Protein AF-0000000074805814 (afdb_homodimer)

Sequence (446 aa):
MGEKREVAAAAEEQAAVATVAKPSCYSLVFKLPAGGGNHMASREDREPAEEELFVPPLNFAMVDCGLYRSGFPDTANFSFLKTLSLRSVLCLCPEPYPKANLEFLEENGIRLFQFGIDGRKEPFVNIPEDTITEALKVVLDVRNHPLLIHCKRGKHRTGCLVGCLRKLQHWCLTSIFDEYQRFAAAKTRVTDLRFIERFDTASLSYEFRAVKFARLKFTSPLIMGEKREVAAAAEEQAAVATVAKPSCYSLVFKLPAGGGNHMASREDREPAEEELFVPPLNFAMVDCGLYRSGFPDTANFSFLKTLSLRSVLCLCPEPYPKANLEFLEENGIRLFQFGIDGRKEPFVNIPEDTITEALKVVLDVRNHPLLIHCKRGKHRTGCLVGCLRKLQHWCLTSIFDEYQRFAAAKTRVTDLRFIERFDTASLSYEFRAVKFARLKFTSPLI

InterPro domains:
  IPR004861 Atypical dual-specificity phosphatase Siw14-like [PF03162] (55-204)
  IPR016130 Protein-tyrosine phosphatase, active site [PS00383] (149-159)
  IPR020422 Dual specificity protein phosphatase domain [PS50054] (59-212)
  IPR020428 Atypical dual-specificity phosphatase Siw14-like, plant and fungi [PR01911] (54-71)
  IPR020428 Atypical dual-specificity phosphatase Siw14-like, plant and fungi [PR01911] (91-104)
  IPR020428 Atypical dual-specificity phosphatase Siw14-like, plant and fungi [PR01911] (110-124)
  IPR020428 Atypical dual-specificity phosphatase Siw14-like, plant and fungi [PR01911] (127-141)
  IPR029021 Protein-tyrosine phosphatase-like [G3DSA:3.90.190.10] (53-203)
  IPR029021 Protein-tyrosine phosphatase-like [SSF52799] (54-199)

Radius of gyration: 25.82 Å; Cα contacts (8 Å, |Δi|>4): 599; chains: 2; bounding box: 82×109×87 Å

Solvent-accessible surface area (backbone atoms only — not comparable to full-atom values): 25956 Å² total; per-residue (Å²): 136,82,78,80,77,78,80,80,80,83,78,80,75,75,76,72,74,71,76,73,74,72,72,54,70,55,39,45,65,73,79,71,81,78,85,76,85,81,77,81,66,76,80,65,76,65,63,74,71,77,75,79,59,28,36,70,35,49,66,55,46,45,72,46,77,49,31,31,36,14,11,51,71,52,79,76,17,45,73,34,52,57,36,51,58,42,36,22,36,39,35,34,44,62,65,80,80,52,66,71,57,52,50,53,29,60,76,60,66,34,45,80,43,76,53,59,42,80,77,61,69,76,95,69,56,73,79,53,64,66,59,48,52,56,51,45,54,54,70,57,38,60,88,38,44,24,28,39,38,22,19,76,60,22,26,60,72,38,25,39,51,53,34,42,50,39,48,68,69,33,43,31,66,69,59,40,50,49,56,35,36,48,60,25,50,95,66,58,52,71,67,52,53,52,48,40,70,64,56,77,50,72,86,45,46,63,59,49,53,51,40,39,50,53,39,32,62,70,41,51,73,86,122,137,82,79,78,76,78,79,81,81,82,79,79,75,76,78,75,75,71,76,72,74,71,74,55,71,57,41,46,61,73,80,71,81,78,84,76,86,82,76,82,67,76,81,66,78,66,62,74,71,77,76,79,60,28,36,71,36,50,66,55,46,46,71,47,78,49,30,32,36,14,11,52,69,54,81,77,18,46,72,34,51,58,37,52,58,42,36,21,38,38,35,34,46,60,65,80,79,53,66,71,59,52,49,53,30,60,75,59,66,31,46,80,44,76,54,58,42,78,78,60,70,78,94,67,55,73,79,52,65,66,58,48,50,56,49,47,54,54,71,56,38,62,88,37,45,25,26,39,38,23,20,76,60,22,28,61,71,37,26,39,51,53,34,43,52,39,49,68,69,33,42,31,67,70,58,40,49,49,55,34,34,48,60,24,49,96,66,59,50,69,69,51,54,51,48,42,71,65,56,76,50,71,85,46,46,62,59,49,53,51,40,43,50,53,38,31,62,70,36,50,72,86,122

Foldseek 3Di:
DDPPPPDPDPPPPPPPPPPPPDLPLQAQPPPDPDDDDDDPPPPPPPVPPPPDDADAAALWDALDRQEIEWADDDPSHLVVVVSRLFQEEEEAAPDDDDPVVVVSCVVSNYYYHYQHQDPDDDDDRDPDLVSLVVVVLCVLPSSRGSYYYYYHGRQQNVLLSSLLVVVLVVDDLVVSVVVSCVRCPPNDDVVSSVSSVPRDCVVCNVSNVVSVVVVVVVPDPPD/DDPPPPPPDDPPPPPPPPPPPDLPLQAQPPPDPDDDDDDPPPPPPPVPPPPDDADAAALWDALDRQEIEWADDDPSHLVVVVSRLFQEEEEAAPDDDDPVVVVSCVVSNYYYHYQHQDPDDDDDRDPDLVSLVVVVLCVLPSSRGSYYYYYHGRQQNVLLSSLLVVVLVVDDLVVSVVVSCVRCPPNDDVVSSVSSVPRDCVVCNVSNVVSVVVVVVVPDPPD

Secondary structure (DSSP, 8-state):
---------------------------------------------------PPB-PPTT-EEEETTEEEES---GGGHHHHHHHT-SEEEE--SSPPPHHHHHHHHHTT-EEEE-------TT-----HHHHHHHHHHHH-GGG-SEEEE-SSSSSHHHHHHHHHHHHTTB-HHHHHHHHHHHHGGG--HHHHHHHHH---HHHHHHHHHHHHHHHHTTS---/---------------------------------------------------PPB-PPTT-EEEETTEEEES---GGGHHHHHHHT-SEEEE--SSPPPHHHHHHHHHTT-EEEE-------TT-----HHHHHHHHHHHH-GGG-SEEEE-SSSSSHHHHHHHHHHHHTTB-HHHHHHHHHHHHGGG--HHHHHHHHH---HHHHHHHHHHHHHHHHHHS---

Organism: Zingiber officinale (NCBI:txid94328)

Structure (mmCIF, N/CA/C/O backbone):
data_AF-0000000074805814-model_v1
#
loop_
_entity.id
_entity.type
_entity.pdbx_description
1 polymer 'diphosphoinositol-polyphosphate diphosphatase'
#
loop_
_atom_site.group_PDB
_atom_site.id
_atom_site.type_symbol
_atom_site.label_atom_id
_atom_site.label_alt_id
_atom_site.label_comp_id
_atom_site.label_asym_id
_atom_site.label_entity_id
_atom_site.label_seq_id
_atom_site.pdbx_PDB_ins_code
_atom_site.Cartn_x
_atom_site.Cartn_y
_atom_site.Cartn_z
_atom_site.occupancy
_atom_site.B_iso_or_equiv
_atom_site.auth_seq_id
_atom_site.auth_comp_id
_atom_site.auth_asym_id
_atom_site.auth_atom_id
_atom_site.pdbx_PDB_model_num
ATOM 1 N N . MET A 1 1 ? -7.477 -72.75 17.828 1 28.03 1 MET A N 1
ATOM 2 C CA . MET A 1 1 ? -6.594 -71.938 18.625 1 28.03 1 MET A CA 1
ATOM 3 C C . MET A 1 1 ? -6.527 -70.5 18.047 1 28.03 1 MET A C 1
ATOM 5 O O . MET A 1 1 ? -6.145 -70.312 16.891 1 28.03 1 MET A O 1
ATOM 9 N N . GLY A 1 2 ? -7.531 -69.625 18.406 1 26.75 2 GLY A N 1
ATOM 10 C CA . GLY A 1 2 ? -8.188 -68.438 18.031 1 26.75 2 GLY A CA 1
ATOM 11 C C . GLY A 1 2 ? -7.305 -67.188 18.188 1 26.75 2 GLY A C 1
ATOM 12 O O . GLY A 1 2 ? -6.887 -66.875 19.312 1 26.75 2 GLY A O 1
ATOM 13 N N . GLU A 1 3 ? -6.375 -66.938 17.266 1 22.27 3 GLU A N 1
ATOM 14 C CA . GLU A 1 3 ? -5.297 -65.938 17.266 1 22.27 3 GLU A CA 1
ATOM 15 C C . GLU A 1 3 ? -5.832 -64.562 17.516 1 22.27 3 GLU A C 1
ATOM 17 O O . GLU A 1 3 ? -6.715 -64.062 16.781 1 22.27 3 GLU A O 1
ATOM 22 N N . LYS A 1 4 ? -5.812 -64.125 18.844 1 29.12 4 LYS A N 1
ATOM 23 C CA . LYS A 1 4 ? -6.121 -62.812 19.422 1 29.12 4 LYS A CA 1
ATOM 24 C C . LYS A 1 4 ? -5.445 -61.688 18.641 1 29.12 4 LYS A C 1
ATOM 26 O O . LYS A 1 4 ? -4.215 -61.594 18.594 1 29.12 4 LYS A O 1
ATOM 31 N N . ARG A 1 5 ? -5.957 -61.25 17.422 1 24.88 5 ARG A N 1
ATOM 32 C CA . ARG A 1 5 ? -5.492 -60.125 16.625 1 24.88 5 ARG A CA 1
ATOM 33 C C . ARG A 1 5 ? -5.414 -58.875 17.484 1 24.88 5 ARG A C 1
ATOM 35 O O . ARG A 1 5 ? -6.426 -58.406 18.016 1 24.88 5 ARG A O 1
ATOM 42 N N . GLU A 1 6 ? -4.305 -58.719 18.328 1 24.56 6 GLU A N 1
ATOM 43 C CA . GLU A 1 6 ? -4.031 -57.562 19.188 1 24.56 6 GLU A CA 1
ATOM 44 C C . GLU A 1 6 ? -4.152 -56.281 18.406 1 24.56 6 GLU A C 1
ATOM 46 O O . GLU A 1 6 ? -3.545 -56.125 17.344 1 24.56 6 GLU A O 1
ATOM 51 N N . VAL A 1 7 ? -5.281 -55.531 18.562 1 27.17 7 VAL A N 1
ATOM 52 C CA . VAL A 1 7 ? -5.719 -54.188 18.109 1 27.17 7 VAL A CA 1
ATOM 53 C C . VAL A 1 7 ? -4.672 -53.156 18.484 1 27.17 7 VAL A C 1
ATOM 55 O O . VAL A 1 7 ? -4.27 -53.062 19.656 1 27.17 7 VAL A O 1
ATOM 58 N N . ALA A 1 8 ? -3.701 -52.844 17.516 1 26.11 8 ALA A N 1
ATOM 59 C CA . ALA A 1 8 ? -2.65 -51.812 17.531 1 26.11 8 ALA A CA 1
ATOM 60 C C . ALA A 1 8 ? -3.17 -50.5 18.078 1 26.11 8 ALA A C 1
ATOM 62 O O . ALA A 1 8 ? -4.262 -50.062 17.719 1 26.11 8 ALA A O 1
ATOM 63 N N . ALA A 1 9 ? -2.732 -50.031 19.266 1 24.91 9 ALA A N 1
ATOM 64 C CA . ALA A 1 9 ? -2.857 -48.812 20.078 1 24.91 9 ALA A CA 1
ATOM 65 C C . ALA A 1 9 ? -2.625 -47.562 19.25 1 24.91 9 ALA A C 1
ATOM 67 O O . ALA A 1 9 ? -1.643 -47.469 18.516 1 24.91 9 ALA A O 1
ATOM 68 N N . ALA A 1 10 ? -3.674 -46.688 18.953 1 24.3 10 ALA A N 1
ATOM 69 C CA . ALA A 1 10 ? -3.875 -45.375 18.344 1 24.3 10 ALA A CA 1
ATOM 70 C C . ALA A 1 10 ? -2.965 -44.344 18.984 1 24.3 10 ALA A C 1
ATOM 72 O O . ALA A 1 10 ? -3.059 -44.062 20.188 1 24.3 10 ALA A O 1
ATOM 73 N N . ALA A 1 11 ? -1.633 -44.25 18.656 1 22.91 11 ALA A N 1
ATOM 74 C CA . ALA A 1 11 ? -0.661 -43.25 19.109 1 22.91 11 ALA A CA 1
ATOM 75 C C . ALA A 1 11 ? -1.206 -41.844 18.969 1 22.91 11 ALA A C 1
ATOM 77 O O . ALA A 1 11 ? -1.657 -41.438 17.891 1 22.91 11 ALA A O 1
ATOM 78 N N . GLU A 1 12 ? -1.735 -41.188 20.031 1 23.2 12 GLU A N 1
ATOM 79 C CA . GLU A 1 12 ? -2.146 -39.812 20.281 1 23.2 12 GLU A CA 1
ATOM 80 C C . GLU A 1 12 ? -1.021 -38.812 19.953 1 23.2 12 GLU A C 1
ATOM 82 O O . GLU A 1 12 ? -0.069 -38.688 20.719 1 23.2 12 GLU A O 1
ATOM 87 N N . GLU A 1 13 ? -0.402 -38.906 18.734 1 21.39 13 GLU A N 1
ATOM 88 C CA . GLU A 1 13 ? 0.651 -37.906 18.484 1 21.39 13 GLU A CA 1
ATOM 89 C C . GLU A 1 13 ? 0.16 -36.5 18.766 1 21.39 13 GLU A C 1
ATOM 91 O O . GLU A 1 13 ? -0.861 -36.062 18.219 1 21.39 13 GLU A O 1
ATOM 96 N N . GLN A 1 14 ? 0.432 -35.938 19.938 1 20.55 14 GLN A N 1
ATOM 97 C CA . GLN A 1 14 ? 0.296 -34.562 20.359 1 20.55 14 GLN A CA 1
ATOM 98 C C . GLN A 1 14 ? 0.886 -33.625 19.328 1 20.55 14 GLN A C 1
ATOM 100 O O . GLN A 1 14 ? 2.076 -33.688 19.016 1 20.55 14 GLN A O 1
ATOM 105 N N . ALA A 1 15 ? 0.184 -33.156 18.312 1 21.11 15 ALA A N 1
ATOM 106 C CA . ALA A 1 15 ? 0.562 -32.062 17.422 1 21.11 15 ALA A CA 1
ATOM 107 C C . ALA A 1 15 ? 1.086 -30.859 18.203 1 21.11 15 ALA A C 1
ATOM 109 O O . ALA A 1 15 ? 0.353 -30.266 19 1 21.11 15 ALA A O 1
ATOM 110 N N . ALA A 1 16 ? 2.365 -30.844 18.688 1 24.52 16 ALA A N 1
ATOM 111 C CA . ALA A 1 16 ? 3.014 -29.656 19.219 1 24.52 16 ALA A CA 1
ATOM 112 C C . ALA A 1 16 ? 2.654 -28.422 18.391 1 24.52 16 ALA A C 1
ATOM 114 O O . ALA A 1 16 ? 2.801 -28.438 17.156 1 24.52 16 ALA A O 1
ATOM 115 N N . VAL A 1 17 ? 1.68 -27.766 18.828 1 23.59 17 VAL A N 1
ATOM 116 C CA . VAL A 1 17 ? 1.326 -26.438 18.312 1 23.59 17 VAL A CA 1
ATOM 117 C C . VAL A 1 17 ? 2.588 -25.594 18.141 1 23.59 17 VAL A C 1
ATOM 119 O O . VAL A 1 17 ? 3.312 -25.359 19.109 1 23.59 17 VAL A O 1
ATOM 122 N N . ALA A 1 18 ? 3.357 -25.812 17 1 26.09 18 ALA A N 1
ATOM 123 C CA . ALA A 1 18 ? 4.48 -24.922 16.688 1 26.09 18 ALA A CA 1
ATOM 124 C C . ALA A 1 18 ? 4.152 -23.484 17.047 1 26.09 18 ALA A C 1
ATOM 126 O O . ALA A 1 18 ? 3.062 -22.984 16.734 1 26.09 18 ALA A O 1
ATOM 127 N N . THR A 1 19 ? 4.605 -23.078 18.141 1 26.55 19 THR A N 1
ATOM 128 C CA . THR A 1 19 ? 4.582 -21.672 18.547 1 26.55 19 THR A CA 1
ATOM 129 C C . THR A 1 19 ? 4.871 -20.766 17.359 1 26.55 19 THR A C 1
ATOM 131 O O . THR A 1 19 ? 5.934 -20.859 16.734 1 26.55 19 THR A O 1
ATOM 134 N N . VAL A 1 20 ? 3.865 -20.578 16.594 1 28.11 20 VAL A N 1
ATOM 135 C CA . VAL A 1 20 ? 3.908 -19.672 15.453 1 28.11 20 VAL A CA 1
ATOM 136 C C . VAL A 1 20 ? 4.633 -18.391 15.852 1 28.11 20 VAL A C 1
ATOM 138 O O . VAL A 1 20 ? 4.238 -17.719 16.812 1 28.11 20 VAL A O 1
ATOM 141 N N . ALA A 1 21 ? 5.949 -18.422 15.555 1 27.81 21 ALA A N 1
ATOM 142 C CA . ALA A 1 21 ? 6.766 -17.219 15.742 1 27.81 21 ALA A CA 1
ATOM 143 C C . ALA A 1 21 ? 6.035 -15.977 15.25 1 27.81 21 ALA A C 1
ATOM 145 O O . ALA A 1 21 ? 5.289 -16.031 14.266 1 27.81 21 ALA A O 1
ATOM 146 N N . LYS A 1 22 ? 5.738 -15.086 16.062 1 28.09 22 LYS A N 1
ATOM 147 C CA . LYS A 1 22 ? 5.082 -13.797 15.945 1 28.09 22 LYS A CA 1
ATOM 148 C C . LYS A 1 22 ? 5.617 -13.016 14.742 1 28.09 22 LYS A C 1
ATOM 150 O O . LYS A 1 22 ? 6.832 -12.883 14.578 1 28.09 22 LYS A O 1
ATOM 155 N N . PRO A 1 23 ? 4.871 -13.016 13.688 1 31.45 23 PRO A N 1
ATOM 156 C CA . PRO A 1 23 ? 5.395 -12.273 12.531 1 31.45 23 PRO A CA 1
ATOM 157 C C . PRO A 1 23 ? 5.785 -10.836 12.883 1 31.45 23 PRO A C 1
ATOM 159 O O . PRO A 1 23 ? 4.953 -10.07 13.375 1 31.45 23 PRO A O 1
ATOM 162 N N . SER A 1 24 ? 6.906 -10.594 13.453 1 30.11 24 SER A N 1
ATOM 163 C CA . SER A 1 24 ? 7.449 -9.266 13.734 1 30.11 24 SER A CA 1
ATOM 164 C C . SER A 1 24 ? 7.508 -8.414 12.469 1 30.11 24 SER A C 1
ATOM 166 O O . SER A 1 24 ? 8.039 -8.852 11.445 1 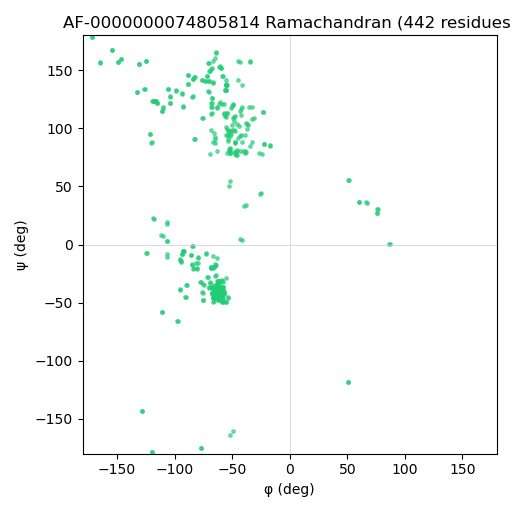30.11 24 SER A O 1
ATOM 168 N N . CYS A 1 25 ? 6.543 -7.566 12.32 1 34.28 25 CYS A N 1
ATOM 169 C CA . CYS A 1 25 ? 6.699 -6.547 11.289 1 34.28 25 CYS A CA 1
ATOM 170 C C . CYS A 1 25 ? 8.086 -5.922 11.352 1 34.28 25 CYS A C 1
ATOM 172 O O . CYS A 1 25 ? 8.477 -5.352 12.367 1 34.28 25 CYS A O 1
ATOM 174 N N . TYR A 1 26 ? 9.094 -6.594 10.766 1 32.16 26 TYR A N 1
ATOM 175 C CA . TYR A 1 26 ? 10.484 -6.168 10.742 1 32.16 26 TYR A CA 1
ATOM 176 C C . TYR A 1 26 ? 10.609 -4.75 10.195 1 32.16 26 TYR A C 1
ATOM 178 O O . TYR A 1 26 ? 10.125 -4.453 9.102 1 32.16 26 TYR A O 1
ATOM 186 N N . SER A 1 27 ? 10.625 -3.895 11.016 1 33.41 27 SER A N 1
ATOM 187 C CA . SER A 1 27 ? 11.023 -2.543 10.641 1 33.41 27 SER A CA 1
ATOM 188 C C . SER A 1 27 ? 12.406 -2.535 9.992 1 33.41 27 SER A C 1
ATOM 190 O O . SER A 1 27 ? 13.234 -3.408 10.273 1 33.41 27 SER A O 1
ATOM 192 N N . LEU A 1 28 ? 12.617 -1.842 8.977 1 33.44 28 LEU A N 1
ATOM 193 C CA . LEU A 1 28 ? 13.859 -1.585 8.258 1 33.44 28 LEU A CA 1
ATOM 194 C C . LEU A 1 28 ? 14.977 -1.198 9.219 1 33.44 28 LEU A C 1
ATOM 196 O O . LEU A 1 28 ? 14.922 -0.14 9.852 1 33.44 28 LEU A O 1
ATOM 200 N N . VAL A 1 29 ? 15.664 -2.217 9.711 1 33.22 29 VAL A N 1
ATOM 201 C CA . VAL A 1 29 ? 16.844 -1.996 10.547 1 33.22 29 VAL A CA 1
ATOM 202 C C . VAL A 1 29 ? 17.938 -1.321 9.719 1 33.22 29 VAL A C 1
ATOM 204 O O . VAL A 1 29 ? 18.453 -1.91 8.773 1 33.22 29 VAL A O 1
ATOM 207 N N . PHE A 1 30 ? 17.953 -0.074 9.648 1 29.64 30 PHE A N 1
ATOM 208 C CA . PHE A 1 30 ? 19.219 0.51 9.211 1 29.64 30 PHE A CA 1
ATOM 209 C C . PHE A 1 30 ? 20.297 0.307 10.273 1 29.64 30 PHE A C 1
ATOM 211 O O . PHE A 1 30 ? 20.141 0.728 11.414 1 29.64 30 PHE A O 1
ATOM 218 N N . LYS A 1 31 ? 21.141 -0.674 10.141 1 31.53 31 LYS A N 1
ATOM 219 C CA . LYS A 1 31 ? 22.344 -0.802 10.961 1 31.53 31 LYS A CA 1
ATOM 220 C C . LYS A 1 31 ? 23.188 0.469 10.898 1 31.53 31 LYS A C 1
ATOM 222 O O . LYS A 1 31 ? 23.688 0.839 9.836 1 31.53 31 LYS A O 1
ATOM 227 N N . LEU A 1 32 ? 23.078 1.311 11.82 1 32.56 32 LEU A N 1
ATOM 228 C CA . LEU A 1 32 ? 24.125 2.322 11.945 1 32.56 32 LEU A CA 1
ATOM 229 C C . LEU A 1 32 ? 25.484 1.675 12.195 1 32.56 32 LEU A C 1
ATOM 231 O O . LEU A 1 32 ? 25.594 0.712 12.961 1 32.56 32 LEU A O 1
ATOM 235 N N . PRO A 1 33 ? 26.531 1.893 11.367 1 31.23 33 PRO A N 1
ATOM 236 C CA . PRO A 1 33 ? 27.875 1.362 11.617 1 31.23 33 PRO A CA 1
ATOM 237 C C . PRO A 1 33 ? 28.359 1.651 13.039 1 31.23 33 PRO A C 1
ATOM 239 O O . PRO A 1 33 ? 28.078 2.717 13.586 1 31.23 33 PRO A O 1
ATOM 242 N N . ALA A 1 34 ? 28.656 0.729 13.781 1 30.02 34 ALA A N 1
ATOM 243 C CA . ALA A 1 34 ? 29.297 0.805 15.094 1 30.02 34 ALA A CA 1
ATOM 244 C C . ALA A 1 34 ? 30.609 1.57 15.016 1 30.02 34 ALA A C 1
ATOM 246 O O . ALA A 1 34 ? 31.422 1.329 14.125 1 30.02 34 ALA A O 1
ATOM 247 N N . GLY A 1 35 ? 30.781 2.824 15.562 1 30.7 35 GLY A N 1
ATOM 248 C CA . GLY A 1 35 ? 31.984 3.617 15.758 1 30.7 35 GLY A CA 1
ATOM 249 C C . GLY A 1 35 ? 33.094 2.865 16.484 1 30.7 35 GLY A C 1
ATOM 250 O O . GLY A 1 35 ? 32.969 2.574 17.672 1 30.7 35 GLY A O 1
ATOM 251 N N . GLY A 1 36 ? 33.875 1.968 15.836 1 27.75 36 GLY A N 1
ATOM 252 C CA . GLY A 1 36 ? 35.062 1.414 16.453 1 27.75 36 GLY A CA 1
ATOM 253 C C . GLY A 1 36 ? 36 2.475 17 1 27.75 36 GLY A C 1
ATOM 254 O O . GLY A 1 36 ? 35.781 3.67 16.797 1 27.75 36 GLY A O 1
ATOM 255 N N . GLY A 1 37 ? 37.406 2.129 17.328 1 29.42 37 GLY A N 1
ATOM 256 C CA . GLY A 1 37 ? 38.562 2.523 18.125 1 29.42 37 GLY A CA 1
ATOM 257 C C . GLY A 1 37 ? 39.125 3.869 17.719 1 29.42 37 GLY A C 1
ATOM 258 O O . GLY A 1 37 ? 38.844 4.371 16.625 1 29.42 37 GLY A O 1
ATOM 259 N N . ASN A 1 38 ? 40.031 4.613 18.734 1 29.75 38 ASN A N 1
ATOM 260 C CA . ASN A 1 38 ? 40.656 5.887 19.031 1 29.75 38 ASN A CA 1
ATOM 261 C C . ASN A 1 38 ? 41.719 6.242 18 1 29.75 38 ASN A C 1
ATOM 263 O O . ASN A 1 38 ? 42.688 6.969 18.297 1 29.75 38 ASN A O 1
ATOM 267 N N . HIS A 1 39 ? 42.219 5.473 17.047 1 31.64 39 HIS A N 1
ATOM 268 C CA . HIS A 1 39 ? 43.406 6.031 16.406 1 31.64 39 HIS A CA 1
ATOM 269 C C . HIS A 1 39 ? 43.094 7.395 15.789 1 31.64 39 HIS A C 1
ATOM 271 O O . HIS A 1 39 ? 42 7.613 15.266 1 31.64 39 HIS A O 1
ATOM 277 N N . MET A 1 40 ? 43.844 8.531 16.25 1 28.55 40 MET A N 1
ATOM 278 C CA . MET A 1 40 ? 43.938 9.922 15.828 1 28.55 40 MET A CA 1
ATOM 279 C C . MET A 1 40 ? 43.969 10.023 14.305 1 28.55 40 MET A C 1
ATOM 281 O O . MET A 1 40 ? 45 10.367 13.734 1 28.55 40 MET A O 1
ATOM 285 N N . ALA A 1 41 ? 43.844 9.031 13.508 1 30.44 41 ALA A N 1
ATOM 286 C CA . ALA A 1 41 ? 44.031 9.328 12.086 1 30.44 41 ALA A CA 1
ATOM 287 C C . ALA A 1 41 ? 43.281 10.602 11.703 1 30.44 41 ALA A C 1
ATOM 289 O O . ALA A 1 41 ? 42.312 10.984 12.367 1 30.44 41 ALA A O 1
ATOM 290 N N . SER A 1 42 ? 43.875 11.422 10.828 1 33.75 42 SER A N 1
ATOM 291 C CA . SER A 1 42 ? 43.5 12.672 10.164 1 33.75 42 SER A CA 1
ATOM 292 C C . SER A 1 42 ? 42.031 12.695 9.836 1 33.75 42 SER A C 1
ATOM 294 O O . SER A 1 42 ? 41.406 11.656 9.555 1 33.75 42 SER A O 1
ATOM 296 N N . ARG A 1 43 ? 41.312 13.633 10.398 1 32.78 43 ARG A N 1
ATOM 297 C CA . ARG A 1 43 ? 39.938 14.008 10.023 1 32.78 43 ARG A CA 1
ATOM 298 C C . ARG A 1 43 ? 39.781 13.992 8.508 1 32.78 43 ARG A C 1
ATOM 300 O O . ARG A 1 43 ? 40 14.992 7.84 1 32.78 43 ARG A O 1
ATOM 307 N N . GLU A 1 44 ? 40.469 13.109 7.75 1 34.06 44 GLU A N 1
ATOM 308 C CA . GLU A 1 44 ? 40.062 13.172 6.352 1 34.06 44 GLU A CA 1
ATOM 309 C C . GLU A 1 44 ? 38.594 13.555 6.215 1 34.06 44 GLU A C 1
ATOM 311 O O . GLU A 1 44 ? 37.75 13.109 7.004 1 34.06 44 GLU A O 1
ATOM 316 N N . ASP A 1 45 ? 38.344 14.797 5.73 1 35.16 45 ASP A N 1
ATOM 317 C CA . ASP A 1 45 ? 37.062 15.344 5.223 1 35.16 45 ASP A CA 1
ATOM 318 C C . ASP A 1 45 ? 36.156 14.234 4.691 1 35.16 45 ASP A C 1
ATOM 320 O O . ASP A 1 45 ? 36.344 13.781 3.559 1 35.16 45 ASP A O 1
ATOM 324 N N . ARG A 1 46 ? 36.062 13.18 5.375 1 34.53 46 ARG A N 1
ATOM 325 C CA . ARG A 1 46 ? 35.062 12.258 4.832 1 34.53 46 ARG A CA 1
ATOM 326 C C . ARG A 1 46 ? 33.844 13.023 4.316 1 34.53 46 ARG A C 1
ATOM 328 O O . ARG A 1 46 ? 33.188 13.734 5.074 1 34.53 46 ARG A O 1
ATOM 335 N N . GLU A 1 47 ? 34 13.625 3.064 1 38.91 47 GLU A N 1
ATOM 336 C CA . GLU A 1 47 ? 32.75 14.148 2.484 1 38.91 47 GLU A CA 1
ATOM 337 C C . GLU A 1 47 ? 31.531 13.453 3.07 1 38.91 47 GLU A C 1
ATOM 339 O O . GLU A 1 47 ? 31.562 12.258 3.352 1 38.91 47 GLU A O 1
ATOM 344 N N . PRO A 1 48 ? 30.688 14.023 3.781 1 44.19 48 PRO A N 1
ATOM 345 C CA . PRO A 1 48 ? 29.469 13.344 4.25 1 44.19 48 PRO A CA 1
ATOM 346 C C . PRO A 1 48 ? 29.094 12.148 3.379 1 44.19 48 PRO A C 1
ATOM 348 O O . PRO A 1 48 ? 29.062 12.266 2.15 1 44.19 48 PRO A O 1
ATOM 351 N N . ALA A 1 49 ? 29.531 11.016 3.533 1 41.97 49 ALA A N 1
ATOM 352 C CA . ALA A 1 49 ? 29.125 9.812 2.809 1 41.97 49 ALA A CA 1
ATOM 353 C C . ALA A 1 49 ? 27.781 10.023 2.117 1 41.97 49 ALA A C 1
ATOM 355 O O . ALA A 1 49 ? 26.812 10.453 2.748 1 41.97 49 ALA A O 1
ATOM 356 N N . GLU A 1 50 ? 27.719 10.57 0.957 1 52.31 50 GLU A N 1
ATOM 357 C CA . GLU A 1 50 ? 26.5 10.68 0.15 1 52.31 50 GLU A CA 1
ATOM 358 C C . GLU A 1 50 ? 25.516 9.57 0.495 1 52.31 50 GLU A C 1
ATOM 360 O O . GLU A 1 50 ? 25.844 8.383 0.395 1 52.31 50 GLU A O 1
ATOM 365 N N . GLU A 1 51 ? 24.797 9.648 1.545 1 66.5 51 GLU A N 1
ATOM 366 C CA . GLU A 1 51 ? 23.812 8.672 1.972 1 66.5 51 GLU A CA 1
ATOM 367 C C . GLU A 1 51 ? 23.062 8.078 0.776 1 66.5 51 GLU A C 1
ATOM 369 O O . GLU A 1 51 ? 22.547 8.812 -0.069 1 66.5 51 GLU A O 1
ATOM 374 N N . GLU A 1 52 ? 23.375 6.863 0.377 1 84.38 52 GLU A N 1
ATOM 375 C CA . GLU A 1 52 ? 22.797 6.109 -0.734 1 84.38 52 GLU A CA 1
ATOM 376 C C . GLU A 1 52 ? 21.281 6.113 -0.681 1 84.38 52 GLU A C 1
ATOM 378 O O . GLU A 1 52 ? 20.688 5.895 0.379 1 84.38 52 GLU A O 1
ATOM 383 N N . LEU A 1 53 ? 20.656 6.645 -1.722 1 93.88 53 LEU A N 1
ATOM 384 C CA . LEU A 1 53 ? 19.203 6.648 -1.864 1 93.88 53 LEU A CA 1
ATOM 385 C C . LEU A 1 53 ? 18.688 5.27 -2.27 1 93.88 53 LEU A C 1
ATOM 387 O O . LEU A 1 53 ? 19.359 4.551 -3.012 1 93.88 53 LEU A O 1
ATOM 391 N N . PHE A 1 54 ? 17.641 4.926 -1.751 1 96.25 54 PHE A N 1
ATOM 392 C CA . PHE A 1 54 ? 17 3.652 -2.066 1 96.25 54 PHE A CA 1
ATOM 393 C C . PHE A 1 54 ? 16.188 3.758 -3.348 1 96.25 54 PHE A C 1
ATOM 395 O O . PHE A 1 54 ? 15.523 4.77 -3.586 1 96.25 54 PHE A O 1
ATOM 402 N N . VAL A 1 55 ? 16.203 2.646 -4.121 1 97.94 55 VAL A N 1
ATOM 403 C CA . VAL A 1 55 ? 15.438 2.547 -5.359 1 97.94 55 VAL A CA 1
ATOM 404 C C . VAL A 1 55 ? 14.477 1.362 -5.273 1 97.94 55 VAL A C 1
ATOM 406 O O . VAL A 1 55 ? 14.844 0.231 -5.598 1 97.94 55 VAL A O 1
ATOM 409 N N . PRO A 1 56 ? 13.258 1.625 -4.879 1 98.38 56 PRO A N 1
ATOM 410 C CA . PRO A 1 56 ? 12.297 0.522 -4.938 1 98.38 56 PRO A CA 1
ATOM 411 C C . PRO A 1 56 ? 12.109 -0.027 -6.352 1 98.38 56 PRO A C 1
ATOM 413 O O . PRO A 1 56 ? 12.344 0.688 -7.328 1 98.38 56 PRO A O 1
ATOM 416 N N . PRO A 1 57 ? 11.758 -1.304 -6.426 1 98.69 57 PRO A N 1
ATOM 417 C CA . PRO A 1 57 ? 11.461 -1.823 -7.766 1 98.69 57 PRO A CA 1
ATOM 418 C C . PRO A 1 57 ? 10.25 -1.151 -8.406 1 98.69 57 PRO A C 1
ATOM 420 O O . PRO A 1 57 ? 9.453 -0.517 -7.707 1 98.69 57 PRO A O 1
ATOM 423 N N . LEU A 1 58 ? 10.117 -1.349 -9.672 1 97.88 58 LEU A N 1
ATOM 424 C CA . LEU A 1 58 ? 9.016 -0.777 -10.438 1 97.88 58 LEU A CA 1
ATOM 425 C C . LEU A 1 58 ? 7.668 -1.182 -9.844 1 97.88 58 LEU A C 1
ATOM 427 O O . LEU A 1 58 ? 7.465 -2.348 -9.5 1 97.88 58 LEU A O 1
ATOM 431 N N . ASN A 1 59 ? 6.742 -0.173 -9.672 1 98.12 59 ASN A N 1
ATOM 432 C CA . ASN A 1 59 ? 5.383 -0.425 -9.195 1 98.12 59 ASN A CA 1
ATOM 433 C C . ASN A 1 59 ? 5.383 -1.058 -7.809 1 98.12 59 ASN A C 1
ATOM 435 O O . ASN A 1 59 ? 4.562 -1.931 -7.52 1 98.12 59 ASN A O 1
ATOM 439 N N . PHE A 1 60 ? 6.328 -0.603 -7.043 1 98.75 60 PHE A N 1
ATOM 440 C CA . PHE A 1 60 ? 6.395 -1.08 -5.668 1 98.75 60 PHE A CA 1
ATOM 441 C C . PHE A 1 60 ? 5.273 -0.475 -4.832 1 98.75 60 PHE A C 1
ATOM 443 O O . PHE A 1 60 ? 4.969 0.712 -4.961 1 98.75 60 PHE A O 1
ATOM 450 N N . ALA A 1 61 ? 4.711 -1.303 -3.967 1 98.5 61 ALA A N 1
ATOM 451 C CA . ALA A 1 61 ? 3.732 -0.832 -2.99 1 98.5 61 ALA A CA 1
ATOM 452 C C . ALA A 1 61 ? 3.516 -1.865 -1.889 1 98.5 61 ALA A C 1
ATOM 454 O O . ALA A 1 61 ? 3.799 -3.051 -2.076 1 98.5 61 ALA A O 1
ATOM 455 N N . MET A 1 62 ? 3.08 -1.355 -0.829 1 97.5 62 MET A N 1
ATOM 456 C CA . MET A 1 62 ? 2.6 -2.248 0.223 1 97.5 62 MET A CA 1
ATOM 457 C C . MET A 1 62 ? 1.148 -2.648 -0.023 1 97.5 62 MET A C 1
ATOM 459 O O . MET A 1 62 ? 0.304 -1.795 -0.299 1 97.5 62 MET A O 1
ATOM 463 N N . VAL A 1 63 ? 0.947 -3.936 0.001 1 98.06 63 VAL A N 1
ATOM 464 C CA . VAL A 1 63 ? -0.395 -4.473 -0.208 1 98.06 63 VAL A CA 1
ATOM 465 C C . VAL A 1 63 ? -1.11 -4.613 1.134 1 98.06 63 VAL A C 1
ATOM 467 O O . VAL A 1 63 ? -2.293 -4.281 1.252 1 98.06 63 VAL A O 1
ATOM 470 N N . ASP A 1 64 ? -0.461 -5.109 2.037 1 94.94 64 ASP A N 1
ATOM 471 C CA . ASP A 1 64 ? -0.845 -5.324 3.428 1 94.94 64 ASP A CA 1
ATOM 472 C C . ASP A 1 64 ? 0.382 -5.359 4.336 1 94.94 64 ASP A C 1
ATOM 474 O O . ASP A 1 64 ? 1.517 -5.391 3.855 1 94.94 64 ASP A O 1
ATOM 478 N N . CYS A 1 65 ? 0.168 -5.285 5.633 1 90.94 65 CYS A N 1
ATOM 479 C CA . CYS A 1 65 ? 1.309 -5.316 6.539 1 90.94 65 CYS A CA 1
ATOM 480 C C . CYS A 1 65 ? 2.176 -6.543 6.281 1 90.94 65 CYS A C 1
ATOM 482 O O . CYS A 1 65 ? 1.714 -7.676 6.422 1 90.94 65 CYS A O 1
ATOM 484 N N . GLY A 1 66 ? 3.357 -6.301 5.809 1 91.94 66 GLY A N 1
ATOM 485 C CA . GLY A 1 66 ? 4.289 -7.387 5.551 1 91.94 66 GLY A CA 1
ATOM 486 C C . GLY A 1 66 ? 4.117 -8 4.176 1 91.94 66 GLY A C 1
ATOM 487 O O . GLY A 1 66 ? 4.777 -8.992 3.848 1 91.94 66 GLY A O 1
ATOM 488 N N . LEU A 1 67 ? 3.227 -7.512 3.455 1 97.25 67 LEU A N 1
ATOM 489 C CA . LEU A 1 67 ? 2.977 -7.98 2.096 1 97.25 67 LEU A CA 1
ATOM 490 C C . LEU A 1 67 ? 3.217 -6.867 1.083 1 97.25 67 LEU A C 1
ATOM 492 O O . LEU A 1 67 ? 2.604 -5.801 1.17 1 97.25 67 LEU A O 1
ATOM 496 N N . TYR A 1 68 ? 4.129 -7.172 0.126 1 98.62 68 TYR A N 1
ATOM 497 C CA . TYR A 1 68 ? 4.523 -6.156 -0.848 1 98.62 68 TYR A CA 1
ATOM 498 C C . TYR A 1 68 ? 4.305 -6.656 -2.271 1 98.62 68 TYR A C 1
ATOM 500 O O . TYR A 1 68 ? 4.254 -7.863 -2.512 1 98.62 68 TYR A O 1
ATOM 508 N N . ARG A 1 69 ? 4.195 -5.684 -3.172 1 98.88 69 ARG A N 1
ATOM 509 C CA . ARG A 1 69 ? 4.105 -5.992 -4.594 1 98.88 69 ARG A CA 1
ATOM 510 C C . ARG A 1 69 ? 5.086 -5.148 -5.402 1 98.88 69 ARG A C 1
ATOM 512 O O . ARG A 1 69 ? 5.449 -4.043 -4.984 1 98.88 69 ARG A O 1
ATOM 519 N N . SER A 1 70 ? 5.477 -5.656 -6.594 1 98.81 70 SER A N 1
ATOM 520 C CA . SER A 1 70 ? 6.312 -4.852 -7.48 1 98.81 70 SER A CA 1
ATOM 521 C C . SER A 1 70 ? 6.477 -5.52 -8.844 1 98.81 70 SER A C 1
ATOM 523 O O . SER A 1 70 ? 5.902 -6.582 -9.094 1 98.81 70 SER A O 1
ATOM 525 N N . GLY A 1 71 ? 7.215 -4.797 -9.711 1 98.56 71 GLY A N 1
ATOM 526 C CA . GLY A 1 71 ? 7.824 -5.438 -10.867 1 98.56 71 GLY A CA 1
ATOM 527 C C . GLY A 1 71 ? 9.07 -6.234 -10.523 1 98.56 71 GLY A C 1
ATOM 528 O O . GLY A 1 71 ? 9.414 -6.375 -9.344 1 98.56 71 GLY A O 1
ATOM 529 N N . PHE A 1 72 ? 9.68 -6.723 -11.5 1 98.69 72 PHE A N 1
ATOM 530 C CA . PHE A 1 72 ? 10.844 -7.586 -11.336 1 98.69 72 PHE A CA 1
ATOM 531 C C . PHE A 1 72 ? 12.023 -6.797 -10.781 1 98.69 72 PHE A C 1
ATOM 533 O O . PHE A 1 72 ? 12.492 -5.84 -11.406 1 98.69 72 PHE A O 1
ATOM 540 N N . PRO A 1 73 ? 12.531 -7.219 -9.648 1 98.56 73 PRO A N 1
ATOM 541 C CA . PRO A 1 73 ? 13.664 -6.473 -9.086 1 98.56 73 PRO A CA 1
ATOM 542 C C . PRO A 1 73 ? 14.953 -6.684 -9.875 1 98.56 73 PRO A C 1
ATOM 544 O O . PRO A 1 73 ? 15.203 -7.781 -10.383 1 98.56 73 PRO A O 1
ATOM 547 N N . ASP A 1 74 ? 15.711 -5.668 -9.938 1 97.25 74 ASP A N 1
ATOM 548 C CA . ASP A 1 74 ? 17.062 -5.773 -10.461 1 97.25 74 ASP A CA 1
ATOM 549 C C . ASP A 1 74 ? 18.094 -5.367 -9.414 1 97.25 74 ASP A C 1
ATOM 551 O O . ASP A 1 74 ? 17.75 -5.086 -8.266 1 97.25 74 ASP A O 1
ATOM 555 N N . THR A 1 75 ? 19.375 -5.367 -9.695 1 98 75 THR A N 1
ATOM 556 C CA . THR A 1 75 ? 20.453 -5.18 -8.734 1 98 75 THR A CA 1
ATOM 557 C C . THR A 1 75 ? 20.375 -3.801 -8.086 1 98 75 THR A C 1
ATOM 559 O O . THR A 1 75 ? 20.734 -3.635 -6.922 1 98 75 THR A O 1
ATOM 562 N N . ALA A 1 76 ? 19.891 -2.842 -8.812 1 97.56 76 ALA A N 1
ATOM 563 C CA . ALA A 1 76 ? 19.75 -1.484 -8.289 1 97.56 76 ALA A CA 1
ATOM 564 C C . ALA A 1 76 ? 18.734 -1.435 -7.148 1 97.56 76 ALA A C 1
ATOM 566 O O . ALA A 1 76 ? 18.719 -0.483 -6.363 1 97.56 76 ALA A O 1
ATOM 567 N N . ASN A 1 77 ? 17.891 -2.459 -7.07 1 98.56 77 ASN A N 1
ATOM 568 C CA . ASN A 1 77 ? 16.828 -2.473 -6.074 1 98.56 77 ASN A CA 1
ATOM 569 C C . ASN A 1 77 ? 17.25 -3.203 -4.805 1 98.56 77 ASN A C 1
ATOM 571 O O . ASN A 1 77 ? 16.531 -3.193 -3.807 1 98.56 77 ASN A O 1
ATOM 575 N N . PHE A 1 78 ? 18.359 -3.842 -4.785 1 98.31 78 PHE A N 1
ATOM 576 C CA . PHE A 1 78 ? 18.703 -4.793 -3.734 1 98.31 78 PHE A CA 1
ATOM 577 C C . PHE A 1 78 ? 18.891 -4.082 -2.4 1 98.31 78 PHE A C 1
ATOM 579 O O . PHE A 1 78 ? 18.484 -4.598 -1.354 1 98.31 78 PHE A O 1
ATOM 586 N N . SER A 1 79 ? 19.547 -2.918 -2.436 1 96.69 79 SER A N 1
ATOM 587 C CA . SER A 1 79 ? 19.734 -2.182 -1.191 1 96.69 79 SER A CA 1
ATOM 588 C C . SER A 1 79 ? 18.391 -1.823 -0.551 1 96.69 79 SER A C 1
ATOM 590 O O . SER A 1 79 ? 18.25 -1.871 0.673 1 96.69 79 SER A O 1
ATOM 592 N N . PHE A 1 80 ? 17.438 -1.468 -1.344 1 97.31 80 PHE A N 1
ATOM 593 C CA . PHE A 1 80 ? 16.094 -1.197 -0.858 1 97.31 80 PHE A CA 1
ATOM 594 C C . PHE A 1 80 ? 15.453 -2.465 -0.307 1 97.31 80 PHE A C 1
ATOM 596 O O . PHE A 1 80 ? 14.883 -2.451 0.784 1 97.31 80 PHE A O 1
ATOM 603 N N . LEU A 1 81 ? 15.602 -3.594 -1.049 1 98.25 81 LEU A N 1
ATOM 604 C CA . LEU A 1 81 ? 14.969 -4.848 -0.648 1 98.25 81 LEU A CA 1
ATOM 605 C C . LEU A 1 81 ? 15.516 -5.328 0.692 1 98.25 81 LEU A C 1
ATOM 607 O O . LEU A 1 81 ? 14.789 -5.93 1.484 1 98.25 81 LEU A O 1
ATOM 611 N N . LYS A 1 82 ? 16.734 -5.047 0.972 1 96.75 82 LYS A N 1
ATOM 612 C CA . LYS A 1 82 ? 17.328 -5.434 2.246 1 96.75 82 LYS A CA 1
ATOM 613 C C . LYS A 1 82 ? 16.625 -4.766 3.416 1 96.75 82 LYS A C 1
ATOM 615 O O . LYS A 1 82 ? 16.484 -5.359 4.488 1 96.75 82 LYS A O 1
ATOM 620 N N . THR A 1 83 ? 16.156 -3.557 3.164 1 93.25 83 THR A N 1
ATOM 621 C CA . THR A 1 83 ? 15.5 -2.82 4.242 1 93.25 83 THR A CA 1
ATOM 622 C C . THR A 1 83 ? 14.18 -3.473 4.621 1 93.25 83 THR A C 1
ATOM 624 O O . THR A 1 83 ? 13.641 -3.225 5.703 1 93.25 83 THR A O 1
ATOM 627 N N . LEU A 1 84 ? 13.625 -4.277 3.768 1 95 84 LEU A N 1
ATOM 628 C CA . LEU A 1 84 ? 12.32 -4.887 4.004 1 95 84 LEU A CA 1
ATOM 629 C C . LEU A 1 84 ? 12.453 -6.156 4.84 1 95 84 LEU A C 1
ATOM 631 O O . LEU A 1 84 ? 11.461 -6.668 5.363 1 95 84 LEU A O 1
ATOM 635 N N . SER A 1 85 ? 13.664 -6.68 4.902 1 96.31 85 SER A N 1
ATOM 636 C CA . SER A 1 85 ? 13.914 -7.91 5.641 1 96.31 85 SER A CA 1
ATOM 637 C C . SER A 1 85 ? 12.945 -9.008 5.234 1 96.31 85 SER A C 1
ATOM 639 O O . SER A 1 85 ? 12.336 -9.656 6.09 1 96.31 85 SER A O 1
ATOM 641 N N . LEU A 1 86 ? 12.914 -9.289 3.98 1 97.75 86 LEU A N 1
ATOM 642 C CA . LEU A 1 86 ? 11.984 -10.266 3.418 1 97.75 86 LEU A CA 1
ATOM 643 C C . LEU A 1 86 ? 12.312 -11.672 3.906 1 97.75 86 LEU A C 1
ATOM 645 O O . LEU A 1 86 ? 13.484 -12.047 3.996 1 97.75 86 LEU A O 1
ATOM 649 N N . ARG A 1 87 ? 11.242 -12.328 4.18 1 98.31 87 ARG A N 1
ATOM 650 C CA . ARG A 1 87 ? 11.375 -13.758 4.422 1 98.31 87 ARG A CA 1
ATOM 651 C C . ARG A 1 87 ? 11.234 -14.555 3.129 1 98.31 87 ARG A C 1
ATOM 653 O O . ARG A 1 87 ? 11.875 -15.586 2.953 1 98.31 87 ARG A O 1
ATOM 660 N N . SER A 1 88 ? 10.398 -14.086 2.27 1 98.75 88 SER A N 1
ATOM 661 C CA . SER A 1 88 ? 10.148 -14.812 1.027 1 98.75 88 SER A CA 1
ATOM 662 C C . SER A 1 88 ? 9.859 -13.852 -0.122 1 98.75 88 SER A C 1
ATOM 664 O O . SER A 1 88 ? 9.531 -12.68 0.104 1 98.75 88 SER A O 1
ATOM 666 N N . VAL A 1 89 ? 10.047 -14.391 -1.296 1 98.88 89 VAL A N 1
ATOM 667 C CA . VAL A 1 89 ? 9.664 -13.758 -2.555 1 98.88 89 VAL A CA 1
ATOM 668 C C . VAL A 1 89 ? 8.781 -14.703 -3.365 1 98.88 89 VAL A C 1
ATOM 670 O O . VAL A 1 89 ? 9.062 -15.898 -3.449 1 98.88 89 VAL A O 1
ATOM 673 N N . LEU A 1 90 ? 7.715 -14.211 -3.887 1 98.81 90 LEU A N 1
ATOM 674 C CA . LEU A 1 90 ? 6.84 -14.938 -4.793 1 98.81 90 LEU A CA 1
ATOM 675 C C . LEU A 1 90 ? 6.91 -14.367 -6.203 1 98.81 90 LEU A C 1
ATOM 677 O O . LEU A 1 90 ? 6.512 -13.219 -6.434 1 98.81 90 LEU A O 1
ATOM 681 N N . CYS A 1 91 ? 7.395 -15.141 -7.098 1 98.75 91 CYS A N 1
ATOM 682 C CA . CYS A 1 91 ? 7.578 -14.719 -8.477 1 98.75 91 CYS A CA 1
ATOM 683 C C . CYS A 1 91 ? 6.535 -15.352 -9.391 1 98.75 91 CYS A C 1
ATOM 685 O O . CYS A 1 91 ? 6.348 -16.562 -9.375 1 98.75 91 CYS A O 1
ATOM 687 N N . LEU A 1 92 ? 5.934 -14.547 -10.266 1 97.56 92 LEU A N 1
ATOM 688 C CA . LEU A 1 92 ? 4.867 -15.031 -11.133 1 97.56 92 LEU A CA 1
ATOM 689 C C . LEU A 1 92 ? 5.355 -15.172 -12.57 1 97.56 92 LEU A C 1
ATOM 691 O O . LEU A 1 92 ? 4.566 -15.445 -13.477 1 97.56 92 LEU A O 1
ATOM 695 N N . CYS A 1 93 ? 6.574 -14.914 -12.773 1 96.06 93 CYS A N 1
ATOM 696 C CA . CYS A 1 93 ? 7.16 -15.078 -14.094 1 96.06 93 CYS A CA 1
ATOM 697 C C . CYS A 1 93 ? 7.59 -16.531 -14.328 1 96.06 93 CYS A C 1
ATOM 699 O O . CYS A 1 93 ? 8.109 -17.172 -13.414 1 96.06 93 CYS A O 1
ATOM 701 N N . PRO A 1 94 ? 7.398 -16.984 -15.562 1 94.31 94 PRO A N 1
ATOM 702 C CA . PRO A 1 94 ? 7.762 -18.375 -15.844 1 94.31 94 PRO A CA 1
ATOM 703 C C . PRO A 1 94 ? 9.258 -18.547 -16.094 1 94.31 94 PRO A C 1
ATOM 705 O O . PRO A 1 94 ? 9.773 -19.672 -16 1 94.31 94 PRO A O 1
ATOM 708 N N . GLU A 1 95 ? 9.969 -17.5 -16.438 1 94.25 95 GLU A N 1
ATOM 709 C CA . GLU A 1 95 ? 11.383 -17.578 -16.766 1 94.25 95 GLU A CA 1
ATOM 710 C C . GLU A 1 95 ? 12.219 -17.922 -15.539 1 94.25 95 GLU A C 1
ATOM 712 O O . GLU A 1 95 ? 11.852 -17.547 -14.414 1 94.25 95 GLU A O 1
ATOM 717 N N . PRO A 1 96 ? 13.328 -18.578 -15.719 1 96.19 96 PRO A N 1
ATOM 718 C CA . PRO A 1 96 ? 14.219 -18.828 -14.578 1 96.19 96 PRO A CA 1
ATOM 719 C C . PRO A 1 96 ? 14.672 -17.547 -13.891 1 96.19 96 PRO A C 1
ATOM 721 O O . PRO A 1 96 ? 14.922 -16.531 -14.562 1 96.19 96 PRO A O 1
ATOM 724 N N . TYR A 1 97 ? 14.797 -17.672 -12.625 1 96.69 97 TYR A N 1
ATOM 725 C CA . TYR A 1 97 ? 15.227 -16.516 -11.844 1 96.69 97 TYR A CA 1
ATOM 726 C C . TYR A 1 97 ? 16.688 -16.188 -12.109 1 96.69 97 TYR A C 1
ATOM 728 O O . TYR A 1 97 ? 17.547 -17.078 -12.117 1 96.69 97 TYR A O 1
ATOM 736 N N . PRO A 1 98 ? 17.047 -14.961 -12.383 1 97.75 98 PRO A N 1
ATOM 737 C CA . PRO A 1 98 ? 18.406 -14.602 -12.734 1 97.75 98 PRO A CA 1
ATOM 738 C C . PRO A 1 98 ? 19.422 -14.914 -11.633 1 97.75 98 PRO A C 1
ATOM 740 O O . PRO A 1 98 ? 19.078 -14.859 -10.445 1 97.75 98 PRO A O 1
ATOM 743 N N . LYS A 1 99 ? 20.625 -15.141 -11.938 1 98.06 99 LYS A N 1
ATOM 744 C CA . LYS A 1 99 ? 21.688 -15.547 -11.016 1 98.06 99 LYS A CA 1
ATOM 745 C C . LYS A 1 99 ? 21.875 -14.508 -9.914 1 98.06 99 LYS A C 1
ATOM 747 O O . LYS A 1 99 ? 21.938 -14.852 -8.727 1 98.06 99 LYS A O 1
ATOM 752 N N . ALA A 1 100 ? 21.984 -13.25 -10.305 1 98.38 100 ALA A N 1
ATOM 753 C CA . ALA A 1 100 ? 22.203 -12.188 -9.328 1 98.38 100 ALA A CA 1
ATOM 754 C C . ALA A 1 100 ? 21.094 -12.164 -8.281 1 98.38 100 ALA A C 1
ATOM 756 O O . ALA A 1 100 ? 21.359 -11.93 -7.102 1 98.38 100 ALA A O 1
ATOM 757 N N . ASN A 1 101 ? 19.906 -12.352 -8.758 1 98.62 101 ASN A N 1
ATOM 758 C CA . ASN A 1 101 ? 18.766 -12.367 -7.852 1 98.62 101 ASN A CA 1
ATOM 759 C C . ASN A 1 101 ? 18.812 -13.586 -6.926 1 98.62 101 ASN A C 1
ATOM 761 O O . ASN A 1 101 ? 18.516 -13.477 -5.734 1 98.62 101 ASN A O 1
ATOM 765 N N . LEU A 1 102 ? 19.141 -14.727 -7.422 1 98.5 102 LEU A N 1
ATOM 766 C CA . LEU A 1 102 ? 19.266 -15.938 -6.609 1 98.5 102 LEU A CA 1
ATOM 767 C C . LEU A 1 102 ? 20.328 -15.758 -5.531 1 98.5 102 LEU A C 1
ATOM 769 O O . LEU A 1 102 ? 20.125 -16.172 -4.383 1 98.5 102 LEU A O 1
ATOM 773 N N . GLU A 1 103 ? 21.422 -15.195 -5.898 1 98.5 103 GLU A N 1
ATOM 774 C CA . GLU A 1 103 ? 22.484 -14.938 -4.938 1 98.5 103 GLU A CA 1
ATOM 775 C C . GLU A 1 103 ? 22.016 -13.992 -3.838 1 98.5 103 GLU A C 1
ATOM 777 O O . GLU A 1 103 ? 22.312 -14.203 -2.66 1 98.5 103 GLU A O 1
ATOM 782 N N . PHE A 1 104 ? 21.359 -12.953 -4.258 1 98.62 104 PHE A N 1
ATOM 783 C CA . PHE A 1 104 ? 20.797 -12.008 -3.293 1 98.62 104 PHE A CA 1
ATOM 784 C C . PHE A 1 104 ? 19.891 -12.727 -2.295 1 98.62 104 PHE A C 1
ATOM 786 O O . PHE A 1 104 ? 20 -12.508 -1.087 1 98.62 104 PHE A O 1
ATOM 793 N N . LEU A 1 105 ? 18.953 -13.57 -2.826 1 98.75 105 LEU A N 1
ATOM 794 C CA . LEU A 1 105 ? 18.047 -14.312 -1.964 1 98.75 105 LEU A CA 1
ATOM 795 C C . LEU A 1 105 ? 18.812 -15.219 -1.003 1 98.75 105 LEU A C 1
ATOM 797 O O . LEU A 1 105 ? 18.516 -15.25 0.193 1 98.75 105 LEU A O 1
ATOM 801 N N . GLU A 1 106 ? 19.781 -15.945 -1.444 1 98.44 106 GLU A N 1
ATOM 802 C CA . GLU A 1 106 ? 20.578 -16.859 -0.633 1 98.44 106 GLU A CA 1
ATOM 803 C C . GLU A 1 106 ? 21.328 -16.109 0.457 1 98.44 106 GLU A C 1
ATOM 805 O O . GLU A 1 106 ? 21.297 -16.5 1.625 1 98.44 106 GLU A O 1
ATOM 810 N N . GLU A 1 107 ? 21.906 -15.039 0.082 1 98.25 107 GLU A N 1
ATOM 811 C CA . GLU A 1 107 ? 22.703 -14.25 1.012 1 98.25 107 GLU A CA 1
ATOM 812 C C . GLU A 1 107 ? 21.844 -13.68 2.141 1 98.25 107 GLU A C 1
ATOM 814 O O . GLU A 1 107 ? 22.344 -13.438 3.242 1 98.25 107 GLU A O 1
ATOM 819 N N . ASN A 1 108 ? 20.625 -13.5 1.868 1 97.88 108 ASN A N 1
ATOM 820 C CA . ASN A 1 108 ? 19.781 -12.852 2.855 1 97.88 108 ASN A CA 1
ATOM 821 C C . ASN A 1 108 ? 18.75 -13.828 3.441 1 97.88 108 ASN A C 1
ATOM 823 O O . ASN A 1 108 ? 17.844 -13.422 4.152 1 97.88 108 ASN A O 1
ATOM 827 N N . GLY A 1 109 ? 18.875 -15.07 3.125 1 98.25 109 GLY A N 1
ATOM 828 C CA . GLY A 1 109 ? 18.031 -16.109 3.699 1 98.25 109 GLY A CA 1
ATOM 829 C C . GLY A 1 109 ? 16.578 -15.984 3.273 1 98.25 109 GLY A C 1
ATOM 830 O O . GLY A 1 109 ? 15.664 -16.234 4.07 1 98.25 109 GLY A O 1
ATOM 831 N N . ILE A 1 110 ? 16.406 -15.578 2.053 1 98.69 110 ILE A N 1
ATOM 832 C CA . ILE A 1 110 ? 15.055 -15.352 1.547 1 98.69 110 ILE A CA 1
ATOM 833 C C . ILE A 1 110 ? 14.602 -16.562 0.727 1 98.69 110 ILE A C 1
ATOM 835 O O . ILE A 1 110 ? 15.312 -17.016 -0.166 1 98.69 110 ILE A O 1
ATOM 839 N N . ARG A 1 111 ? 13.391 -17.062 0.945 1 98.75 111 ARG A N 1
ATOM 840 C CA . ARG A 1 111 ? 12.828 -18.203 0.224 1 98.75 111 ARG A CA 1
ATOM 841 C C . ARG A 1 111 ? 12.109 -17.75 -1.042 1 98.75 111 ARG A C 1
ATOM 843 O O . ARG A 1 111 ? 11.375 -16.766 -1.024 1 98.75 111 ARG A O 1
ATOM 850 N N . LEU A 1 112 ? 12.328 -18.516 -2.109 1 98.75 112 LEU A N 1
ATOM 851 C CA . LEU A 1 112 ? 11.68 -18.203 -3.379 1 98.75 112 LEU A CA 1
ATOM 852 C C . LEU A 1 112 ? 10.523 -19.156 -3.646 1 98.75 112 LEU A C 1
ATOM 854 O O . LEU A 1 112 ? 10.688 -20.375 -3.578 1 98.75 112 LEU A O 1
ATOM 858 N N . PHE A 1 113 ? 9.359 -18.625 -3.922 1 98.69 113 PHE A N 1
ATOM 859 C CA . PHE A 1 113 ? 8.219 -19.344 -4.488 1 98.69 113 PHE A CA 1
ATOM 860 C C . PHE A 1 113 ? 7.965 -18.891 -5.926 1 98.69 113 PHE A C 1
ATOM 862 O O . PHE A 1 113 ? 7.68 -17.719 -6.18 1 98.69 113 PHE A O 1
ATOM 869 N N . GLN A 1 114 ? 8.086 -19.797 -6.812 1 97.5 114 GLN A N 1
ATOM 870 C CA . GLN A 1 114 ? 7.875 -19.406 -8.203 1 97.5 114 GLN A CA 1
ATOM 871 C C . GLN A 1 114 ? 6.648 -20.109 -8.789 1 97.5 114 GLN A C 1
ATOM 873 O O . GLN A 1 114 ? 6.559 -21.344 -8.781 1 97.5 114 GLN A O 1
ATOM 878 N N . PHE A 1 115 ? 5.703 -19.344 -9.242 1 96.06 115 PHE A N 1
ATOM 879 C CA . PHE A 1 115 ? 4.5 -19.766 -9.938 1 96.06 115 PHE A CA 1
ATOM 880 C C . PHE A 1 115 ? 4.434 -19.156 -11.328 1 96.06 115 PHE A C 1
ATOM 882 O O . PHE A 1 115 ? 3.826 -18.094 -11.523 1 96.06 115 PHE A O 1
ATOM 889 N N . GLY A 1 116 ? 4.996 -19.797 -12.242 1 93.19 116 GLY A N 1
ATOM 890 C CA . GLY A 1 116 ? 5.117 -19.266 -13.586 1 93.19 116 GLY A CA 1
ATOM 891 C C . GLY A 1 116 ? 3.789 -19.156 -14.305 1 93.19 116 GLY A C 1
ATOM 892 O O . GLY A 1 116 ? 3.086 -20.156 -14.477 1 93.19 116 GLY A O 1
ATOM 893 N N . ILE A 1 117 ? 3.461 -17.938 -14.633 1 91.06 117 ILE A N 1
ATOM 894 C CA . ILE A 1 117 ? 2.299 -17.641 -15.469 1 91.06 117 ILE A CA 1
ATOM 895 C C . ILE A 1 117 ? 2.742 -16.938 -16.75 1 91.06 117 ILE A C 1
ATOM 897 O O . ILE A 1 117 ? 3.465 -15.938 -16.688 1 91.06 117 ILE A O 1
ATOM 901 N N . ASP A 1 118 ? 2.424 -17.453 -17.859 1 85.12 118 ASP A N 1
ATOM 902 C CA . ASP A 1 118 ? 2.814 -16.828 -19.109 1 85.12 118 ASP A CA 1
ATOM 903 C C . ASP A 1 118 ? 2.18 -15.445 -19.266 1 85.12 118 ASP A C 1
ATOM 905 O O . ASP A 1 118 ? 0.974 -15.281 -19.062 1 85.12 118 ASP A O 1
ATOM 909 N N . GLY A 1 119 ? 3.014 -14.391 -19.344 1 68.56 119 GLY A N 1
ATOM 910 C CA . GLY A 1 119 ? 2.559 -13.016 -19.438 1 68.56 119 GLY A CA 1
ATOM 911 C C . GLY A 1 119 ? 2.125 -12.617 -20.828 1 68.56 119 GLY A C 1
ATOM 912 O O . GLY A 1 119 ? 1.706 -11.484 -21.062 1 68.56 119 GLY A O 1
ATOM 913 N N . ARG A 1 120 ? 2.451 -13.508 -21.797 1 63.09 120 ARG A N 1
ATOM 914 C CA . ARG A 1 120 ? 2.225 -13.141 -23.188 1 63.09 120 ARG A CA 1
ATOM 915 C C . ARG A 1 120 ? 0.769 -12.742 -23.422 1 63.09 120 ARG A C 1
ATOM 917 O O . ARG A 1 120 ? -0.124 -13.195 -22.703 1 63.09 120 ARG A O 1
ATOM 924 N N . LYS A 1 121 ? 0.718 -11.602 -24.266 1 55 121 LYS A N 1
ATOM 925 C CA . LYS A 1 121 ? -0.36 -10.703 -24.656 1 55 121 LYS A CA 1
ATOM 926 C C . LYS A 1 121 ? -1.615 -11.484 -25.031 1 55 121 LYS A C 1
ATOM 928 O O . LYS A 1 121 ? -1.532 -12.648 -25.438 1 55 121 LYS A O 1
ATOM 933 N N . GLU A 1 122 ? -2.953 -10.836 -24.984 1 52.16 122 GLU A N 1
ATOM 934 C CA . GLU A 1 122 ? -4.223 -11.156 -25.625 1 52.16 122 GLU A CA 1
ATOM 935 C C . GLU A 1 122 ? -4 -11.742 -27.016 1 52.16 122 GLU A C 1
ATOM 937 O O . GLU A 1 122 ? -2.969 -11.492 -27.641 1 52.16 122 GLU A O 1
ATOM 942 N N . PRO A 1 123 ? -5.113 -12.5 -27.422 1 50.19 123 PRO A N 1
ATOM 943 C CA . PRO A 1 123 ? -6.449 -12.633 -26.844 1 50.19 123 PRO A CA 1
ATOM 944 C C . PRO A 1 123 ? -6.512 -13.688 -25.75 1 50.19 123 PRO A C 1
ATOM 946 O O . PRO A 1 123 ? -7.512 -13.781 -25.031 1 50.19 123 PRO A O 1
ATOM 949 N N . PHE A 1 124 ? -5.43 -14.508 -25.547 1 47.62 124 PHE A N 1
ATOM 950 C CA . PHE A 1 124 ? -5.727 -15.719 -24.781 1 47.62 124 PHE A CA 1
ATOM 951 C C . PHE A 1 124 ? -4.926 -15.75 -23.484 1 47.62 124 PHE A C 1
ATOM 953 O O . PHE A 1 124 ? -4.418 -16.797 -23.094 1 47.62 124 PHE A O 1
ATOM 960 N N . VAL A 1 125 ? -4.445 -14.711 -22.922 1 56.12 125 VAL A N 1
ATOM 961 C CA . VAL A 1 125 ? -3.674 -14.906 -21.703 1 56.12 125 VAL A CA 1
ATOM 962 C C . VAL A 1 125 ? -4.582 -15.453 -20.609 1 56.12 125 VAL A C 1
ATOM 964 O O . VAL A 1 125 ? -5.598 -14.844 -20.266 1 56.12 125 VAL A O 1
ATOM 967 N N . ASN A 1 126 ? -4.688 -16.875 -20.438 1 64.94 126 ASN A N 1
ATOM 968 C CA . ASN A 1 126 ? -5.457 -17.531 -19.391 1 64.94 126 ASN A CA 1
ATOM 969 C C . ASN A 1 126 ? -4.668 -17.625 -18.094 1 64.94 126 ASN A C 1
ATOM 971 O O . ASN A 1 126 ? -3.646 -18.312 -18.031 1 64.94 126 ASN A O 1
ATOM 975 N N . ILE A 1 127 ? -4.848 -16.562 -17.25 1 73 127 ILE A N 1
ATOM 976 C CA . ILE A 1 127 ? -4.348 -16.766 -15.898 1 73 127 ILE A CA 1
ATOM 977 C C . ILE A 1 127 ? -4.996 -18 -15.289 1 73 127 ILE A C 1
ATOM 979 O O . ILE A 1 127 ? -6.219 -18.062 -15.125 1 73 127 ILE A O 1
ATOM 983 N N . PRO A 1 128 ? -4.195 -19.016 -15.07 1 86.06 128 PRO A N 1
ATOM 984 C CA . PRO A 1 128 ? -4.797 -20.234 -14.508 1 86.06 128 PRO A CA 1
ATOM 985 C C . PRO A 1 128 ? -5.297 -20.047 -13.078 1 86.06 128 PRO A C 1
ATOM 987 O O . PRO A 1 128 ? -4.523 -19.656 -12.195 1 86.06 128 PRO A O 1
ATOM 990 N N . GLU A 1 129 ? -6.484 -20.359 -12.883 1 90.12 129 GLU A N 1
ATOM 991 C CA . GLU A 1 129 ? -7.105 -20.203 -11.57 1 90.12 129 GLU A CA 1
ATOM 992 C C . GLU A 1 129 ? -6.387 -21.031 -10.516 1 90.12 129 GLU A C 1
ATOM 994 O O . GLU A 1 129 ? -6.207 -20.578 -9.383 1 90.12 129 GLU A O 1
ATOM 999 N N . ASP A 1 130 ? -5.953 -22.203 -10.922 1 91.75 130 ASP A N 1
ATOM 1000 C CA . ASP A 1 130 ? -5.285 -23.094 -9.977 1 91.75 130 ASP A CA 1
ATOM 1001 C C . ASP A 1 130 ? -3.955 -22.5 -9.508 1 91.75 130 ASP A C 1
ATOM 1003 O O . ASP A 1 130 ? -3.609 -22.578 -8.328 1 91.75 130 ASP A O 1
ATOM 1007 N N . THR A 1 131 ? -3.248 -21.953 -10.461 1 93.62 131 THR A N 1
ATOM 1008 C CA . THR A 1 131 ? -1.966 -21.344 -10.125 1 93.62 131 THR A CA 1
ATOM 1009 C C . THR A 1 131 ? -2.156 -20.172 -9.156 1 93.62 131 THR A C 1
ATOM 1011 O O . THR A 1 131 ? -1.419 -20.047 -8.18 1 93.62 131 THR A O 1
ATOM 1014 N N . ILE A 1 132 ? -3.129 -19.391 -9.398 1 95.38 132 ILE A N 1
ATOM 1015 C CA . ILE A 1 132 ? -3.426 -18.234 -8.539 1 95.38 132 ILE A CA 1
ATOM 1016 C C . ILE A 1 132 ? -3.863 -18.734 -7.164 1 95.38 132 ILE A C 1
ATOM 1018 O O . ILE A 1 132 ? -3.473 -18.156 -6.141 1 95.38 132 ILE A O 1
ATOM 1022 N N . THR A 1 133 ? -4.629 -19.781 -7.156 1 94.62 133 THR A N 1
ATOM 1023 C CA . THR A 1 133 ? -5.07 -20.359 -5.891 1 94.62 133 THR A CA 1
ATOM 1024 C C . THR A 1 133 ? -3.879 -20.828 -5.059 1 94.62 133 THR A C 1
ATOM 1026 O O . THR A 1 133 ? -3.789 -20.516 -3.867 1 94.62 133 THR A O 1
ATOM 1029 N N . GLU A 1 134 ? -3.002 -21.5 -5.652 1 94.81 134 GLU A N 1
ATOM 1030 C CA . GLU A 1 134 ? -1.816 -21.969 -4.945 1 94.81 134 GLU A CA 1
ATOM 1031 C C . GLU A 1 134 ? -0.941 -20.812 -4.484 1 94.81 134 GLU A C 1
ATOM 1033 O O . GLU A 1 134 ? -0.392 -20.844 -3.383 1 94.81 134 GLU A O 1
ATOM 1038 N N . ALA A 1 135 ? -0.799 -19.844 -5.344 1 97.06 135 ALA A N 1
ATOM 1039 C CA . ALA A 1 135 ? -0.033 -18.656 -4.973 1 97.06 135 ALA A CA 1
ATOM 1040 C C . ALA A 1 135 ? -0.663 -17.938 -3.781 1 97.06 135 ALA A C 1
ATOM 1042 O O . ALA A 1 135 ? 0.043 -17.484 -2.877 1 97.06 135 ALA A O 1
ATOM 1043 N N . LEU A 1 136 ? -1.951 -17.859 -3.764 1 96.75 136 LEU A N 1
ATOM 1044 C CA . LEU A 1 136 ? -2.658 -17.188 -2.676 1 96.75 136 LEU A CA 1
ATOM 1045 C C . LEU A 1 136 ? -2.459 -17.938 -1.361 1 96.75 136 LEU A C 1
ATOM 1047 O O . LEU A 1 136 ? -2.396 -17.312 -0.295 1 96.75 136 LEU A O 1
ATOM 1051 N N . LYS A 1 137 ? -2.373 -19.219 -1.41 1 94.75 137 LYS A N 1
ATOM 1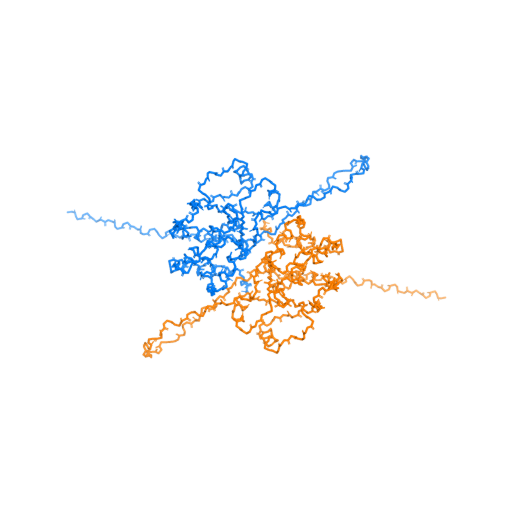052 C CA . LYS A 1 137 ? -2.094 -19.984 -0.198 1 94.75 137 LYS A CA 1
ATOM 1053 C C . LYS A 1 137 ? -0.76 -19.562 0.418 1 94.75 137 LYS A C 1
ATOM 1055 O O . LYS A 1 137 ? -0.648 -19.438 1.639 1 94.75 137 LYS A O 1
ATOM 1060 N N . VAL A 1 138 ? 0.207 -19.375 -0.442 1 96.25 138 VAL A N 1
ATOM 1061 C CA . VAL A 1 138 ? 1.515 -18.922 0.018 1 96.25 138 VAL A CA 1
ATOM 1062 C C . VAL A 1 138 ? 1.393 -17.516 0.622 1 96.25 138 VAL A C 1
ATOM 1064 O O . VAL A 1 138 ? 1.954 -17.25 1.685 1 96.25 138 VAL A O 1
ATOM 1067 N N . VAL A 1 139 ? 0.649 -16.625 -0.034 1 96.62 139 VAL A N 1
ATOM 1068 C CA . VAL A 1 139 ? 0.467 -15.227 0.379 1 96.62 139 VAL A CA 1
ATOM 1069 C C . VAL A 1 139 ? -0.244 -15.18 1.729 1 96.62 139 VAL A C 1
ATOM 1071 O O . VAL A 1 139 ? 0.081 -14.352 2.58 1 96.62 139 VAL A O 1
ATOM 1074 N N . LEU A 1 140 ? -1.13 -16.094 1.932 1 93.94 140 LEU A N 1
ATOM 1075 C CA . LEU A 1 140 ? -1.974 -16.062 3.121 1 93.94 140 LEU A CA 1
ATOM 1076 C C . LEU A 1 140 ? -1.254 -16.672 4.316 1 93.94 140 LEU A C 1
ATOM 1078 O O . LEU A 1 140 ? -1.649 -16.453 5.465 1 93.94 140 LEU A O 1
ATOM 1082 N N . ASP A 1 141 ? -0.272 -17.453 4.082 1 92.69 141 ASP A N 1
ATOM 1083 C CA . ASP A 1 141 ? 0.506 -18.062 5.156 1 92.69 141 ASP A CA 1
ATOM 1084 C C . ASP A 1 141 ? 1.466 -17.047 5.781 1 92.69 141 ASP A C 1
ATOM 1086 O O . ASP A 1 141 ? 2.504 -16.734 5.195 1 92.69 141 ASP A O 1
ATOM 1090 N N . VAL A 1 142 ? 1.207 -16.625 6.977 1 90.5 142 VAL A N 1
ATOM 1091 C CA . VAL A 1 142 ? 1.926 -15.539 7.633 1 90.5 142 VAL A CA 1
ATOM 1092 C C . VAL A 1 142 ? 3.369 -15.961 7.898 1 90.5 142 VAL A C 1
ATOM 1094 O O . VAL A 1 142 ? 4.246 -15.117 8.086 1 90.5 142 VAL A O 1
ATOM 1097 N N . ARG A 1 143 ? 3.662 -17.188 7.91 1 92.06 143 ARG A N 1
ATOM 1098 C CA . ARG A 1 143 ? 5.023 -17.688 8.109 1 92.06 143 ARG A CA 1
ATOM 1099 C C . ARG A 1 143 ? 5.93 -17.25 6.957 1 92.06 143 ARG A C 1
ATOM 1101 O O . ARG A 1 143 ? 7.156 -17.281 7.086 1 92.06 143 ARG A O 1
ATOM 1108 N N . ASN A 1 144 ? 5.309 -16.875 5.926 1 96.38 144 ASN A N 1
ATOM 1109 C CA . ASN A 1 144 ? 6.082 -16.453 4.762 1 96.38 144 ASN A CA 1
ATOM 1110 C C . ASN A 1 144 ? 6.34 -14.953 4.773 1 96.38 144 ASN A C 1
ATOM 1112 O O . ASN A 1 144 ? 7.062 -14.438 3.922 1 96.38 144 ASN A O 1
ATOM 1116 N N . HIS A 1 145 ? 5.773 -14.25 5.695 1 95.06 145 HIS A N 1
ATOM 1117 C CA . HIS A 1 145 ? 5.883 -12.797 5.746 1 95.06 145 HIS A CA 1
ATOM 1118 C C . HIS A 1 145 ? 7.117 -12.359 6.535 1 95.06 145 HIS A C 1
ATOM 1120 O O . HIS A 1 145 ? 7.508 -13.023 7.496 1 95.06 145 HIS A O 1
ATOM 1126 N N . PRO A 1 146 ? 7.691 -11.305 6.129 1 97.44 146 PRO A N 1
ATOM 1127 C CA . PRO A 1 146 ? 7.359 -10.398 5.027 1 97.44 146 PRO A CA 1
ATOM 1128 C C . PRO A 1 146 ? 7.602 -11.023 3.654 1 97.44 146 PRO A C 1
ATOM 1130 O O . PRO A 1 146 ? 8.562 -11.781 3.479 1 97.44 146 PRO A O 1
ATOM 1133 N N . LEU A 1 147 ? 6.699 -10.734 2.734 1 98.5 147 LEU A N 1
ATOM 1134 C CA . LEU A 1 147 ? 6.676 -11.391 1.433 1 98.5 147 LEU A CA 1
ATOM 1135 C C . LEU A 1 147 ? 6.527 -10.367 0.312 1 98.5 147 LEU A C 1
ATOM 1137 O O . LEU A 1 147 ? 5.715 -9.445 0.411 1 98.5 147 LEU A O 1
ATOM 1141 N N . LEU A 1 148 ? 7.379 -10.453 -0.733 1 98.88 148 LEU A N 1
ATOM 1142 C CA . LEU A 1 148 ? 7.262 -9.633 -1.937 1 98.88 148 LEU A CA 1
ATOM 1143 C C . LEU A 1 148 ? 6.688 -10.445 -3.092 1 98.88 148 LEU A C 1
ATOM 1145 O O . LEU A 1 148 ? 7.246 -11.484 -3.465 1 98.88 148 LEU A O 1
ATOM 1149 N N . ILE A 1 149 ? 5.594 -9.992 -3.609 1 98.94 149 ILE A N 1
ATOM 1150 C CA . ILE A 1 149 ? 5.008 -10.539 -4.828 1 98.94 149 ILE A CA 1
ATOM 1151 C C . ILE A 1 149 ? 5.492 -9.75 -6.039 1 98.94 149 ILE A C 1
ATOM 1153 O O . ILE A 1 149 ? 5.441 -8.516 -6.043 1 98.94 149 ILE A O 1
ATOM 1157 N N . HIS A 1 150 ? 5.988 -10.508 -7.066 1 98.75 150 HIS A N 1
ATOM 1158 C CA . HIS A 1 150 ? 6.352 -9.695 -8.227 1 98.75 150 HIS A CA 1
ATOM 1159 C C . HIS A 1 150 ? 6.176 -10.484 -9.523 1 98.75 150 HIS A C 1
ATOM 1161 O O . HIS A 1 150 ? 6.086 -11.719 -9.5 1 98.75 150 HIS A O 1
ATOM 1167 N N . CYS A 1 151 ? 6.008 -9.82 -10.609 1 97.81 151 CYS A N 1
ATOM 1168 C CA . CYS A 1 151 ? 6.117 -10.328 -11.969 1 97.81 151 CYS A CA 1
ATOM 1169 C C . CYS A 1 151 ? 7.055 -9.461 -12.797 1 97.81 151 CYS A C 1
ATOM 1171 O O . CYS A 1 151 ? 8.086 -8.992 -12.305 1 97.81 151 CYS A O 1
ATOM 1173 N N . LYS A 1 152 ? 6.746 -9.273 -14.062 1 96.88 152 LYS A N 1
ATOM 1174 C CA . LYS A 1 152 ? 7.676 -8.523 -14.898 1 96.88 152 LYS A CA 1
ATOM 1175 C C . LYS A 1 152 ? 7.598 -7.027 -14.602 1 96.88 152 LYS A C 1
ATOM 1177 O O . LYS A 1 152 ? 8.617 -6.383 -14.352 1 96.88 152 LYS A O 1
ATOM 1182 N N . ARG A 1 153 ? 6.441 -6.531 -14.547 1 97.38 153 ARG A N 1
ATOM 1183 C CA . ARG A 1 153 ? 6.273 -5.09 -14.383 1 97.38 153 ARG A CA 1
ATOM 1184 C C . ARG A 1 153 ? 5.402 -4.781 -13.164 1 97.38 153 ARG A C 1
ATOM 1186 O O . ARG A 1 153 ? 5.195 -3.613 -12.828 1 97.38 153 ARG A O 1
ATOM 1193 N N . GLY A 1 154 ? 4.812 -5.793 -12.539 1 97.81 154 GLY A N 1
ATOM 1194 C CA . GLY A 1 154 ? 3.934 -5.574 -11.398 1 97.81 154 GLY A CA 1
ATOM 1195 C C . GLY A 1 154 ? 2.564 -5.051 -11.789 1 97.81 154 GLY A C 1
ATOM 1196 O O . GLY A 1 154 ? 1.896 -4.387 -11 1 97.81 154 GLY A O 1
ATOM 1197 N N . LYS A 1 155 ? 2.115 -5.359 -12.984 1 97.31 155 LYS A N 1
ATOM 1198 C CA . LYS A 1 155 ? 0.877 -4.766 -13.492 1 97.31 155 LYS A CA 1
ATOM 1199 C C . LYS A 1 155 ? -0.226 -5.816 -13.602 1 97.31 155 LYS A C 1
ATOM 1201 O O . 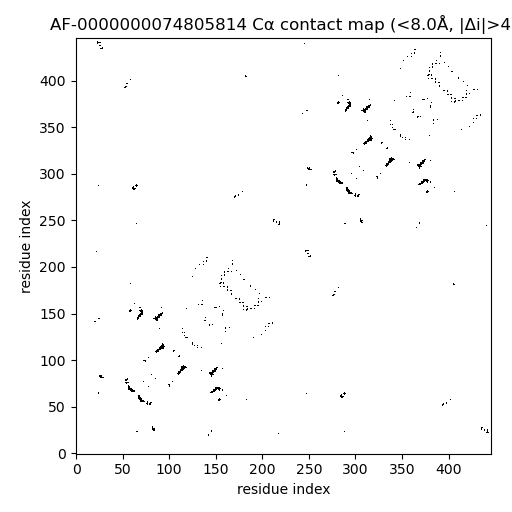LYS A 1 155 ? -1.264 -5.707 -12.945 1 97.31 155 LYS A O 1
ATOM 1206 N N . HIS A 1 156 ? -0.006 -6.891 -14.367 1 95.56 156 HIS A N 1
ATOM 1207 C CA . HIS A 1 156 ? -1.088 -7.781 -14.773 1 95.56 156 HIS A CA 1
ATOM 1208 C C . HIS A 1 156 ? -1.167 -9 -13.867 1 95.56 156 HIS A C 1
ATOM 1210 O O . HIS A 1 156 ? -2.109 -9.141 -13.086 1 95.56 156 HIS A O 1
ATOM 1216 N N . ARG A 1 157 ? -0.051 -9.852 -13.953 1 96.69 157 ARG A N 1
ATOM 1217 C CA . ARG A 1 157 ? -0.073 -11.062 -13.133 1 96.69 157 ARG A CA 1
ATOM 1218 C C . ARG A 1 157 ? -0.153 -10.719 -11.648 1 96.69 157 ARG A C 1
ATOM 1220 O O . ARG A 1 157 ? -0.977 -11.281 -10.922 1 96.69 157 ARG A O 1
ATOM 1227 N N . THR A 1 158 ? 0.703 -9.758 -11.234 1 97.88 158 THR A N 1
ATOM 1228 C CA . THR A 1 158 ? 0.663 -9.281 -9.859 1 97.88 158 THR A CA 1
ATOM 1229 C C . THR A 1 158 ? -0.698 -8.672 -9.531 1 97.88 158 THR A C 1
ATOM 1231 O O . THR A 1 158 ? -1.267 -8.938 -8.477 1 97.88 158 THR A O 1
ATOM 1234 N N . GLY A 1 159 ? -1.212 -7.848 -10.438 1 98 159 GLY A N 1
ATOM 1235 C CA . GLY A 1 159 ? -2.518 -7.234 -10.258 1 98 159 GLY A CA 1
ATOM 1236 C C . GLY A 1 159 ? -3.633 -8.25 -10.078 1 98 159 GLY A C 1
ATOM 1237 O O . GLY A 1 159 ? -4.531 -8.055 -9.258 1 98 159 GLY A O 1
ATOM 1238 N N . CYS A 1 160 ? -3.576 -9.32 -10.836 1 97.12 160 CYS A N 1
ATOM 1239 C CA . CYS A 1 160 ? -4.59 -10.367 -10.727 1 97.12 160 CYS A CA 1
ATOM 1240 C C . CYS A 1 160 ? -4.516 -11.055 -9.367 1 97.12 160 CYS A C 1
ATOM 1242 O O . CYS A 1 160 ? -5.543 -11.258 -8.719 1 97.12 160 CYS A O 1
ATOM 1244 N N . LEU A 1 161 ? -3.322 -11.398 -8.945 1 98 161 LEU A N 1
ATOM 1245 C CA . LEU A 1 161 ? -3.166 -12.062 -7.66 1 98 161 LEU A CA 1
ATOM 1246 C C . LEU A 1 161 ? -3.648 -11.164 -6.523 1 98 161 LEU A C 1
ATOM 1248 O O . LEU A 1 161 ? -4.41 -11.609 -5.66 1 98 161 LEU A O 1
ATOM 1252 N N . VAL A 1 162 ? -3.227 -9.906 -6.512 1 98.5 162 VAL A N 1
ATOM 1253 C CA . VAL A 1 162 ? -3.623 -8.945 -5.484 1 98.5 162 VAL A CA 1
ATOM 1254 C C . VAL A 1 162 ? -5.129 -8.703 -5.559 1 98.5 162 VAL A C 1
ATOM 1256 O O . VAL A 1 162 ? -5.793 -8.57 -4.531 1 98.5 162 VAL A O 1
ATOM 1259 N N . GLY A 1 163 ? -5.656 -8.578 -6.805 1 98.38 163 GLY A N 1
ATOM 1260 C CA . GLY A 1 163 ? -7.094 -8.438 -6.957 1 98.38 163 GLY A CA 1
ATOM 1261 C C . GLY A 1 163 ? -7.875 -9.578 -6.332 1 98.38 163 GLY A C 1
ATOM 1262 O O . GLY A 1 163 ? -8.891 -9.352 -5.664 1 98.38 163 GLY A O 1
ATOM 1263 N N . CYS A 1 164 ? -7.43 -10.781 -6.508 1 97.25 164 CYS A N 1
ATOM 1264 C CA . CYS A 1 164 ? -8.078 -11.945 -5.914 1 97.25 164 CYS A CA 1
ATOM 1265 C C . CYS A 1 164 ? -7.949 -11.93 -4.395 1 97.25 164 CYS A C 1
ATOM 1267 O O . CYS A 1 164 ? -8.867 -12.344 -3.684 1 97.25 164 CYS A O 1
ATOM 1269 N N . LEU A 1 165 ? -6.832 -11.5 -3.9 1 97.06 165 LEU A N 1
ATOM 1270 C CA . LEU A 1 165 ? -6.676 -11.312 -2.461 1 97.06 165 LEU A CA 1
ATOM 1271 C C . LEU A 1 165 ? -7.715 -10.336 -1.922 1 97.06 165 LEU A C 1
ATOM 1273 O O . LEU A 1 165 ? -8.32 -10.586 -0.876 1 97.06 165 LEU A O 1
ATOM 1277 N N . ARG A 1 166 ? -7.902 -9.18 -2.643 1 97.56 166 ARG A N 1
ATOM 1278 C CA . ARG A 1 166 ? -8.891 -8.18 -2.225 1 97.56 166 ARG A CA 1
ATOM 1279 C C . ARG A 1 166 ? -10.289 -8.781 -2.201 1 97.56 166 ARG A C 1
ATOM 1281 O O . ARG A 1 166 ? -11.102 -8.438 -1.336 1 97.56 166 ARG A O 1
ATOM 1288 N N . LYS A 1 167 ? -10.531 -9.641 -3.17 1 95.25 167 LYS A N 1
ATOM 1289 C CA . LYS A 1 167 ? -11.82 -10.328 -3.158 1 95.25 167 LYS A CA 1
ATOM 1290 C C . LYS A 1 167 ? -11.992 -11.164 -1.892 1 95.25 167 LYS A C 1
ATOM 1292 O O . LYS A 1 167 ? -13.055 -11.156 -1.273 1 95.25 167 LYS A O 1
ATOM 1297 N N . LEU A 1 168 ? -11 -11.852 -1.579 1 93.75 168 LEU A N 1
ATOM 1298 C CA . LEU A 1 168 ? -11.016 -12.633 -0.347 1 93.75 168 LEU A CA 1
ATOM 1299 C C . LEU A 1 168 ? -11.227 -11.734 0.866 1 93.75 168 LEU A C 1
ATOM 1301 O O . LEU A 1 168 ? -11.836 -12.148 1.852 1 93.75 168 LEU A O 1
ATOM 1305 N N . GLN A 1 169 ? -10.75 -10.531 0.759 1 93 169 GLN A N 1
ATOM 1306 C CA . GLN A 1 169 ? -10.859 -9.555 1.835 1 93 169 GLN A CA 1
ATOM 1307 C C . GLN A 1 169 ? -12.203 -8.828 1.779 1 93 169 GLN A C 1
ATOM 1309 O O . GLN A 1 169 ? -12.422 -7.855 2.5 1 93 169 GLN A O 1
ATOM 1314 N N . HIS A 1 170 ? -13.047 -9.125 0.818 1 94.25 170 HIS A N 1
ATOM 1315 C CA . HIS A 1 170 ? -14.438 -8.695 0.698 1 94.25 170 HIS A CA 1
ATOM 1316 C C . HIS A 1 170 ? -14.531 -7.246 0.239 1 94.25 170 HIS A C 1
ATOM 1318 O O . HIS A 1 170 ? -15.445 -6.523 0.639 1 94.25 170 HIS A O 1
ATOM 1324 N N . TRP A 1 171 ? -13.547 -6.789 -0.548 1 96.62 171 TRP A N 1
ATOM 1325 C CA . TRP A 1 171 ? -13.68 -5.5 -1.217 1 96.62 171 TRP A CA 1
ATOM 1326 C C . TRP A 1 171 ? -14.742 -5.562 -2.311 1 96.62 171 TRP A C 1
ATOM 1328 O O . TRP A 1 171 ? -14.953 -6.617 -2.92 1 96.62 171 TRP A O 1
ATOM 1338 N N . CYS A 1 172 ? -15.367 -4.512 -2.535 1 96.62 172 CYS A N 1
ATOM 1339 C CA . CYS A 1 172 ? -16.25 -4.48 -3.693 1 96.62 172 CYS A CA 1
ATOM 1340 C C . CYS A 1 172 ? -15.453 -4.473 -4.992 1 96.62 172 CYS A C 1
ATOM 1342 O O . CYS A 1 172 ? -14.32 -3.994 -5.023 1 96.62 172 CYS A O 1
ATOM 1344 N N . LEU A 1 173 ? -16.047 -4.91 -6.059 1 97.75 173 LEU A N 1
ATOM 1345 C CA . LEU A 1 173 ? -15.352 -5.102 -7.332 1 97.75 173 LEU A CA 1
ATOM 1346 C C . LEU A 1 173 ? -14.859 -3.768 -7.887 1 97.75 173 LEU A C 1
ATOM 1348 O O . LEU A 1 173 ? -13.758 -3.689 -8.438 1 97.75 173 LEU A O 1
ATOM 1352 N N . THR A 1 174 ? -15.633 -2.717 -7.766 1 97.88 174 THR A N 1
ATOM 1353 C CA . THR A 1 174 ? -15.234 -1.418 -8.305 1 97.88 174 THR A CA 1
ATOM 1354 C C . THR A 1 174 ? -13.93 -0.946 -7.672 1 97.88 174 THR A C 1
ATOM 1356 O O . THR A 1 174 ? -13.055 -0.431 -8.367 1 97.88 174 THR A O 1
ATOM 1359 N N . SER A 1 175 ? -13.797 -1.151 -6.367 1 97.94 175 SER A N 1
ATOM 1360 C CA . SER A 1 175 ? -12.578 -0.756 -5.676 1 97.94 175 SER A CA 1
ATOM 1361 C C . SER A 1 175 ? -11.406 -1.647 -6.07 1 97.94 175 SER A C 1
ATOM 1363 O O . SER A 1 175 ? -10.273 -1.175 -6.191 1 97.94 175 SER A O 1
ATOM 1365 N N . ILE A 1 176 ? -11.672 -2.912 -6.27 1 98.56 176 ILE A N 1
ATOM 1366 C CA . ILE A 1 176 ? -10.633 -3.844 -6.699 1 98.56 176 ILE A CA 1
ATOM 1367 C C . ILE A 1 176 ? -10.109 -3.434 -8.07 1 98.56 176 ILE A C 1
ATOM 1369 O O . ILE A 1 176 ? -8.898 -3.377 -8.289 1 98.56 176 ILE A O 1
ATOM 1373 N N . PHE A 1 177 ? -11.008 -3.121 -8.914 1 98.5 177 PHE A N 1
ATOM 1374 C CA . PHE A 1 177 ? -10.641 -2.717 -10.266 1 98.5 177 PHE A CA 1
ATOM 1375 C C . PHE A 1 177 ? -9.875 -1.4 -10.25 1 98.5 177 PHE A C 1
ATOM 1377 O O . PHE A 1 177 ? -8.922 -1.221 -11.016 1 98.5 177 PHE A O 1
ATOM 1384 N N . ASP A 1 178 ? -10.32 -0.548 -9.398 1 98 178 ASP A N 1
ATOM 1385 C CA . ASP A 1 178 ? -9.625 0.731 -9.273 1 98 178 ASP A CA 1
ATOM 1386 C C . ASP A 1 178 ? -8.172 0.532 -8.859 1 98 178 ASP A C 1
ATOM 1388 O O . ASP A 1 178 ? -7.27 1.157 -9.422 1 98 178 ASP A O 1
ATOM 1392 N N . GLU A 1 179 ? -7.961 -0.296 -7.902 1 98.38 179 GLU A N 1
ATOM 1393 C CA . GLU A 1 179 ? -6.59 -0.575 -7.48 1 98.38 179 GLU A CA 1
ATOM 1394 C C . GLU A 1 179 ? -5.785 -1.225 -8.602 1 98.38 179 GLU A C 1
ATOM 1396 O O . GLU A 1 179 ? -4.637 -0.85 -8.852 1 98.38 179 GLU A O 1
ATOM 1401 N N . TYR A 1 180 ? -6.355 -2.211 -9.281 1 98.38 180 TYR A N 1
ATOM 1402 C CA . TYR A 1 180 ? -5.691 -2.834 -10.422 1 98.38 180 TYR A CA 1
ATOM 1403 C C . TYR A 1 180 ? -5.273 -1.789 -11.445 1 98.38 180 TYR A C 1
ATOM 1405 O O . TYR A 1 180 ? -4.129 -1.782 -11.906 1 98.38 180 TYR A O 1
ATOM 1413 N N . GLN A 1 181 ? -6.16 -0.926 -11.719 1 98.12 181 GLN A N 1
ATOM 1414 C CA . GLN A 1 181 ? -5.949 0.058 -12.773 1 98.12 181 GLN A CA 1
ATOM 1415 C C . GLN A 1 181 ? -4.902 1.092 -12.359 1 98.12 181 GLN A C 1
ATOM 1417 O O . GLN A 1 181 ? -4.199 1.642 -13.211 1 98.12 181 GLN A O 1
ATOM 1422 N N . ARG A 1 182 ? -4.789 1.315 -11.102 1 97.62 182 ARG A N 1
ATOM 1423 C CA . ARG A 1 182 ? -3.775 2.246 -10.609 1 97.62 182 ARG A CA 1
ATOM 1424 C C . ARG A 1 182 ? -2.373 1.775 -10.984 1 97.62 182 ARG A C 1
ATOM 1426 O O . ARG A 1 182 ? -1.501 2.592 -11.289 1 97.62 182 ARG A O 1
ATOM 1433 N N . PHE A 1 183 ? -2.176 0.543 -11.062 1 98.12 183 PHE A N 1
ATOM 1434 C CA . PHE A 1 183 ? -0.86 0.001 -11.383 1 98.12 183 PHE A CA 1
ATOM 1435 C C . PHE A 1 183 ? -0.743 -0.29 -12.875 1 98.12 183 PHE A C 1
ATOM 1437 O O . PHE A 1 183 ? 0.312 -0.073 -13.469 1 98.12 183 PHE A O 1
ATOM 1444 N N . ALA A 1 184 ? -1.82 -0.781 -13.438 1 96.94 184 ALA A N 1
ATOM 1445 C CA . ALA A 1 184 ? -1.79 -1.128 -14.852 1 96.94 184 ALA A CA 1
ATOM 1446 C C . ALA A 1 184 ? -1.905 0.119 -15.727 1 96.94 184 ALA A C 1
ATOM 1448 O O . ALA A 1 184 ? -1.382 0.154 -16.844 1 96.94 184 ALA A O 1
ATOM 1449 N N . ALA A 1 185 ? -2.65 1.134 -15.211 1 95 185 ALA A N 1
ATOM 1450 C CA . ALA A 1 185 ? -2.852 2.402 -15.906 1 95 185 ALA A CA 1
ATOM 1451 C C . ALA A 1 185 ? -3.314 2.176 -17.344 1 95 185 ALA A C 1
ATOM 1453 O O . ALA A 1 185 ? -4.332 1.521 -17.578 1 95 185 ALA A O 1
ATOM 1454 N N . ALA A 1 186 ? -2.531 2.623 -18.359 1 93.19 186 ALA A N 1
ATOM 1455 C CA . ALA A 1 186 ? -2.928 2.568 -19.766 1 93.19 186 ALA A CA 1
ATOM 1456 C C . ALA A 1 186 ? -2.875 1.138 -20.297 1 93.19 186 ALA A C 1
ATOM 1458 O O . ALA A 1 186 ? -3.398 0.849 -21.375 1 93.19 186 ALA A O 1
ATOM 1459 N N . LYS A 1 187 ? -2.375 0.196 -19.578 1 93.88 187 LYS A N 1
ATOM 1460 C CA . LYS A 1 187 ? -2.213 -1.18 -20.047 1 93.88 187 LYS A CA 1
ATOM 1461 C C . LYS A 1 187 ? -3.242 -2.102 -19.391 1 93.88 187 LYS A C 1
ATOM 1463 O O . LYS A 1 187 ? -3.057 -3.32 -19.359 1 93.88 187 LYS A O 1
ATOM 1468 N N . THR A 1 188 ? -4.246 -1.555 -18.891 1 95.38 188 THR A N 1
ATOM 1469 C CA . THR A 1 188 ? -5.324 -2.322 -18.281 1 95.38 188 THR A CA 1
ATOM 1470 C C . THR A 1 188 ? -5.879 -3.35 -19.25 1 95.38 188 THR A C 1
ATOM 1472 O O . THR A 1 188 ? -6.082 -3.045 -20.438 1 95.38 188 THR A O 1
ATOM 1475 N N . ARG A 1 189 ? -6.117 -4.535 -18.766 1 93.88 189 ARG A N 1
ATOM 1476 C CA . ARG A 1 189 ? -6.684 -5.617 -19.562 1 93.88 189 ARG A CA 1
ATOM 1477 C C . ARG A 1 189 ? -8.047 -6.035 -19.031 1 93.88 189 ARG A C 1
ATOM 1479 O O . ARG A 1 189 ? -8.172 -6.477 -17.891 1 93.88 189 ARG A O 1
ATOM 1486 N N . VAL A 1 190 ? -9.039 -5.988 -19.844 1 94.06 190 VAL A N 1
ATOM 1487 C CA . VAL A 1 190 ? -10.398 -6.367 -19.484 1 94.06 190 VAL A CA 1
ATOM 1488 C C . VAL A 1 190 ? -10.43 -7.84 -19.062 1 94.06 190 VAL A C 1
ATOM 1490 O O . VAL A 1 190 ? -11.172 -8.227 -18.156 1 94.06 190 VAL A O 1
ATOM 1493 N N . THR A 1 191 ? -9.602 -8.672 -19.719 1 93.25 191 THR A N 1
ATOM 1494 C CA . THR A 1 191 ? -9.562 -10.102 -19.406 1 93.25 191 THR A CA 1
ATOM 1495 C C . THR A 1 191 ? -9.086 -10.328 -17.984 1 93.25 191 THR A C 1
ATOM 1497 O O . THR A 1 191 ? -9.547 -11.25 -17.297 1 93.25 191 THR A O 1
ATOM 1500 N N . ASP A 1 192 ? -8.141 -9.555 -17.5 1 95 192 ASP A N 1
ATOM 1501 C CA . ASP A 1 192 ? -7.703 -9.641 -16.109 1 95 192 ASP A CA 1
ATOM 1502 C C . ASP A 1 192 ? -8.836 -9.281 -15.156 1 95 192 ASP A C 1
ATOM 1504 O O . ASP A 1 192 ? -9.039 -9.953 -14.133 1 95 192 ASP A O 1
ATOM 1508 N N . LEU A 1 193 ? -9.562 -8.234 -15.469 1 96.44 193 LEU A N 1
ATOM 1509 C CA . LEU A 1 193 ? -10.68 -7.797 -14.633 1 96.44 193 LEU A CA 1
ATOM 1510 C C . LEU A 1 193 ? -11.758 -8.875 -14.57 1 96.44 193 LEU A C 1
ATOM 1512 O O . LEU A 1 193 ? -12.305 -9.148 -13.5 1 96.44 193 LEU A O 1
ATOM 1516 N N . ARG A 1 194 ? -12.016 -9.477 -15.695 1 95.31 194 ARG A N 1
ATOM 1517 C CA . ARG A 1 194 ? -12.984 -10.57 -15.742 1 95.31 194 ARG A CA 1
ATOM 1518 C C . ARG A 1 194 ? -12.5 -11.758 -14.914 1 95.31 194 ARG A C 1
ATOM 1520 O O . ARG A 1 194 ? -13.297 -12.414 -14.25 1 95.31 194 ARG A O 1
ATOM 1527 N N . PHE A 1 195 ? -11.25 -12.031 -15.023 1 94.75 195 PHE A N 1
ATOM 1528 C CA . PHE A 1 195 ? -10.68 -13.117 -14.234 1 94.75 195 PHE A CA 1
ATOM 1529 C C . PHE A 1 195 ? -10.898 -12.875 -12.742 1 94.75 195 PHE A C 1
ATOM 1531 O O . PHE A 1 195 ? -11.367 -13.766 -12.031 1 94.75 195 PHE A O 1
ATOM 1538 N N . ILE A 1 196 ? -10.57 -11.672 -12.281 1 96.75 196 ILE A N 1
ATOM 1539 C CA . ILE A 1 196 ? -10.742 -11.32 -10.875 1 96.75 196 ILE A CA 1
ATOM 1540 C C . ILE A 1 196 ? -12.211 -11.445 -10.484 1 96.75 196 ILE A C 1
ATOM 1542 O O . ILE A 1 196 ? -12.531 -12.016 -9.43 1 96.75 196 ILE A O 1
ATOM 1546 N N . GLU A 1 197 ? -13.039 -10.961 -11.281 1 96.5 197 GLU A N 1
ATOM 1547 C CA . GLU A 1 197 ? -14.477 -10.977 -11.023 1 96.5 197 GLU A CA 1
ATOM 1548 C C . GLU A 1 197 ? -14.984 -12.406 -10.836 1 96.5 197 GLU A C 1
ATOM 1550 O O . GLU A 1 197 ? -15.797 -12.664 -9.938 1 96.5 197 GLU A O 1
ATOM 1555 N N . ARG A 1 198 ? -14.445 -13.297 -11.562 1 94.38 198 ARG A N 1
ATOM 1556 C CA . ARG A 1 198 ? -14.992 -14.648 -11.617 1 94.38 198 ARG A CA 1
ATOM 1557 C C . ARG A 1 198 ? -14.258 -15.57 -10.641 1 94.38 198 ARG A C 1
ATOM 1559 O O . ARG A 1 198 ? -14.68 -16.703 -10.406 1 94.38 198 ARG A O 1
ATOM 1566 N N . PHE A 1 199 ? -13.172 -15.125 -10.148 1 94.81 199 PHE A N 1
ATOM 1567 C CA . PHE A 1 199 ? -12.375 -15.961 -9.258 1 94.81 199 PHE A CA 1
ATOM 1568 C C . PHE A 1 199 ? -13.203 -16.453 -8.086 1 94.81 199 PHE A C 1
ATOM 1570 O O . PHE A 1 199 ? -13.875 -15.656 -7.418 1 94.81 199 PHE A O 1
ATOM 1577 N N . ASP A 1 200 ? -13.125 -17.703 -7.805 1 90.88 200 ASP A N 1
ATOM 1578 C CA . ASP A 1 200 ? -13.891 -18.312 -6.723 1 90.88 200 ASP A CA 1
ATOM 1579 C C . ASP A 1 200 ? -13.078 -18.328 -5.426 1 90.88 200 ASP A C 1
ATOM 1581 O O . ASP A 1 200 ? -12.07 -19.031 -5.332 1 90.88 200 ASP A O 1
ATOM 1585 N N . THR A 1 201 ? -13.586 -17.672 -4.461 1 90.44 201 THR A N 1
ATOM 1586 C CA . THR A 1 201 ? -12.859 -17.547 -3.203 1 90.44 201 THR A CA 1
ATOM 1587 C C . THR A 1 201 ? -13.258 -18.656 -2.234 1 90.44 201 THR A C 1
ATOM 1589 O O . THR A 1 201 ? -12.672 -18.797 -1.159 1 90.44 201 THR A O 1
ATOM 1592 N N . ALA A 1 202 ? -14.148 -19.438 -2.475 1 85.06 202 ALA A N 1
ATOM 1593 C CA . ALA A 1 202 ? -14.719 -20.406 -1.544 1 85.06 202 ALA A CA 1
ATOM 1594 C C . ALA A 1 202 ? -13.656 -21.375 -1.037 1 85.06 202 ALA A C 1
ATOM 1596 O O . ALA A 1 202 ? -13.633 -21.719 0.149 1 85.06 202 ALA A O 1
ATOM 1597 N N . SER A 1 203 ? -12.844 -21.812 -1.895 1 81.5 203 SER A N 1
ATOM 1598 C CA . SER A 1 203 ? -11.844 -22.812 -1.52 1 81.5 203 SER A CA 1
ATOM 1599 C C . SER A 1 203 ? -10.805 -22.219 -0.568 1 81.5 203 SER A C 1
ATOM 1601 O O . SER A 1 203 ? -10.109 -22.953 0.13 1 81.5 203 SER A O 1
ATOM 1603 N N . LEU A 1 204 ? -10.688 -20.922 -0.557 1 86.81 204 LEU A N 1
ATOM 1604 C CA . LEU A 1 204 ? -9.656 -20.266 0.235 1 86.81 204 LEU A CA 1
ATOM 1605 C C . LEU A 1 204 ? -10.25 -19.594 1.468 1 86.81 204 LEU A C 1
ATOM 1607 O O . LEU A 1 204 ? -9.523 -19.109 2.33 1 86.81 204 LEU A O 1
ATOM 1611 N N . SER A 1 205 ? -11.484 -19.531 1.497 1 75.69 205 SER A N 1
ATOM 1612 C CA . SER A 1 205 ? -12.164 -18.781 2.553 1 75.69 205 SER A CA 1
ATOM 1613 C C . SER A 1 205 ? -11.797 -19.328 3.932 1 75.69 205 SER A C 1
ATOM 1615 O O . SER A 1 205 ? -11.648 -18.562 4.883 1 75.69 205 SER A O 1
ATOM 1617 N N . TYR A 1 206 ? -11.68 -20.641 3.924 1 70.56 206 TYR A N 1
ATOM 1618 C CA . TYR A 1 206 ? -11.312 -21.25 5.199 1 70.56 206 TYR A CA 1
ATOM 1619 C C . TYR A 1 206 ? -9.906 -20.844 5.621 1 70.56 206 TYR A C 1
ATOM 1621 O O . TYR A 1 206 ? -9.68 -20.484 6.773 1 70.56 206 TYR A O 1
ATOM 1629 N N . GLU A 1 207 ? -9.016 -20.875 4.715 1 69.44 207 GLU A N 1
ATOM 1630 C CA . GLU A 1 207 ? -7.637 -20.484 4.988 1 69.44 207 GLU A CA 1
ATOM 1631 C C . GLU A 1 207 ? -7.547 -19.016 5.387 1 69.44 207 GLU A C 1
ATOM 1633 O O . GLU A 1 207 ? -6.785 -18.656 6.289 1 69.44 207 GLU A O 1
ATOM 1638 N N . PHE A 1 208 ? -8.289 -18.25 4.723 1 73.88 208 PHE A N 1
ATOM 1639 C CA . PHE A 1 208 ? -8.289 -16.812 4.973 1 73.88 208 PHE A CA 1
ATOM 1640 C C . PHE A 1 208 ? -8.82 -16.5 6.363 1 73.88 208 PHE A C 1
ATOM 1642 O O . PHE A 1 208 ? -8.266 -15.656 7.074 1 73.88 208 PHE A O 1
ATOM 1649 N N . ARG A 1 209 ? -9.867 -17.109 6.676 1 66.88 209 ARG A N 1
ATOM 1650 C CA . ARG A 1 209 ? -10.453 -16.891 7.996 1 66.88 209 ARG A CA 1
ATOM 1651 C C . ARG A 1 209 ? -9.492 -17.328 9.094 1 66.88 209 ARG A C 1
ATOM 1653 O O . ARG A 1 209 ? -9.406 -16.688 10.148 1 66.88 209 ARG A O 1
ATOM 1660 N N . ALA A 1 210 ? -8.812 -18.312 8.734 1 58.69 210 ALA A N 1
ATOM 1661 C CA . ALA A 1 210 ? -7.855 -18.844 9.711 1 58.69 210 ALA A CA 1
ATOM 1662 C C . ALA A 1 210 ? -6.719 -17.844 9.945 1 58.69 210 ALA A C 1
ATOM 1664 O O . ALA A 1 210 ? -6.27 -17.656 11.078 1 58.69 210 ALA A O 1
ATOM 1665 N N . VAL A 1 211 ? -6.348 -17.203 8.953 1 61.09 211 VAL A N 1
ATOM 1666 C CA . VAL A 1 211 ? -5.227 -16.281 9.031 1 61.09 211 VAL A CA 1
ATOM 1667 C C . VAL A 1 211 ? -5.664 -15 9.734 1 61.09 211 VAL A C 1
ATOM 1669 O O . VAL A 1 211 ? -4.906 -14.422 10.523 1 61.09 211 VAL A O 1
ATOM 1672 N N . LYS A 1 212 ? -6.816 -14.602 9.406 1 60.75 212 LYS A N 1
ATOM 1673 C CA . LYS A 1 212 ? -7.352 -13.414 10.062 1 60.75 212 LYS A CA 1
ATOM 1674 C C . LYS A 1 212 ? -7.469 -13.617 11.57 1 60.75 212 LYS A C 1
ATOM 1676 O O . LYS A 1 212 ? -7.172 -12.711 12.352 1 60.75 212 LYS A O 1
ATOM 1681 N N . PHE A 1 213 ? -7.891 -14.781 11.883 1 49.22 213 PHE A N 1
ATOM 1682 C CA . PHE A 1 213 ? -8.016 -15.125 13.289 1 49.22 213 PHE A CA 1
ATOM 1683 C C . PHE A 1 213 ? -6.652 -15.172 13.961 1 49.22 213 PHE A C 1
ATOM 1685 O O . PHE A 1 213 ? -6.5 -14.742 15.109 1 49.22 213 PHE A O 1
ATOM 1692 N N . ALA A 1 214 ? -5.781 -15.625 13.289 1 44.31 214 ALA A N 1
ATOM 1693 C CA . ALA A 1 214 ? -4.434 -15.742 13.836 1 44.31 214 ALA A CA 1
ATOM 1694 C C . ALA A 1 214 ? -3.797 -14.367 14.023 1 44.31 214 ALA A C 1
ATOM 1696 O O . ALA A 1 214 ? -3.086 -14.133 15 1 44.31 214 ALA A O 1
ATOM 1697 N N . ARG A 1 215 ? -4.145 -13.516 13.18 1 50.5 215 ARG A N 1
ATOM 1698 C CA . ARG A 1 215 ? -3.598 -12.164 13.297 1 50.5 215 ARG A CA 1
ATOM 1699 C C . ARG A 1 215 ? -4.266 -11.398 14.438 1 50.5 215 ARG A C 1
ATOM 1701 O O . ARG A 1 215 ? -3.623 -10.594 15.109 1 50.5 215 ARG A O 1
ATOM 1708 N N . LEU A 1 216 ? -5.562 -11.641 14.68 1 45.56 216 LEU A N 1
ATOM 1709 C CA . LEU A 1 216 ? -6.285 -11.047 15.797 1 45.56 216 LEU A CA 1
ATOM 1710 C C . LEU A 1 216 ? -5.762 -11.57 17.125 1 45.56 216 LEU A C 1
ATOM 1712 O O . LEU A 1 216 ? -5.688 -10.828 18.109 1 45.56 216 LEU A O 1
ATOM 1716 N N . LYS A 1 217 ? -5.652 -12.797 17.234 1 41.41 217 LYS A N 1
ATOM 1717 C CA . LYS A 1 217 ? -5.152 -13.359 18.484 1 41.41 217 LYS A CA 1
ATOM 1718 C C . LYS A 1 217 ? -3.795 -12.758 18.844 1 41.41 217 LYS A C 1
ATOM 1720 O O . LYS A 1 217 ? -3.432 -12.703 20.016 1 41.41 217 LYS A O 1
ATOM 1725 N N . PHE A 1 218 ? -3.096 -12.398 17.969 1 36.88 218 PHE A N 1
ATOM 1726 C CA . PHE A 1 218 ? -1.775 -11.875 18.297 1 36.88 218 PHE A CA 1
ATOM 1727 C C . PHE A 1 218 ? -1.866 -10.414 18.734 1 36.88 218 PHE A C 1
ATOM 1729 O O . PHE A 1 218 ? -0.932 -9.883 19.328 1 36.88 218 PHE A O 1
ATOM 1736 N N . THR A 1 219 ? -2.99 -9.805 18.438 1 37.59 219 THR A N 1
ATOM 1737 C CA . THR A 1 219 ? -3.15 -8.414 18.859 1 37.59 219 THR A CA 1
ATOM 1738 C C . THR A 1 219 ? -3.873 -8.336 20.188 1 37.59 219 THR A C 1
ATOM 1740 O O . THR A 1 219 ? -4.066 -7.242 20.734 1 37.59 219 THR A O 1
ATOM 1743 N N . SER A 1 220 ? -4.492 -9.32 20.641 1 29.94 220 SER A N 1
ATOM 1744 C CA . SER A 1 220 ? -5.082 -9.172 21.969 1 29.94 220 SER A CA 1
ATOM 1745 C C . SER A 1 220 ? -4.012 -9.086 23.047 1 29.94 220 SER A C 1
ATOM 1747 O O . SER A 1 220 ? -3.125 -9.945 23.125 1 29.94 220 SER A O 1
ATOM 1749 N N . PRO A 1 221 ? -3.857 -7.984 23.688 1 27.39 221 PRO A N 1
ATOM 1750 C CA . PRO A 1 221 ? -3.043 -8.008 24.906 1 27.39 221 PRO A CA 1
ATOM 1751 C C . PRO A 1 221 ? -3.447 -9.125 25.859 1 27.39 221 PRO A C 1
ATOM 1753 O O . PRO A 1 221 ? -4.629 -9.469 25.953 1 27.39 221 PRO A O 1
ATOM 1756 N N . LEU A 1 222 ? -2.662 -10.188 26.047 1 27.73 222 LEU A N 1
ATOM 1757 C CA . LEU A 1 222 ? -2.832 -10.992 27.25 1 27.73 222 LEU A CA 1
ATOM 1758 C C . LEU A 1 222 ? -3.229 -10.117 28.438 1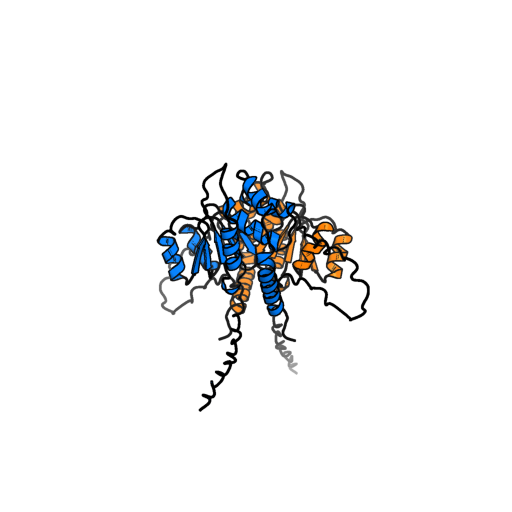 27.73 222 LEU A C 1
ATOM 1760 O O . LEU A 1 222 ? -2.479 -9.219 28.828 1 27.73 222 LEU A O 1
ATOM 1764 N N . ILE A 1 223 ? -4.492 -9.828 28.609 1 22.48 223 ILE A N 1
ATOM 1765 C CA . ILE A 1 223 ? -4.871 -9.539 29.984 1 22.48 223 ILE A CA 1
ATOM 1766 C C . ILE A 1 223 ? -4.73 -10.797 30.828 1 22.48 223 ILE A C 1
ATOM 1768 O O . ILE A 1 223 ? -5.188 -11.875 30.438 1 22.48 223 ILE A O 1
ATOM 1772 N N . MET B 1 1 ? 25.766 38.438 60.125 1 27.91 1 MET B N 1
ATOM 1773 C CA . MET B 1 1 ? 24.969 37.219 60.344 1 27.91 1 MET B CA 1
ATOM 1774 C C . MET B 1 1 ? 24.422 36.719 59 1 27.91 1 MET B C 1
ATOM 1776 O O . MET B 1 1 ? 23.703 37.406 58.312 1 27.91 1 MET B O 1
ATOM 1780 N N . GLY B 1 2 ? 25.297 35.969 58.25 1 26.78 2 GLY B N 1
ATOM 1781 C CA . GLY B 1 2 ? 25.516 35.438 56.906 1 26.78 2 GLY B CA 1
ATOM 1782 C C . GLY B 1 2 ? 24.453 34.469 56.469 1 26.78 2 GLY B C 1
ATOM 1783 O O . GLY B 1 2 ? 24.266 33.406 57.094 1 26.78 2 GLY B O 1
ATOM 1784 N N . GLU B 1 3 ? 23.266 34.906 56 1 22.23 3 GLU B N 1
ATOM 1785 C CA . GLU B 1 3 ? 22.047 34.219 55.656 1 22.23 3 GLU B CA 1
ATOM 1786 C C . GLU B 1 3 ? 22.312 33.094 54.656 1 22.23 3 GLU B C 1
ATOM 1788 O O . GLU B 1 3 ? 22.844 33.344 53.562 1 22.23 3 GLU B O 1
ATOM 1793 N N . LYS B 1 4 ? 22.625 31.859 55.25 1 30.77 4 LYS B N 1
ATOM 1794 C CA . LYS B 1 4 ? 22.797 30.547 54.594 1 30.77 4 LYS B CA 1
ATOM 1795 C C . LYS B 1 4 ? 21.672 30.281 53.594 1 30.77 4 LYS B C 1
ATOM 1797 O O . LYS B 1 4 ? 20.5 30.172 53.969 1 30.77 4 LYS B O 1
ATOM 1802 N N . ARG B 1 5 ? 21.656 30.906 52.312 1 25.36 5 ARG B N 1
ATOM 1803 C CA . ARG B 1 5 ? 20.719 30.641 51.219 1 25.36 5 ARG B CA 1
ATOM 1804 C C . ARG B 1 5 ? 20.656 29.156 50.906 1 25.36 5 ARG B C 1
ATOM 1806 O O . ARG B 1 5 ? 21.672 28.547 50.562 1 25.36 5 ARG B O 1
ATOM 1813 N N . GLU B 1 6 ? 19.844 28.375 51.688 1 24.73 6 GLU B N 1
ATOM 1814 C CA . GLU B 1 6 ? 19.609 26.938 51.531 1 24.73 6 GLU B CA 1
ATOM 1815 C C . GLU B 1 6 ? 19.25 26.578 50.094 1 24.73 6 GLU B C 1
ATOM 1817 O O . GLU B 1 6 ? 18.328 27.172 49.5 1 24.73 6 GLU B O 1
ATOM 1822 N N . VAL B 1 7 ? 20.203 26.094 49.25 1 26.89 7 VAL B N 1
ATOM 1823 C CA . VAL B 1 7 ? 20.219 25.562 47.875 1 26.89 7 VAL B CA 1
ATOM 1824 C C . VAL B 1 7 ? 19.203 24.438 47.75 1 26.89 7 VAL B C 1
ATOM 1826 O O . VAL B 1 7 ? 19.234 23.469 48.531 1 26.89 7 VAL B O 1
ATOM 1829 N N . ALA B 1 8 ? 17.891 24.766 47.344 1 26 8 ALA B N 1
ATOM 1830 C CA . ALA B 1 8 ? 16.766 23.891 47.062 1 26 8 ALA B CA 1
ATOM 1831 C C . ALA B 1 8 ? 17.203 22.672 46.25 1 26 8 ALA B C 1
ATOM 1833 O O . ALA B 1 8 ? 17.969 22.797 45.281 1 26 8 ALA B O 1
ATOM 1834 N N . ALA B 1 9 ? 17.125 21.453 46.75 1 25.3 9 ALA B N 1
ATOM 1835 C CA . ALA B 1 9 ? 17.312 20.062 46.312 1 25.3 9 ALA B CA 1
ATOM 1836 C C . ALA B 1 9 ? 16.578 19.797 45 1 25.3 9 ALA B C 1
ATOM 1838 O O . ALA B 1 9 ? 15.391 20.125 44.844 1 25.3 9 ALA B O 1
ATOM 1839 N N . ALA B 1 10 ? 17.25 19.594 43.812 1 25.23 10 ALA B N 1
ATOM 1840 C CA . ALA B 1 10 ? 16.969 19.188 42.438 1 25.23 10 ALA B CA 1
ATOM 1841 C C . ALA B 1 10 ? 16.188 17.875 42.406 1 25.23 10 ALA B C 1
ATOM 1843 O O . ALA B 1 10 ? 16.688 16.844 42.844 1 25.23 10 ALA B O 1
ATOM 1844 N N . ALA B 1 11 ? 14.828 17.828 42.562 1 23.17 11 ALA B N 1
ATOM 1845 C CA . ALA B 1 11 ? 13.898 16.703 42.469 1 23.17 11 ALA B CA 1
ATOM 1846 C C . ALA B 1 11 ? 14.148 15.883 41.219 1 23.17 11 ALA B C 1
ATOM 1848 O O . ALA B 1 11 ? 14.18 16.438 40.094 1 23.17 11 ALA B O 1
ATOM 1849 N N . GLU B 1 12 ? 14.867 14.766 41.219 1 23.48 12 GLU B N 1
ATOM 1850 C CA . GLU B 1 12 ? 15.117 13.688 40.25 1 23.48 12 GLU B CA 1
ATOM 1851 C C . GLU B 1 12 ? 13.812 13.117 39.719 1 23.48 12 GLU B C 1
ATOM 1853 O O . GLU B 1 12 ? 13.125 12.359 40.438 1 23.48 12 GLU B O 1
ATOM 1858 N N . GLU B 1 13 ? 12.875 13.914 39.156 1 20.86 13 GLU B N 1
ATOM 1859 C CA . GLU B 1 13 ? 11.664 13.305 38.625 1 20.86 13 GLU B CA 1
ATOM 1860 C C . GLU B 1 13 ? 11.984 12.141 37.688 1 20.86 13 GLU B C 1
ATOM 1862 O O . GLU B 1 13 ? 12.742 12.297 36.719 1 20.86 13 GLU B O 1
ATOM 1867 N N . GLN B 1 14 ? 12.008 10.898 38.125 1 20.75 14 GLN B N 1
ATOM 1868 C CA . GLN B 1 14 ? 12.055 9.641 37.406 1 20.75 14 GLN B CA 1
ATOM 1869 C C . GLN B 1 14 ? 11.062 9.648 36.25 1 20.75 14 GLN B C 1
ATOM 1871 O O . GLN B 1 14 ? 9.859 9.805 36.438 1 20.75 14 GLN B O 1
ATOM 1876 N N . ALA B 1 15 ? 11.43 10.047 35.031 1 25.36 15 ALA B N 1
ATOM 1877 C CA . ALA B 1 15 ? 10.672 9.891 33.812 1 25.36 15 ALA B CA 1
ATOM 1878 C C . ALA B 1 15 ? 10.148 8.469 33.656 1 25.36 15 ALA B C 1
ATOM 1880 O O . ALA B 1 15 ? 10.93 7.516 33.562 1 25.36 15 ALA B O 1
ATOM 1881 N N . ALA B 1 16 ? 9.031 8.062 34.344 1 23.8 16 ALA B N 1
ATOM 1882 C CA . ALA B 1 16 ? 8.336 6.812 34.062 1 23.8 16 ALA B CA 1
ATOM 1883 C C . ALA B 1 16 ? 8.227 6.57 32.562 1 23.8 16 ALA B C 1
ATOM 1885 O O . ALA B 1 16 ? 7.656 7.387 31.844 1 23.8 16 ALA B O 1
ATOM 1886 N N . VAL B 1 17 ? 9.211 5.953 32 1 24.28 17 VAL B N 1
ATOM 1887 C CA . VAL B 1 17 ? 9.156 5.461 30.641 1 24.28 17 VAL B CA 1
ATOM 1888 C C . VAL B 1 17 ? 7.859 4.695 30.406 1 24.28 17 VAL B C 1
ATOM 1890 O O . VAL B 1 17 ? 7.609 3.678 31.062 1 24.28 17 VAL B O 1
ATOM 1893 N N . ALA B 1 18 ? 6.703 5.441 30.203 1 25.92 18 ALA B N 1
ATOM 1894 C CA . ALA B 1 18 ? 5.453 4.797 29.812 1 2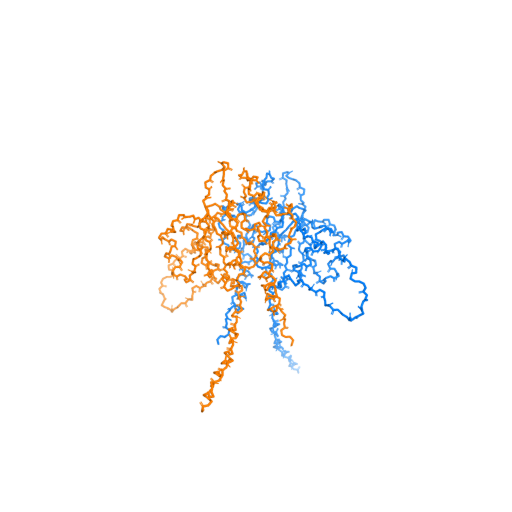5.92 18 ALA B CA 1
ATOM 1895 C C . ALA B 1 18 ? 5.711 3.656 28.828 1 25.92 18 ALA B C 1
ATOM 1897 O O . ALA B 1 18 ? 6.531 3.789 27.906 1 25.92 18 ALA B O 1
ATOM 1898 N N . THR B 1 19 ? 5.629 2.494 29.266 1 27.06 19 THR B N 1
ATOM 1899 C CA . THR B 1 19 ? 5.637 1.267 28.484 1 27.06 19 THR B CA 1
ATOM 1900 C C . THR B 1 19 ? 4.832 1.443 27.188 1 27.06 19 THR B C 1
ATOM 1902 O O . THR B 1 19 ? 3.635 1.741 27.234 1 27.06 19 THR B O 1
ATOM 1905 N N . VAL B 1 20 ? 5.457 2.029 26.281 1 28.02 20 VAL B N 1
ATOM 1906 C CA . VAL B 1 20 ? 4.883 2.219 24.953 1 28.02 20 VAL B CA 1
ATOM 1907 C C . VAL B 1 20 ? 4.191 0.935 24.5 1 28.02 20 VAL B C 1
ATOM 1909 O O . VAL B 1 20 ? 4.816 -0.127 24.438 1 28.02 20 VAL B O 1
ATOM 1912 N N . ALA B 1 21 ? 2.875 0.904 24.797 1 28.19 21 ALA B N 1
ATOM 1913 C CA . ALA B 1 21 ? 2.043 -0.187 24.281 1 28.19 21 ALA B CA 1
ATOM 1914 C C . ALA B 1 21 ? 2.389 -0.518 22.844 1 28.19 21 ALA B C 1
ATOM 1916 O O . ALA B 1 21 ? 2.732 0.372 22.062 1 28.19 21 ALA B O 1
ATOM 1917 N N . LYS B 1 22 ? 2.807 -1.656 22.594 1 28.27 22 LYS B N 1
ATOM 1918 C CA . LYS B 1 22 ? 3.217 -2.33 21.359 1 28.27 22 LYS B CA 1
ATOM 1919 C C . LYS B 1 22 ? 2.219 -2.072 20.234 1 28.27 22 LYS B C 1
ATOM 1921 O O . LYS B 1 22 ? 1.011 -2.236 20.422 1 28.27 22 LYS B O 1
ATOM 1926 N N . PRO B 1 23 ? 2.561 -1.229 19.328 1 32 23 PRO B N 1
ATOM 1927 C CA . PRO B 1 23 ? 1.602 -0.998 18.25 1 32 23 PRO B CA 1
ATOM 1928 C C . PRO B 1 23 ? 1.173 -2.287 17.547 1 32 23 PRO B C 1
ATOM 1930 O O . PRO B 1 23 ? 2.012 -3.004 17 1 32 23 PRO B O 1
ATOM 1933 N N . SER B 1 24 ? 0.291 -3.057 18.094 1 30.41 24 SER B N 1
ATOM 1934 C CA . SER B 1 24 ? -0.272 -4.254 17.469 1 30.41 24 SER B CA 1
ATOM 1935 C C . SER B 1 24 ? -0.892 -3.939 16.109 1 30.41 24 SER B C 1
ATOM 1937 O O . SER B 1 24 ? -1.723 -3.037 16 1 30.41 24 SER B O 1
ATOM 1939 N N . CYS B 1 25 ? -0.16 -4.262 15.078 1 35.03 25 CYS B N 1
ATOM 1940 C CA . CYS B 1 25 ? -0.806 -4.246 13.773 1 35.03 25 CYS B CA 1
ATOM 1941 C C . CYS B 1 25 ? -2.152 -4.957 13.82 1 35.03 25 CYS B C 1
ATOM 1943 O O . CYS B 1 25 ? -2.221 -6.145 14.141 1 35.03 25 CYS B O 1
ATOM 1945 N N . TYR B 1 26 ? -3.205 -4.277 14.312 1 33 26 TYR B N 1
ATOM 1946 C CA . TYR B 1 26 ? -4.551 -4.828 14.438 1 33 26 TYR B CA 1
ATOM 1947 C C . TYR B 1 26 ? -5.051 -5.363 13.102 1 33 26 TYR B C 1
ATOM 1949 O O . TYR B 1 26 ? -5.047 -4.648 12.102 1 33 26 TYR B O 1
ATOM 1957 N N . SER B 1 27 ? -4.871 -6.512 12.938 1 34.56 27 SER B N 1
ATOM 1958 C CA . SER B 1 27 ? -5.551 -7.184 11.828 1 34.56 27 SER B CA 1
ATOM 1959 C C . SER B 1 27 ? -7.059 -6.98 11.906 1 34.56 27 SER B C 1
ATOM 1961 O O . SER B 1 27 ? -7.609 -6.773 12.992 1 34.56 27 SER B O 1
ATOM 1963 N N . LEU B 1 28 ? -7.727 -6.789 10.852 1 35.19 28 LEU B N 1
ATOM 1964 C CA . LEU B 1 28 ? -9.164 -6.668 10.656 1 35.19 28 LEU B CA 1
ATOM 1965 C C . LEU B 1 28 ? -9.914 -7.785 11.375 1 35.19 28 LEU B C 1
ATOM 1967 O O . LEU B 1 28 ? -9.797 -8.953 11 1 35.19 28 LEU B O 1
ATOM 1971 N N . VAL B 1 29 ? -10.203 -7.504 12.648 1 32.84 29 VAL B N 1
ATOM 1972 C CA . VAL B 1 29 ? -11.039 -8.422 13.414 1 32.84 29 VAL B CA 1
ATOM 1973 C C . VAL B 1 29 ? -12.461 -8.43 12.852 1 32.84 29 VAL B C 1
ATOM 1975 O O . VAL B 1 29 ? -13.148 -7.406 12.891 1 32.84 29 VAL B O 1
ATOM 1978 N N . PHE B 1 30 ? -12.719 -9.219 11.938 1 31.33 30 PHE B N 1
ATOM 1979 C CA . PHE B 1 30 ? -14.141 -9.469 11.703 1 31.33 30 PHE B CA 1
ATOM 1980 C C . PHE B 1 30 ? -14.773 -10.172 12.891 1 31.33 30 PHE B C 1
ATOM 1982 O O . PHE B 1 30 ? -14.375 -11.289 13.242 1 31.33 30 PHE B O 1
ATOM 1989 N N . LYS B 1 31 ? -15.406 -9.461 13.797 1 33.41 31 LYS B N 1
ATOM 1990 C CA . LYS B 1 31 ? -16.234 -10.125 14.797 1 33.41 31 LYS B CA 1
ATOM 1991 C C . LYS B 1 31 ? -17.25 -11.055 14.148 1 33.41 31 LYS B C 1
ATOM 1993 O O . LYS B 1 31 ? -18.125 -10.609 13.406 1 33.41 31 LYS B O 1
ATOM 1998 N N . LEU B 1 32 ? -17 -12.312 14.07 1 31.34 32 LEU B N 1
ATOM 1999 C CA . LEU B 1 32 ? -18.062 -13.258 13.773 1 31.34 32 LEU B CA 1
ATOM 2000 C C . LEU B 1 32 ? -19.141 -13.211 14.859 1 31.34 32 LEU B C 1
ATOM 2002 O O . LEU B 1 32 ? -18.828 -13.156 16.047 1 31.34 32 LEU B O 1
ATOM 2006 N N . PRO B 1 33 ? -20.438 -12.906 14.547 1 29.53 33 PRO B N 1
ATOM 2007 C CA . PRO B 1 33 ? -21.5 -12.969 15.547 1 29.53 33 PRO B CA 1
ATOM 2008 C C . PRO B 1 33 ? -21.516 -14.297 16.297 1 29.53 33 PRO B C 1
ATOM 2010 O O . PRO B 1 33 ? -21.297 -15.359 15.703 1 29.53 33 PRO B O 1
ATOM 2013 N N . ALA B 1 34 ? -21.328 -14.336 17.5 1 30.17 34 ALA B N 1
ATOM 2014 C CA . ALA B 1 34 ? -21.484 -15.461 18.422 1 30.17 34 ALA B CA 1
ATOM 2015 C C . ALA B 1 34 ? -22.891 -16.031 18.344 1 30.17 34 ALA B C 1
ATOM 2017 O O . ALA B 1 34 ? -23.875 -15.281 18.391 1 30.17 34 ALA B O 1
ATOM 2018 N N . GLY B 1 35 ? -23.172 -17.266 17.812 1 29.91 35 GLY B N 1
ATOM 2019 C CA . GLY B 1 35 ? -24.406 -18.047 17.828 1 29.91 35 GLY B CA 1
ATOM 2020 C C . GLY B 1 35 ? -24.984 -18.219 19.219 1 29.91 35 GLY B C 1
ATOM 2021 O O . GLY B 1 35 ? -24.391 -18.891 20.078 1 29.91 35 GLY B O 1
ATOM 2022 N N . GLY B 1 36 ? -25.75 -17.266 19.797 1 28.23 36 GLY B N 1
ATOM 2023 C CA . GLY B 1 36 ? -26.516 -17.516 21 1 28.23 36 GLY B CA 1
ATOM 2024 C C . GLY B 1 36 ? -27.359 -18.766 20.938 1 28.23 36 GLY B C 1
ATOM 2025 O O . GLY B 1 36 ? -27.453 -19.406 19.875 1 28.23 36 GLY B O 1
ATOM 2026 N N . GLY B 1 37 ? -28.5 -18.953 21.859 1 29.34 37 GLY B N 1
ATOM 2027 C CA . GLY B 1 37 ? -29.344 -19.953 22.484 1 29.34 37 GLY B CA 1
ATOM 2028 C C . GLY B 1 37 ? -30.234 -20.703 21.5 1 29.34 37 GLY B C 1
ATOM 2029 O O . GLY B 1 37 ? -30.422 -20.234 20.375 1 29.34 37 GLY B O 1
ATOM 2030 N N . ASN B 1 38 ? -30.781 -22.078 21.906 1 29.28 38 ASN B N 1
ATOM 2031 C CA . ASN B 1 38 ? -31.484 -23.266 21.406 1 29.28 38 ASN B CA 1
ATOM 2032 C C . ASN B 1 38 ? -32.906 -22.938 20.938 1 29.28 38 ASN B C 1
ATOM 2034 O O . ASN B 1 38 ? -33.781 -23.797 20.984 1 29.28 38 ASN B O 1
ATOM 2038 N N . HIS B 1 39 ? -33.594 -21.859 21.109 1 31.77 39 HIS B N 1
ATOM 2039 C CA . HIS B 1 39 ? -35 -21.969 20.734 1 31.77 39 HIS B CA 1
ATOM 2040 C C . HIS B 1 39 ? -35.156 -22.406 19.281 1 31.77 39 HIS B C 1
ATOM 2042 O O . HIS B 1 39 ? -34.375 -22 18.422 1 31.77 39 HIS B O 1
ATOM 2048 N N . MET B 1 40 ? -35.875 -23.625 19.016 1 28.03 40 MET B N 1
ATOM 2049 C CA . MET B 1 40 ? -36.312 -24.266 17.781 1 28.03 40 MET B CA 1
ATOM 2050 C C . MET B 1 40 ? -36.906 -23.25 16.812 1 28.03 40 MET B C 1
ATOM 2052 O O . MET B 1 40 ? -38.094 -23.234 16.578 1 28.03 40 MET B O 1
ATOM 2056 N N . ALA B 1 41 ? -36.938 -22 17 1 30.8 41 ALA B N 1
ATOM 2057 C CA . ALA B 1 41 ? -37.594 -21.188 15.992 1 30.8 41 ALA B CA 1
ATOM 2058 C C . ALA B 1 41 ? -37.25 -21.656 14.578 1 30.8 41 ALA B C 1
ATOM 2060 O O . ALA B 1 41 ? -36.188 -22.266 14.367 1 30.8 41 ALA B O 1
ATOM 2061 N N . SER B 1 42 ? -38.25 -21.719 13.672 1 33.94 42 SER B N 1
ATOM 2062 C CA . SER B 1 42 ? -38.312 -22.047 12.25 1 33.94 42 SER B CA 1
ATOM 2063 C C . SER B 1 42 ? -37.031 -21.609 11.523 1 33.94 42 SER B C 1
ATOM 2065 O O . SER B 1 42 ? -36.438 -20.609 11.891 1 33.94 42 SER B O 1
ATOM 2067 N N . ARG B 1 43 ? -36.281 -22.547 10.945 1 32.59 43 ARG B N 1
ATOM 2068 C CA . ARG B 1 43 ? -35.219 -22.328 9.977 1 32.59 43 ARG B CA 1
ATOM 2069 C C . ARG B 1 43 ? -35.594 -21.188 9.023 1 32.59 43 ARG B C 1
ATOM 2071 O O . ARG B 1 43 ? -36.219 -21.422 7.984 1 32.59 43 ARG B O 1
ATOM 2078 N N . GLU B 1 44 ? -36.312 -20.156 9.438 1 33.84 44 GLU B N 1
ATOM 2079 C CA . GLU B 1 44 ? -36.438 -19.141 8.406 1 33.84 44 GLU B CA 1
ATOM 2080 C C . GLU B 1 44 ? -35.156 -19.109 7.547 1 33.84 44 GLU B C 1
ATOM 2082 O O . GLU B 1 44 ? -34.062 -19.234 8.062 1 33.84 44 GLU B O 1
ATOM 2087 N N . ASP B 1 45 ? -35.25 -19.609 6.277 1 35.03 45 ASP B N 1
ATOM 2088 C CA . ASP B 1 45 ? -34.344 -19.453 5.148 1 35.03 45 ASP B CA 1
ATOM 2089 C C . ASP B 1 45 ? -33.531 -18.172 5.277 1 35.03 45 ASP B C 1
ATOM 2091 O O . ASP B 1 45 ? -34 -17.094 4.945 1 35.03 45 ASP B O 1
ATOM 2095 N N . ARG B 1 46 ? -33.031 -17.891 6.418 1 34.75 46 ARG B N 1
ATOM 2096 C CA . ARG B 1 46 ? -32.188 -16.719 6.371 1 34.75 46 ARG B CA 1
ATOM 2097 C C . ARG B 1 46 ? -31.344 -16.719 5.098 1 34.75 46 ARG B C 1
ATOM 2099 O O . ARG B 1 46 ? -30.562 -17.641 4.852 1 34.75 46 ARG B O 1
ATOM 2106 N N . GLU B 1 47 ? -31.969 -16.281 3.953 1 38.78 47 GLU B N 1
ATOM 2107 C CA . GLU B 1 47 ? -31.109 -16.078 2.793 1 38.78 47 GLU B CA 1
ATOM 2108 C C . GLU B 1 47 ? -29.672 -15.836 3.211 1 38.78 47 GLU B C 1
ATOM 2110 O O . GLU B 1 47 ? -29.406 -15.211 4.242 1 38.78 47 GLU B O 1
ATOM 2115 N N . PRO B 1 48 ? -28.734 -16.625 2.953 1 43.84 48 PRO B N 1
ATOM 2116 C CA . PRO B 1 48 ? -27.344 -16.312 3.289 1 43.84 48 PRO B CA 1
ATOM 2117 C C . PRO B 1 48 ? -27.094 -14.812 3.439 1 43.84 48 PRO B C 1
ATOM 2119 O O . PRO B 1 48 ? -27.531 -14.023 2.6 1 43.84 48 PRO B O 1
ATOM 2122 N N . ALA B 1 49 ? -27.266 -14.172 4.484 1 41.84 49 ALA B N 1
ATOM 2123 C CA . ALA B 1 49 ? -26.953 -12.766 4.719 1 41.84 49 ALA B CA 1
ATOM 2124 C C . ALA B 1 49 ? -25.984 -12.242 3.664 1 41.84 49 ALA B C 1
ATOM 2126 O O . ALA B 1 49 ? -24.938 -12.852 3.408 1 41.84 49 ALA B O 1
ATOM 2127 N N . GLU B 1 50 ? -26.406 -11.797 2.533 1 52.16 50 GLU B N 1
ATOM 2128 C CA . GLU B 1 50 ? -25.594 -11.125 1.524 1 52.16 50 GLU B CA 1
ATOM 2129 C C . GLU B 1 50 ? -24.359 -10.469 2.154 1 52.16 50 GLU B C 1
ATOM 2131 O O . GLU B 1 50 ? -24.484 -9.641 3.059 1 52.16 50 GLU B O 1
ATOM 2136 N N . GLU B 1 51 ? -23.359 -11.18 2.475 1 66.31 51 GLU B N 1
ATOM 2137 C CA . GLU B 1 51 ? -22.125 -10.672 3.072 1 66.31 51 GLU B CA 1
ATOM 2138 C C . GLU B 1 51 ? -21.75 -9.312 2.504 1 66.31 51 GLU B C 1
ATOM 2140 O O . GLU B 1 51 ? -21.688 -9.133 1.286 1 66.31 51 GLU B O 1
ATOM 2145 N N . GLU B 1 52 ? -21.984 -8.234 3.223 1 84.38 52 GLU B N 1
ATOM 2146 C CA . GLU B 1 52 ? -21.719 -6.836 2.887 1 84.38 52 GLU B CA 1
ATOM 2147 C C . GLU B 1 52 ? -20.281 -6.656 2.395 1 84.38 52 GLU B C 1
ATOM 2149 O O . GLU B 1 52 ? -19.344 -7.176 2.998 1 84.38 52 GLU B O 1
ATOM 2154 N N . LEU B 1 53 ? -20.141 -6.188 1.151 1 93.94 53 LEU B N 1
ATOM 2155 C CA . LEU B 1 53 ? -18.844 -5.875 0.566 1 93.94 53 LEU B CA 1
ATOM 2156 C C . LEU B 1 53 ? -18.297 -4.559 1.112 1 93.94 53 LEU B C 1
ATOM 2158 O O . LEU B 1 53 ? -19.062 -3.631 1.382 1 93.94 53 LEU B O 1
ATOM 2162 N N . PHE B 1 54 ? -17.094 -4.539 1.312 1 96.31 54 PHE B N 1
ATOM 2163 C CA . PHE B 1 54 ? -16.422 -3.338 1.798 1 96.31 54 PHE B CA 1
ATOM 2164 C C . PHE B 1 54 ? -16.109 -2.391 0.647 1 96.31 54 PHE B C 1
ATOM 2166 O O . PHE B 1 54 ? -15.711 -2.83 -0.436 1 96.31 54 PHE B O 1
ATOM 2173 N N . VAL B 1 55 ? -16.219 -1.087 0.939 1 97.94 55 VAL B N 1
ATOM 2174 C CA . VAL B 1 55 ? -15.898 -0.036 -0.022 1 97.94 55 VAL B CA 1
ATOM 2175 C C . VAL B 1 55 ? -14.805 0.868 0.542 1 97.94 55 VAL B C 1
ATOM 2177 O O . VAL B 1 55 ? -15.094 1.827 1.261 1 97.94 55 VAL B O 1
ATOM 2180 N N . PRO B 1 56 ? -13.586 0.589 0.197 1 98.38 56 PRO B N 1
ATOM 2181 C CA . PRO B 1 56 ? -12.547 1.536 0.615 1 98.38 56 PRO B CA 1
ATOM 2182 C C . PRO B 1 56 ? -12.773 2.939 0.058 1 98.38 56 PRO B C 1
ATOM 2184 O O . PRO B 1 56 ? -13.414 3.1 -0.98 1 98.38 56 PRO B O 1
ATOM 2187 N N . PRO B 1 57 ? -12.281 3.938 0.793 1 98.69 57 PRO B N 1
ATOM 2188 C CA . PRO B 1 57 ? -12.375 5.285 0.223 1 98.69 57 PRO B CA 1
ATOM 2189 C C . PRO B 1 57 ? -11.555 5.441 -1.057 1 98.69 57 PRO B C 1
ATOM 2191 O O . PRO B 1 57 ? -10.672 4.625 -1.335 1 98.69 57 PRO B O 1
ATOM 2194 N N . LEU B 1 58 ? -11.836 6.484 -1.768 1 97.88 58 LEU B N 1
ATOM 2195 C CA . LEU B 1 58 ? -11.156 6.789 -3.02 1 97.88 58 LEU B CA 1
ATOM 2196 C C . LEU B 1 58 ? -9.641 6.844 -2.812 1 97.88 58 LEU B C 1
ATOM 2198 O O . LEU B 1 58 ? -9.164 7.441 -1.844 1 97.88 58 LEU B O 1
ATOM 2202 N N . ASN B 1 59 ? -8.859 6.164 -3.721 1 98.12 59 ASN B N 1
ATOM 2203 C CA . ASN B 1 59 ? -7.406 6.207 -3.699 1 98.12 59 ASN B CA 1
ATOM 2204 C C . ASN B 1 59 ? -6.848 5.668 -2.383 1 98.12 59 ASN B C 1
ATOM 2206 O O . ASN B 1 59 ? -5.863 6.191 -1.861 1 98.12 59 ASN B O 1
ATOM 2210 N N . PHE B 1 60 ? -7.535 4.672 -1.916 1 98.75 60 PHE B N 1
ATOM 2211 C CA . PHE B 1 60 ? -7.066 4.027 -0.695 1 98.75 60 PHE B CA 1
ATOM 2212 C C . PHE B 1 60 ? -5.832 3.178 -0.97 1 98.75 60 PHE B C 1
ATOM 2214 O O . PHE B 1 60 ? -5.762 2.484 -1.986 1 98.75 60 PHE B O 1
ATOM 2221 N N . ALA B 1 61 ? -4.898 3.225 -0.033 1 98.56 61 ALA B N 1
ATOM 2222 C CA . ALA B 1 61 ? -3.73 2.35 -0.079 1 98.56 61 ALA B CA 1
ATOM 2223 C C . ALA B 1 61 ? -3.012 2.322 1.267 1 98.56 61 ALA B C 1
ATOM 2225 O O . ALA B 1 61 ? -3.168 3.238 2.078 1 98.56 61 ALA B O 1
ATOM 2226 N N . MET B 1 62 ? -2.316 1.284 1.431 1 97.5 62 MET B N 1
ATOM 2227 C CA . MET B 1 62 ? -1.388 1.235 2.557 1 97.5 62 MET B CA 1
ATOM 2228 C C . MET B 1 62 ? -0.061 1.896 2.197 1 97.5 62 MET B C 1
ATOM 2230 O O . MET B 1 62 ? 0.511 1.616 1.143 1 97.5 62 MET B O 1
ATOM 2234 N N . VAL B 1 63 ? 0.311 2.814 3.043 1 98.06 63 VAL B N 1
ATOM 2235 C CA . VAL B 1 63 ? 1.567 3.527 2.836 1 98.06 63 VAL B CA 1
ATOM 2236 C C . VAL B 1 63 ? 2.703 2.785 3.533 1 98.06 63 VAL B C 1
ATOM 2238 O O . VAL B 1 63 ? 3.797 2.646 2.979 1 98.06 63 VAL B O 1
ATOM 2241 N N . ASP B 1 64 ? 2.48 2.398 4.664 1 94.94 64 ASP B N 1
ATOM 2242 C CA . ASP B 1 64 ? 3.336 1.622 5.555 1 94.94 64 ASP B CA 1
ATOM 2243 C C . ASP B 1 64 ? 2.508 0.829 6.562 1 94.94 64 ASP B C 1
ATOM 2245 O O . ASP B 1 64 ? 1.294 1.021 6.664 1 94.94 64 ASP B O 1
ATOM 2249 N N . CYS B 1 65 ? 3.131 -0.097 7.25 1 90.88 65 CYS B N 1
ATOM 2250 C CA . CYS B 1 65 ? 2.381 -0.88 8.227 1 90.88 65 CYS B CA 1
ATOM 2251 C C . CYS B 1 65 ? 1.664 0.028 9.219 1 90.88 65 CYS B C 1
ATOM 2253 O O . CYS B 1 65 ? 2.307 0.781 9.953 1 90.88 65 CYS B O 1
ATOM 2255 N N . GLY B 1 66 ? 0.376 0.018 9.148 1 91.94 66 GLY B N 1
ATOM 2256 C CA . GLY B 1 66 ? -0.418 0.82 10.07 1 91.94 66 GLY B CA 1
ATOM 2257 C C . GLY B 1 66 ? -0.632 2.242 9.586 1 91.94 66 GLY B C 1
ATOM 2258 O O . GLY B 1 66 ? -1.206 3.066 10.297 1 91.94 66 GLY B O 1
ATOM 2259 N N . LEU B 1 67 ? -0.122 2.539 8.484 1 97.31 67 LEU B N 1
ATOM 2260 C CA . LEU B 1 67 ? -0.277 3.859 7.879 1 97.31 67 LEU B CA 1
ATOM 2261 C C . LEU B 1 67 ? -1.003 3.764 6.543 1 97.31 67 LEU B C 1
ATOM 2263 O O . LEU B 1 67 ? -0.558 3.051 5.641 1 97.31 67 LEU B O 1
ATOM 2267 N N . TYR B 1 68 ? -2.131 4.523 6.465 1 98.62 68 TYR B N 1
ATOM 2268 C CA . TYR B 1 68 ? -2.971 4.445 5.273 1 98.62 68 TYR B CA 1
ATOM 2269 C C . TYR B 1 68 ? -3.172 5.828 4.66 1 98.62 68 TYR B C 1
ATOM 2271 O O . TYR B 1 68 ? -3.031 6.844 5.344 1 98.62 68 TYR B O 1
ATOM 2279 N N . ARG B 1 69 ? -3.514 5.789 3.373 1 98.88 69 ARG B N 1
ATOM 2280 C CA . ARG B 1 69 ? -3.863 7.016 2.668 1 98.88 69 ARG B CA 1
ATOM 2281 C C . ARG B 1 69 ? -5.168 6.852 1.895 1 98.88 69 ARG B C 1
ATOM 2283 O O . ARG B 1 69 ? -5.523 5.742 1.494 1 98.88 69 ARG B O 1
ATOM 2290 N N . SER B 1 70 ? -5.859 8 1.634 1 98.88 70 SER B N 1
ATOM 2291 C CA . SER B 1 70 ? -7.051 7.945 0.792 1 98.88 70 SER B CA 1
ATOM 2292 C C . SER B 1 70 ? -7.562 9.344 0.467 1 98.88 70 SER B C 1
ATOM 2294 O O . SER B 1 70 ? -6.957 10.344 0.87 1 98.88 70 SER B O 1
ATOM 2296 N N . GLY B 1 71 ? -8.648 9.336 -0.332 1 98.56 71 GLY B N 1
ATOM 2297 C CA . GLY B 1 71 ? -9.516 10.508 -0.397 1 98.56 71 GLY B CA 1
ATOM 2298 C C . GLY B 1 71 ? -10.43 10.641 0.803 1 98.56 71 GLY B C 1
ATOM 2299 O O . GLY B 1 71 ? -10.336 9.852 1.751 1 98.56 71 GLY B O 1
ATOM 2300 N N . PHE B 1 72 ? -11.258 11.578 0.734 1 98.69 72 PHE B N 1
ATOM 2301 C CA . PHE B 1 72 ? -12.156 11.891 1.838 1 98.69 72 PHE B CA 1
ATOM 2302 C C . PHE B 1 72 ? -13.188 10.781 2.025 1 98.69 72 PHE B C 1
ATOM 2304 O O . PHE B 1 72 ? -13.969 10.484 1.115 1 98.69 72 PHE B O 1
ATOM 2311 N N . PRO B 1 73 ? -13.219 10.195 3.207 1 98.56 73 PRO B N 1
ATOM 2312 C CA . PRO B 1 73 ? -14.195 9.125 3.408 1 98.56 73 PRO B CA 1
ATOM 2313 C C . PRO B 1 73 ? -15.633 9.633 3.498 1 98.56 73 PRO B C 1
ATOM 2315 O O . PRO B 1 73 ? -15.875 10.719 4.043 1 98.56 73 PRO B O 1
ATOM 2318 N N . ASP B 1 74 ? -16.5 8.867 3.004 1 97.19 74 ASP B N 1
ATOM 2319 C CA . ASP B 1 74 ? -17.938 9.117 3.203 1 97.19 74 ASP B CA 1
ATOM 2320 C C . ASP B 1 74 ? -18.594 7.949 3.918 1 97.19 74 ASP B C 1
ATOM 2322 O O . ASP B 1 74 ? -17.938 6.992 4.316 1 97.19 74 ASP B O 1
ATOM 2326 N N . THR B 1 75 ? -19.875 7.965 4.168 1 98 75 THR B N 1
ATOM 2327 C CA . THR B 1 75 ? -20.594 7.004 4.996 1 98 75 THR B CA 1
ATOM 2328 C C . THR B 1 75 ? -20.5 5.598 4.406 1 98 75 THR B C 1
ATOM 2330 O O . THR B 1 75 ? -20.469 4.609 5.141 1 98 75 THR B O 1
ATOM 2333 N N . ALA B 1 76 ? -20.422 5.504 3.111 1 97.56 76 ALA B N 1
ATOM 2334 C CA . ALA B 1 76 ? -20.312 4.211 2.438 1 97.56 76 ALA B CA 1
ATOM 2335 C C . ALA B 1 76 ? -19 3.521 2.777 1 97.56 76 ALA B C 1
ATOM 2337 O O . ALA B 1 76 ? -18.859 2.311 2.592 1 97.56 76 ALA B O 1
ATOM 2338 N N . ASN B 1 77 ? -18.047 4.312 3.26 1 98.56 77 ASN B N 1
ATOM 2339 C CA . ASN B 1 77 ? -16.719 3.775 3.533 1 98.56 77 ASN B CA 1
ATOM 2340 C C . ASN B 1 77 ? -16.578 3.324 4.984 1 98.56 77 ASN B C 1
ATOM 2342 O O . ASN B 1 77 ? -15.578 2.719 5.359 1 98.56 77 ASN B O 1
ATOM 2346 N N . PHE B 1 78 ? -17.516 3.588 5.828 1 98.31 78 PHE B N 1
ATOM 2347 C CA . PHE B 1 78 ? -17.344 3.459 7.27 1 98.31 78 PHE B CA 1
ATOM 2348 C C . PHE B 1 78 ? -17.172 1.997 7.664 1 98.31 78 PHE B C 1
ATOM 2350 O O . PHE B 1 78 ? -16.375 1.676 8.547 1 98.31 78 PHE B O 1
ATOM 2357 N N . SER B 1 79 ? -17.953 1.119 7.043 1 96.75 79 SER B N 1
ATOM 2358 C CA . SER B 1 79 ? -17.812 -0.298 7.367 1 96.75 79 SER B CA 1
ATOM 2359 C C . SER B 1 79 ? -16.406 -0.802 7.066 1 96.75 79 SER B C 1
ATOM 2361 O O . SER B 1 79 ? -15.859 -1.611 7.816 1 96.75 79 SER B O 1
ATOM 2363 N N . PHE B 1 80 ? -15.844 -0.346 6.004 1 97.38 80 PHE B N 1
ATOM 2364 C CA . PHE B 1 80 ? -14.469 -0.679 5.664 1 97.38 80 PHE B CA 1
ATOM 2365 C C . PHE B 1 80 ? -13.5 -0.091 6.688 1 97.38 80 PHE B C 1
ATOM 2367 O O . PHE B 1 80 ? -12.602 -0.784 7.172 1 97.38 80 PHE B O 1
ATOM 2374 N N . LEU B 1 81 ? -13.719 1.194 7.062 1 98.31 81 LEU B N 1
ATOM 2375 C CA . LEU B 1 81 ? -12.82 1.876 7.984 1 98.31 81 LEU B CA 1
ATOM 2376 C C . LEU B 1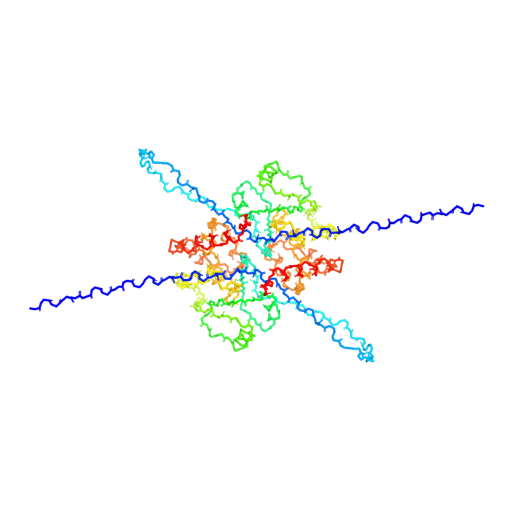 81 ? -12.805 1.187 9.344 1 98.31 81 LEU B C 1
ATOM 2378 O O . LEU B 1 81 ? -11.773 1.153 10.023 1 98.31 81 LEU B O 1
ATOM 2382 N N . LYS B 1 82 ? -13.891 0.619 9.727 1 96.81 82 LYS B N 1
ATOM 2383 C CA . LYS B 1 82 ? -13.961 -0.096 11 1 96.81 82 LYS B CA 1
ATOM 2384 C C . LYS B 1 82 ? -13 -1.282 11.023 1 96.81 82 LYS B C 1
ATOM 2386 O O . LYS B 1 82 ? -12.422 -1.604 12.062 1 96.81 82 LYS B O 1
ATOM 2391 N N . THR B 1 83 ? -12.828 -1.88 9.859 1 93.44 83 THR B N 1
ATOM 2392 C CA . THR B 1 83 ? -11.969 -3.059 9.797 1 93.44 83 THR B CA 1
ATOM 2393 C C . THR B 1 83 ? -10.516 -2.68 10.047 1 93.44 83 THR B C 1
ATOM 2395 O O . THR B 1 83 ? -9.695 -3.537 10.375 1 93.44 83 THR B O 1
ATOM 2398 N N . LEU B 1 84 ? -10.172 -1.43 9.898 1 95.19 84 LEU B N 1
ATOM 2399 C CA . LEU B 1 84 ? -8.789 -0.987 10.031 1 95.19 84 LEU B CA 1
ATOM 2400 C C . LEU B 1 84 ? -8.445 -0.714 11.5 1 95.19 84 LEU B C 1
ATOM 2402 O O . LEU B 1 84 ? -7.273 -0.582 11.852 1 95.19 84 LEU B O 1
ATOM 2406 N N . SER B 1 85 ? -9.477 -0.578 12.312 1 96.44 85 SER B N 1
ATOM 2407 C CA . SER B 1 85 ? -9.289 -0.281 13.727 1 96.44 85 SER B CA 1
ATOM 2408 C C . SER B 1 85 ? -8.352 0.911 13.922 1 96.44 85 SER B C 1
ATOM 2410 O O . SER B 1 85 ? -7.402 0.841 14.703 1 96.44 85 SER B O 1
ATOM 2412 N N . LEU B 1 86 ? -8.703 1.996 13.32 1 97.81 86 LEU B N 1
ATOM 2413 C CA . LEU B 1 86 ? -7.887 3.203 13.344 1 97.81 86 LEU B CA 1
ATOM 2414 C C . LEU B 1 86 ? -7.82 3.789 14.75 1 97.81 86 LEU B C 1
ATOM 2416 O O . LEU B 1 86 ? -8.828 3.816 15.461 1 97.81 86 LEU B O 1
ATOM 2420 N N . ARG B 1 87 ? -6.633 4.215 15.023 1 98.38 87 ARG B N 1
ATOM 2421 C CA . ARG B 1 87 ? -6.469 5.02 16.234 1 98.38 87 ARG B CA 1
ATOM 2422 C C . ARG B 1 87 ? -6.66 6.5 15.922 1 98.38 87 ARG B C 1
ATOM 2424 O O . ARG B 1 87 ? -7.164 7.25 16.766 1 98.38 87 ARG B O 1
ATOM 2431 N N . SER B 1 88 ? -6.246 6.898 14.781 1 98.75 88 SER B N 1
ATOM 2432 C CA . SER B 1 88 ? -6.32 8.312 14.43 1 98.75 88 SER B CA 1
ATOM 2433 C C . SER B 1 88 ? -6.582 8.5 12.938 1 98.75 88 SER B C 1
ATOM 2435 O O . SER B 1 88 ? -6.371 7.578 12.148 1 98.75 88 SER B O 1
ATOM 2437 N N . VAL B 1 89 ? -7.066 9.672 12.633 1 98.88 89 VAL B N 1
ATOM 2438 C CA . VAL B 1 89 ? -7.23 10.172 11.273 1 98.88 89 VAL B CA 1
ATOM 2439 C C . VAL B 1 89 ? -6.543 11.531 11.141 1 98.88 89 VAL B C 1
ATOM 2441 O O . VAL B 1 89 ? -6.648 12.383 12.023 1 98.88 89 VAL B O 1
ATOM 2444 N N . LEU B 1 90 ? -5.797 11.711 10.109 1 98.81 90 LEU B N 1
ATOM 2445 C CA . LEU B 1 90 ? -5.18 12.984 9.758 1 98.81 90 LEU B CA 1
ATOM 2446 C C . LEU B 1 90 ? -5.805 13.57 8.492 1 98.81 90 LEU B C 1
ATOM 2448 O O . LEU B 1 90 ? -5.68 12.984 7.414 1 98.81 90 LEU B O 1
ATOM 2452 N N . CYS B 1 91 ? -6.441 14.672 8.641 1 98.75 91 CYS B N 1
ATOM 2453 C CA . CYS B 1 91 ? -7.137 15.328 7.539 1 98.75 91 CYS B CA 1
ATOM 2454 C C . CYS B 1 91 ? -6.375 16.562 7.066 1 98.75 91 CYS B C 1
ATOM 2456 O O . CYS B 1 91 ? -6.02 17.422 7.871 1 98.75 91 CYS B O 1
ATOM 2458 N N . LEU B 1 92 ? -6.219 16.703 5.75 1 97.5 92 LEU B N 1
ATOM 2459 C CA . LEU B 1 92 ? -5.449 17.812 5.188 1 97.5 92 LEU B CA 1
ATOM 2460 C C . LEU B 1 92 ? -6.367 18.844 4.551 1 97.5 92 LEU B C 1
ATOM 2462 O O . LEU B 1 92 ? -5.898 19.797 3.914 1 97.5 92 LEU B O 1
ATOM 2466 N N . CYS B 1 93 ? -7.609 18.625 4.656 1 96.06 93 CYS B N 1
ATOM 2467 C CA . CYS B 1 93 ? -8.578 19.594 4.141 1 96.06 93 CYS B CA 1
ATOM 2468 C C . CYS B 1 93 ? -8.844 20.703 5.16 1 96.06 93 CYS B C 1
ATOM 2470 O O . CYS B 1 93 ? -8.93 20.438 6.359 1 96.06 93 CYS B O 1
ATOM 2472 N N . PRO B 1 94 ? -9.016 21.922 4.641 1 94.25 94 PRO B N 1
ATOM 2473 C CA . PRO B 1 94 ? -9.25 23.031 5.562 1 94.25 94 PRO B CA 1
ATOM 2474 C C . PRO B 1 94 ? -10.703 23.109 6.031 1 94.25 94 PRO B C 1
ATOM 2476 O O . PRO B 1 94 ? -10.984 23.734 7.059 1 94.25 94 PRO B O 1
ATOM 2479 N N . GLU B 1 95 ? -11.633 22.531 5.312 1 94.12 95 GLU B N 1
ATOM 2480 C CA . GLU B 1 95 ? -13.055 22.609 5.645 1 94.12 95 GLU B CA 1
ATOM 2481 C C . GLU B 1 95 ? -13.367 21.859 6.934 1 94.12 95 GLU B C 1
ATOM 2483 O O . GLU B 1 95 ? -12.703 20.859 7.254 1 94.12 95 GLU B O 1
ATOM 2488 N N . PRO B 1 96 ? -14.359 22.266 7.637 1 96.06 96 PRO B N 1
ATOM 2489 C CA . PRO B 1 96 ? -14.773 21.516 8.82 1 96.06 96 PRO B CA 1
ATOM 2490 C C . PRO B 1 96 ? -15.156 20.078 8.508 1 96.06 96 PRO B C 1
ATOM 2492 O O . PRO B 1 96 ? -15.758 19.812 7.461 1 96.06 96 PRO B O 1
ATOM 2495 N N . TYR B 1 97 ? -14.836 19.266 9.422 1 96.69 97 TYR B N 1
ATOM 2496 C CA . TYR B 1 97 ? -15.133 17.844 9.242 1 96.69 97 TYR B CA 1
ATOM 2497 C C . TYR B 1 97 ? -16.641 17.594 9.336 1 96.69 97 TYR B C 1
ATOM 2499 O O . TYR B 1 97 ? -17.297 18.094 10.25 1 96.69 97 TYR B O 1
ATOM 2507 N N . PRO B 1 98 ? -17.219 16.875 8.445 1 97.69 98 PRO B N 1
ATOM 2508 C CA . PRO B 1 98 ? -18.672 16.656 8.422 1 97.69 98 PRO B CA 1
ATOM 2509 C C . PRO B 1 98 ? -19.188 15.961 9.68 1 97.69 98 PRO B C 1
ATOM 2511 O O . PRO B 1 98 ? -18.469 15.141 10.266 1 97.69 98 PRO B O 1
ATOM 2514 N N . LYS B 1 99 ? -20.375 16.156 10.047 1 98.06 99 LYS B N 1
ATOM 2515 C CA . LYS B 1 99 ? -20.984 15.633 11.266 1 98.06 99 LYS B CA 1
ATOM 2516 C C . LYS B 1 99 ? -20.953 14.109 11.289 1 98.06 99 LYS B C 1
ATOM 2518 O O . LYS B 1 99 ? -20.562 13.508 12.297 1 98.06 99 LYS B O 1
ATOM 2523 N N . ALA B 1 100 ? -21.375 13.5 10.203 1 98.38 100 ALA B N 1
ATOM 2524 C CA . ALA B 1 100 ? -21.406 12.039 10.141 1 98.38 100 ALA B CA 1
ATOM 2525 C C . ALA B 1 100 ? -20.031 11.445 10.398 1 98.38 100 ALA B C 1
ATOM 2527 O O . ALA B 1 100 ? -19.906 10.414 11.062 1 98.38 100 ALA B O 1
ATOM 2528 N N . ASN B 1 101 ? -19.062 12.094 9.836 1 98.62 101 ASN B N 1
ATOM 2529 C CA . ASN B 1 101 ? -17.688 11.633 10.039 1 98.62 101 ASN B CA 1
ATOM 2530 C C . ASN B 1 101 ? -17.234 11.82 11.484 1 98.62 101 ASN B C 1
ATOM 2532 O O . ASN B 1 101 ? -16.578 10.945 12.055 1 98.62 101 ASN B O 1
ATOM 2536 N N . LEU B 1 102 ? -17.547 12.914 12.094 1 98.5 102 LEU B N 1
ATOM 2537 C CA . LEU B 1 102 ? -17.203 13.164 13.492 1 98.5 102 LEU B CA 1
ATOM 2538 C C . LEU B 1 102 ? -17.859 12.133 14.406 1 98.5 102 LEU B C 1
ATOM 2540 O O . LEU B 1 102 ? -17.234 11.633 15.344 1 98.5 102 LEU B O 1
ATOM 2544 N N . GLU B 1 103 ? -19.078 11.836 14.141 1 98.5 103 GLU B N 1
ATOM 2545 C CA . GLU B 1 103 ? -19.781 10.82 14.922 1 98.5 103 GLU B CA 1
ATOM 2546 C C . GLU B 1 103 ? -19.109 9.453 14.781 1 98.5 103 GLU B C 1
ATOM 2548 O O . GLU B 1 103 ? -18.969 8.727 15.766 1 98.5 103 GLU B O 1
ATOM 2553 N N . PHE B 1 104 ? -18.797 9.133 13.578 1 98.62 104 PHE B N 1
ATOM 2554 C CA . PHE B 1 104 ? -18.094 7.883 13.328 1 98.62 104 PHE B CA 1
ATOM 2555 C C . PHE B 1 104 ? -16.812 7.809 14.156 1 98.62 104 PHE B C 1
ATOM 2557 O O . PHE B 1 104 ? -16.547 6.789 14.789 1 98.62 104 PHE B O 1
ATOM 2564 N N . LEU B 1 105 ? -15.992 8.906 14.094 1 98.75 105 LEU B N 1
ATOM 2565 C CA . LEU B 1 105 ? -14.742 8.945 14.852 1 98.75 105 LEU B CA 1
ATOM 2566 C C . LEU B 1 105 ? -15.008 8.781 16.344 1 98.75 105 LEU B C 1
ATOM 2568 O O . LEU B 1 105 ? -14.32 8.008 17.016 1 98.75 105 LEU B O 1
ATOM 2572 N N . GLU B 1 106 ? -15.945 9.461 16.891 1 98.44 106 GLU B N 1
ATOM 2573 C CA . GLU B 1 106 ? -16.281 9.414 18.312 1 98.44 106 GLU B CA 1
ATOM 2574 C C . GLU B 1 106 ? -16.734 8.016 18.734 1 98.44 106 GLU B C 1
ATOM 2576 O O . GLU B 1 106 ? -16.25 7.469 19.719 1 98.44 106 GLU B O 1
ATOM 2581 N N . GLU B 1 107 ? -17.547 7.445 17.938 1 98.19 107 GLU B N 1
ATOM 2582 C CA . GLU B 1 107 ? -18.094 6.129 18.234 1 98.19 107 GLU B CA 1
ATOM 2583 C C . GLU B 1 107 ? -17 5.062 18.25 1 98.19 107 GLU B C 1
ATOM 2585 O O . GLU B 1 107 ? -17.125 4.047 18.922 1 98.19 107 GLU B O 1
ATOM 2590 N N . ASN B 1 108 ? -15.984 5.293 17.531 1 97.88 108 ASN B N 1
ATOM 2591 C CA . ASN B 1 108 ? -14.953 4.273 17.406 1 97.88 108 ASN B CA 1
ATOM 2592 C C . ASN B 1 108 ? -13.672 4.684 18.125 1 97.88 108 ASN B C 1
ATOM 2594 O O . ASN B 1 108 ? -12.633 4.035 17.969 1 97.88 108 ASN B O 1
ATOM 2598 N N . GLY B 1 109 ? -13.703 5.75 18.844 1 98.25 109 GLY B N 1
ATOM 2599 C CA . GLY B 1 109 ? -12.562 6.184 19.641 1 98.25 109 GLY B CA 1
ATOM 2600 C C . GLY B 1 109 ? -11.375 6.617 18.812 1 98.25 109 GLY B C 1
ATOM 2601 O O . GLY B 1 109 ? -10.227 6.359 19.172 1 98.25 109 GLY B O 1
ATOM 2602 N N . ILE B 1 110 ? -11.68 7.227 17.703 1 98.69 110 ILE B N 1
ATOM 2603 C CA . ILE B 1 110 ? -10.633 7.621 16.766 1 98.69 110 ILE B CA 1
ATOM 2604 C C . ILE B 1 110 ? -10.305 9.102 16.953 1 98.69 110 ILE B C 1
ATOM 2606 O O . ILE B 1 110 ? -11.203 9.945 16.953 1 98.69 110 ILE B O 1
ATOM 2610 N N . ARG B 1 111 ? -9.039 9.477 17.047 1 98.75 111 ARG B N 1
ATOM 2611 C CA . ARG B 1 111 ? -8.594 10.859 17.219 1 98.75 111 ARG B CA 1
ATOM 2612 C C . ARG B 1 111 ? -8.414 11.539 15.859 1 98.75 111 ARG B C 1
ATOM 2614 O O . ARG B 1 111 ? -7.871 10.945 14.93 1 98.75 111 ARG B O 1
ATOM 2621 N N . LEU B 1 112 ? -8.867 12.797 15.797 1 98.69 112 LEU B N 1
ATOM 2622 C CA . LEU B 1 112 ? -8.734 13.562 14.562 1 98.69 112 LEU B CA 1
ATOM 2623 C C . LEU B 1 112 ? -7.613 14.586 14.68 1 98.69 112 LEU B C 1
ATOM 2625 O O . LEU B 1 112 ? -7.566 15.367 15.633 1 98.69 112 LEU B O 1
ATOM 2629 N N . PHE B 1 113 ? -6.699 14.578 13.742 1 98.69 113 PHE B N 1
ATOM 2630 C CA . PHE B 1 113 ? -5.723 15.641 13.5 1 98.69 113 PHE B CA 1
ATOM 2631 C C . PHE B 1 113 ? -6.031 16.375 12.203 1 98.69 113 PHE B C 1
ATOM 2633 O O . PHE B 1 113 ? -6.023 15.781 11.125 1 98.69 113 PHE B O 1
ATOM 2640 N N . GLN B 1 114 ? -6.305 17.625 12.312 1 97.44 114 GLN B N 1
ATOM 2641 C CA . GLN B 1 114 ? -6.637 18.359 11.102 1 97.44 114 GLN B CA 1
ATOM 2642 C C . GLN B 1 114 ? -5.59 19.438 10.812 1 97.44 114 GLN B C 1
ATOM 2644 O O . GLN B 1 114 ? -5.324 20.297 11.656 1 97.44 114 GLN B O 1
ATOM 2649 N N . PHE B 1 115 ? -4.98 19.359 9.672 1 95.94 115 PHE B N 1
ATOM 2650 C CA . PHE B 1 115 ? -4.031 20.328 9.133 1 95.94 115 PHE B CA 1
ATOM 2651 C C . PHE B 1 115 ? -4.527 20.891 7.805 1 95.94 115 PHE B C 1
ATOM 2653 O O . PHE B 1 115 ? -4.172 20.375 6.738 1 95.94 115 PHE B O 1
ATOM 2660 N N . GLY B 1 116 ? -5.27 21.891 7.883 1 93.06 116 GLY B N 1
ATOM 2661 C CA . GLY B 1 116 ? -5.91 22.438 6.699 1 93.06 116 GLY B CA 1
ATOM 2662 C C . GLY B 1 116 ? -4.93 23.062 5.723 1 93.06 116 GLY B C 1
ATOM 2663 O O . GLY B 1 116 ? -4.188 23.984 6.082 1 93.06 116 GLY B O 1
ATOM 2664 N N . ILE B 1 117 ? -4.902 22.5 4.547 1 91.06 117 ILE B N 1
ATOM 2665 C CA . ILE B 1 117 ? -4.141 23.047 3.432 1 91.06 117 ILE B CA 1
ATOM 2666 C C . ILE B 1 117 ? -5.086 23.391 2.279 1 91.06 117 ILE B C 1
ATOM 2668 O O . ILE B 1 117 ? -5.879 22.547 1.854 1 91.06 117 ILE B O 1
ATOM 2672 N N . ASP B 1 118 ? -5.082 24.578 1.849 1 84.94 118 ASP B N 1
ATOM 2673 C CA . ASP B 1 118 ? -5.961 24.969 0.752 1 84.94 118 ASP B CA 1
ATOM 2674 C C . ASP B 1 118 ? -5.621 24.219 -0.527 1 84.94 118 ASP B C 1
ATOM 2676 O O . ASP B 1 118 ? -4.457 24.141 -0.917 1 84.94 118 ASP B O 1
ATOM 2680 N N . GLY B 1 119 ? -6.574 23.422 -1.045 1 68.25 119 GLY B N 1
ATOM 2681 C CA . GLY B 1 119 ? -6.379 22.594 -2.229 1 68.25 119 GLY B CA 1
ATOM 2682 C C . GLY B 1 119 ? -6.5 23.375 -3.523 1 68.25 119 GLY B C 1
ATOM 2683 O O . GLY B 1 119 ? -6.363 22.812 -4.609 1 68.25 119 GLY B O 1
ATOM 2684 N N . ARG B 1 120 ? -6.988 24.641 -3.375 1 62.84 120 ARG B N 1
ATOM 2685 C CA . ARG B 1 120 ? -7.297 25.406 -4.578 1 62.84 120 ARG B CA 1
ATOM 2686 C C . ARG B 1 120 ? -6.082 25.5 -5.492 1 62.84 120 ARG B C 1
ATOM 2688 O O . ARG B 1 120 ? -4.941 25.453 -5.027 1 62.84 120 ARG B O 1
ATOM 2695 N N . LYS B 1 121 ? -6.48 25.297 -6.844 1 55 121 LYS B N 1
ATOM 2696 C CA . LYS B 1 121 ? -5.754 25.125 -8.094 1 55 121 LYS B CA 1
ATOM 2697 C C . LYS B 1 121 ? -4.594 26.109 -8.211 1 55 121 LYS B C 1
ATOM 2699 O O . LYS B 1 121 ? -4.621 27.188 -7.605 1 55 121 LYS B O 1
ATOM 2704 N N . GLU B 1 122 ? -3.438 25.812 -9.094 1 52.09 122 GLU B N 1
ATOM 2705 C CA . GLU B 1 122 ? -2.424 26.672 -9.703 1 52.09 122 GLU B CA 1
ATOM 2706 C C . GLU B 1 122 ? -3.004 28.031 -10.086 1 52.09 122 GLU B C 1
ATOM 2708 O O . GLU B 1 122 ? -4.211 28.141 -10.312 1 52.09 122 GLU B O 1
ATOM 2713 N N . PRO B 1 123 ? -1.998 28.984 -10.172 1 50.38 123 PRO B N 1
ATOM 2714 C CA . PRO B 1 123 ? -0.539 28.859 -10.164 1 50.38 123 PRO B CA 1
ATOM 2715 C C . PRO B 1 123 ? 0.044 28.828 -8.75 1 50.38 123 PRO B C 1
ATOM 2717 O O . PRO B 1 123 ? 1.23 28.547 -8.57 1 50.38 123 PRO B O 1
ATOM 2720 N N . PHE B 1 124 ? -0.778 29.094 -7.688 1 47.44 124 PHE B N 1
ATOM 2721 C CA . PHE B 1 124 ? -0.086 29.453 -6.449 1 47.44 124 PHE B CA 1
ATOM 2722 C C . PHE B 1 124 ? -0.386 28.422 -5.359 1 47.44 124 PHE B C 1
ATOM 2724 O O . PHE B 1 124 ? -0.575 28.797 -4.195 1 47.44 124 PHE B O 1
ATOM 2731 N N . VAL B 1 125 ? -0.779 27.219 -5.59 1 55.88 125 VAL B N 1
ATOM 2732 C CA . VAL B 1 125 ? -1.062 26.375 -4.434 1 55.88 125 VAL B CA 1
ATOM 2733 C C . VAL B 1 125 ? 0.223 26.141 -3.645 1 55.88 125 VAL B C 1
ATOM 2735 O O . VAL B 1 125 ? 1.208 25.625 -4.188 1 55.88 125 VAL B O 1
ATOM 2738 N N . ASN B 1 126 ? 0.561 27.047 -2.578 1 64.5 126 ASN B N 1
ATOM 2739 C CA . ASN B 1 126 ? 1.717 26.891 -1.702 1 64.5 126 ASN B CA 1
ATOM 2740 C C . ASN B 1 126 ? 1.434 25.922 -0.562 1 64.5 126 ASN B C 1
ATOM 2742 O O . ASN B 1 126 ? 0.591 26.188 0.296 1 64.5 126 ASN B O 1
ATOM 2746 N N . ILE B 1 127 ? 1.745 24.625 -0.841 1 73.06 127 ILE B N 1
ATOM 2747 C CA . ILE B 1 127 ? 1.765 23.734 0.317 1 73.06 127 ILE B CA 1
ATOM 2748 C C . ILE B 1 127 ? 2.752 24.266 1.355 1 73.06 127 ILE B C 1
ATOM 2750 O O . ILE B 1 127 ? 3.951 24.359 1.088 1 73.06 127 ILE B O 1
ATOM 2754 N N . PRO B 1 128 ? 2.217 24.688 2.479 1 85.56 128 PRO B N 1
ATOM 2755 C CA . PRO B 1 128 ? 3.141 25.219 3.482 1 85.56 128 PRO B CA 1
ATOM 2756 C C . PRO B 1 128 ? 4.055 24.156 4.074 1 85.56 128 PRO B C 1
ATOM 2758 O O . PRO B 1 128 ? 3.572 23.156 4.613 1 85.56 128 PRO B O 1
ATOM 2761 N N . GLU B 1 129 ? 5.27 24.406 4.02 1 89.94 129 GLU B N 1
ATOM 2762 C CA . GLU B 1 129 ? 6.262 23.453 4.512 1 89.94 129 GLU B CA 1
ATOM 2763 C C . GLU B 1 129 ? 6.074 23.188 6.004 1 89.94 129 GLU B C 1
ATOM 2765 O O . GLU B 1 129 ? 6.215 22.047 6.453 1 89.94 129 GLU B O 1
ATOM 2770 N N . ASP B 1 130 ? 5.715 24.219 6.727 1 91.62 130 ASP B N 1
ATOM 2771 C CA . ASP B 1 130 ? 5.543 24.078 8.172 1 91.62 130 ASP B CA 1
ATOM 2772 C C . ASP B 1 130 ? 4.375 23.141 8.492 1 91.62 130 ASP B C 1
ATOM 2774 O O . ASP B 1 130 ? 4.461 22.328 9.406 1 91.62 130 ASP B O 1
ATOM 2778 N N . THR B 1 131 ? 3.326 23.328 7.754 1 93.5 131 THR B N 1
ATOM 2779 C CA . THR B 1 131 ? 2.158 22.484 7.969 1 93.5 131 THR B CA 1
ATOM 2780 C C . THR B 1 131 ? 2.488 21.016 7.688 1 93.5 131 THR B C 1
ATOM 2782 O O . THR B 1 131 ? 2.113 20.141 8.453 1 93.5 131 THR B O 1
ATOM 2785 N N . ILE B 1 132 ? 3.188 20.781 6.652 1 95.31 132 ILE B N 1
ATOM 2786 C CA . ILE B 1 132 ? 3.586 19.422 6.285 1 95.31 132 ILE B CA 1
ATOM 2787 C C . ILE B 1 132 ? 4.527 18.859 7.344 1 95.31 132 ILE B C 1
ATOM 2789 O O . ILE B 1 132 ? 4.426 17.688 7.715 1 95.31 132 ILE B O 1
ATOM 2793 N N . THR B 1 133 ? 5.406 19.688 7.836 1 94.5 133 THR B N 1
ATOM 2794 C CA . THR B 1 133 ? 6.328 19.266 8.883 1 94.5 133 THR B CA 1
ATOM 2795 C C . THR B 1 133 ? 5.566 18.828 10.133 1 94.5 133 THR B C 1
ATOM 2797 O O . THR B 1 133 ? 5.84 17.766 10.695 1 94.5 133 THR B O 1
ATOM 2800 N N . GLU B 1 134 ? 4.645 19.594 10.523 1 94.69 134 GLU B N 1
ATOM 2801 C CA . GLU B 1 134 ? 3.846 19.25 11.695 1 94.69 134 GLU B CA 1
ATOM 2802 C C . GLU B 1 134 ? 3.016 18 11.469 1 94.69 134 GLU B C 1
ATOM 2804 O O . GLU B 1 134 ? 2.877 17.156 12.359 1 94.69 134 GLU B O 1
ATOM 2809 N N . ALA B 1 135 ? 2.459 17.906 10.297 1 97 135 ALA B N 1
ATOM 2810 C CA . ALA B 1 135 ? 1.696 16.703 9.945 1 97 135 ALA B CA 1
ATOM 2811 C C . ALA B 1 135 ? 2.58 15.461 9.984 1 97 135 ALA B C 1
ATOM 2813 O O . ALA B 1 135 ? 2.162 14.406 10.461 1 97 135 ALA B O 1
ATOM 2814 N N . LEU B 1 136 ? 3.768 15.57 9.5 1 96.69 136 LEU B N 1
ATOM 2815 C CA . LEU B 1 136 ? 4.695 14.445 9.477 1 96.69 136 LEU B CA 1
ATOM 2816 C C . LEU B 1 136 ? 5.059 14.008 10.898 1 96.69 136 LEU B C 1
ATOM 2818 O O . LEU B 1 136 ? 5.266 12.82 11.148 1 96.69 136 LEU B O 1
ATOM 2822 N N . LYS B 1 137 ? 5.148 14.922 11.789 1 94.69 137 LYS B N 1
ATOM 2823 C CA . LYS B 1 137 ? 5.406 14.555 13.18 1 94.69 137 LYS B CA 1
ATOM 2824 C C . LYS B 1 137 ? 4.309 13.641 13.727 1 94.69 137 LYS B C 1
ATOM 2826 O O . LYS B 1 137 ? 4.594 12.68 14.438 1 94.69 137 LYS B O 1
ATOM 2831 N N . VAL B 1 138 ? 3.1 13.977 13.375 1 96.19 138 VAL B N 1
ATOM 2832 C CA . VAL B 1 138 ? 1.972 13.141 13.781 1 96.19 138 VAL B CA 1
ATOM 2833 C C . VAL B 1 138 ? 2.084 11.766 13.133 1 96.19 138 VAL B C 1
ATOM 2835 O O . VAL B 1 138 ? 1.878 10.742 13.797 1 96.19 138 VAL B O 1
ATOM 2838 N N . VAL B 1 139 ? 2.422 11.703 11.844 1 96.69 139 VAL B N 1
ATOM 2839 C CA . VAL B 1 139 ? 2.531 10.477 11.062 1 96.69 139 VAL B CA 1
ATOM 2840 C C . VAL B 1 139 ? 3.639 9.594 11.633 1 96.69 139 VAL B C 1
ATOM 2842 O O . VAL B 1 139 ? 3.504 8.375 11.688 1 96.69 139 VAL B O 1
ATOM 2845 N N . LEU B 1 140 ? 4.66 10.219 12.117 1 94 140 LEU B N 1
ATOM 2846 C CA . LEU B 1 140 ? 5.84 9.484 12.555 1 94 140 LEU B CA 1
ATOM 2847 C C . LEU B 1 140 ? 5.66 8.969 13.977 1 94 140 LEU B C 1
ATOM 2849 O O . LEU B 1 140 ? 6.383 8.07 14.414 1 94 140 LEU B O 1
ATOM 2853 N N . ASP B 1 141 ? 4.781 9.547 14.719 1 92.69 141 ASP B N 1
ATOM 2854 C CA . ASP B 1 141 ? 4.504 9.094 16.078 1 92.69 141 ASP B CA 1
ATOM 2855 C C . ASP B 1 141 ? 3.676 7.812 16.078 1 92.69 141 ASP B C 1
ATOM 2857 O O . ASP B 1 141 ? 2.469 7.848 15.836 1 92.69 141 ASP B O 1
ATOM 2861 N N . VAL B 1 142 ? 4.262 6.707 16.438 1 90.38 142 VAL B N 1
ATOM 2862 C CA . VAL B 1 142 ? 3.66 5.383 16.328 1 90.38 142 VAL B CA 1
ATOM 2863 C C . VAL B 1 142 ? 2.465 5.273 17.281 1 90.38 142 VAL B C 1
ATOM 2865 O O . VAL B 1 142 ? 1.589 4.426 17.078 1 90.38 142 VAL B O 1
ATOM 2868 N N . ARG B 1 143 ? 2.369 6.082 18.25 1 92.12 143 ARG B N 1
ATOM 2869 C CA . ARG B 1 143 ? 1.236 6.086 19.172 1 92.12 143 ARG B CA 1
ATOM 2870 C C . ARG B 1 143 ? -0.053 6.465 18.453 1 92.12 143 ARG B C 1
ATOM 2872 O O . ARG B 1 143 ? -1.149 6.211 18.953 1 92.12 143 ARG B O 1
ATOM 2879 N N . ASN B 1 144 ? 0.134 7.012 17.328 1 96.31 144 ASN B N 1
ATOM 2880 C CA . ASN B 1 144 ? -1.035 7.426 16.562 1 96.31 144 ASN B CA 1
ATOM 2881 C C . ASN B 1 144 ? -1.487 6.336 15.594 1 96.31 144 ASN B C 1
ATOM 2883 O O . ASN B 1 144 ? -2.521 6.473 14.938 1 96.31 144 ASN B O 1
ATOM 2887 N N . HIS B 1 145 ? -0.761 5.285 15.477 1 95.12 145 HIS B N 1
ATOM 2888 C CA . HIS B 1 145 ? -1.059 4.223 14.523 1 95.12 145 HIS B CA 1
ATOM 2889 C C . HIS B 1 145 ? -2 3.186 15.125 1 95.12 145 HIS B C 1
ATOM 2891 O O . HIS B 1 145 ? -1.94 2.91 16.328 1 95.12 145 HIS B O 1
ATOM 2897 N N . PRO B 1 146 ? -2.828 2.65 14.328 1 97.44 146 PRO B N 1
ATOM 2898 C CA . PRO B 1 146 ? -3.021 2.846 12.891 1 97.44 146 PRO B CA 1
ATOM 2899 C C . PRO B 1 146 ? -3.619 4.211 12.555 1 97.44 146 PRO B C 1
ATOM 2901 O O . PRO B 1 146 ? -4.461 4.723 13.305 1 97.44 146 PRO B O 1
ATOM 2904 N N . LEU B 1 147 ? -3.117 4.785 11.469 1 98.5 147 LEU B N 1
ATOM 2905 C CA . LEU B 1 147 ? -3.441 6.16 11.109 1 98.5 147 LEU B CA 1
ATOM 2906 C C . LEU B 1 147 ? -3.828 6.262 9.641 1 98.5 147 LEU B C 1
ATOM 2908 O O . LEU B 1 147 ? -3.178 5.66 8.781 1 98.5 147 LEU B O 1
ATOM 2912 N N . LEU B 1 148 ? -4.957 6.938 9.328 1 98.88 148 LEU B N 1
ATOM 2913 C CA . LEU B 1 148 ? -5.371 7.234 7.957 1 98.88 148 LEU B CA 1
ATOM 2914 C C . LEU B 1 148 ? -5.109 8.695 7.617 1 98.88 148 LEU B C 1
ATOM 2916 O O . LEU B 1 148 ? -5.602 9.594 8.297 1 98.88 148 LEU B O 1
ATOM 2920 N N . ILE B 1 149 ? -4.332 8.898 6.598 1 98.94 149 ILE B N 1
ATOM 2921 C CA . ILE B 1 149 ? -4.117 10.227 6.027 1 98.94 149 ILE B CA 1
ATOM 2922 C C . ILE B 1 149 ? -5.09 10.461 4.875 1 98.94 149 ILE B C 1
ATOM 2924 O O . ILE B 1 149 ? -5.223 9.609 3.988 1 98.94 149 ILE B O 1
ATOM 2928 N N . HIS B 1 150 ? -5.785 11.633 4.926 1 98.75 150 HIS B N 1
ATOM 2929 C CA . HIS B 1 150 ? -6.629 11.836 3.756 1 98.75 150 HIS B CA 1
ATOM 2930 C C . HIS B 1 150 ? -6.781 13.32 3.439 1 98.75 150 HIS B C 1
ATOM 2932 O O . HIS B 1 150 ? -6.508 14.172 4.289 1 98.75 150 HIS B O 1
ATOM 2938 N N . CYS B 1 151 ? -7.098 13.648 2.234 1 97.81 151 CYS B N 1
ATOM 2939 C CA . CYS B 1 151 ? -7.582 14.945 1.774 1 97.81 151 CYS B CA 1
ATOM 2940 C C . CYS B 1 151 ? -8.859 14.789 0.963 1 97.81 151 CYS B C 1
ATOM 2942 O O . CYS B 1 151 ? -9.727 13.977 1.302 1 97.81 151 CYS B O 1
ATOM 2944 N N . LYS B 1 152 ? -9.023 15.586 -0.062 1 96.88 152 LYS B N 1
ATOM 2945 C CA . LYS B 1 152 ? -10.281 15.516 -0.801 1 96.88 152 LYS B CA 1
ATOM 2946 C C . LYS B 1 152 ? -10.32 14.273 -1.694 1 96.88 152 LYS B C 1
ATOM 2948 O O . LYS B 1 152 ? -11.281 13.5 -1.643 1 96.88 152 LYS B O 1
ATOM 2953 N N . ARG B 1 153 ? -9.305 14.062 -2.408 1 97.38 153 ARG B N 1
ATOM 2954 C CA . ARG B 1 153 ? -9.305 12.969 -3.371 1 97.38 153 ARG B CA 1
ATOM 2955 C C . ARG B 1 153 ? -8.125 12.023 -3.119 1 97.38 153 ARG B C 1
ATOM 2957 O O . ARG B 1 153 ? -7.984 11.008 -3.803 1 97.38 153 ARG B O 1
ATOM 2964 N N . GLY B 1 154 ? -7.227 12.367 -2.219 1 97.75 154 GLY B N 1
ATOM 2965 C CA . GLY B 1 154 ? -6.059 11.539 -1.951 1 97.75 154 GLY B CA 1
ATOM 2966 C C . GLY B 1 154 ? -4.992 11.648 -3.025 1 97.75 154 GLY B C 1
ATOM 2967 O O . GLY B 1 154 ? -4.199 10.727 -3.213 1 97.75 154 GLY B O 1
ATOM 2968 N N . LYS B 1 155 ? -4.93 12.773 -3.707 1 97.38 155 LYS B N 1
ATOM 2969 C CA . LYS B 1 155 ? -4.031 12.898 -4.852 1 97.38 155 LYS B CA 1
ATOM 2970 C C . LYS B 1 155 ? -2.889 13.867 -4.555 1 97.38 155 LYS B C 1
ATOM 2972 O O . LYS B 1 155 ? -1.72 13.477 -4.555 1 97.38 155 LYS B O 1
ATOM 2977 N N . HIS B 1 156 ? -3.201 15.125 -4.211 1 95.56 156 HIS B N 1
ATOM 2978 C CA . HIS B 1 156 ? -2.201 16.188 -4.207 1 95.56 156 HIS B CA 1
ATOM 2979 C C . HIS B 1 156 ? -1.642 16.406 -2.807 1 95.56 156 HIS B C 1
ATOM 2981 O O . HIS B 1 156 ? -0.478 16.094 -2.541 1 95.56 156 HIS B O 1
ATOM 2987 N N . ARG B 1 157 ? -2.574 16.891 -1.881 1 96.62 157 ARG B N 1
ATOM 2988 C CA . ARG B 1 157 ? -2.104 17.156 -0.526 1 96.62 157 ARG B CA 1
ATOM 2989 C C . ARG B 1 157 ? -1.581 15.891 0.136 1 96.62 157 ARG B C 1
ATOM 2991 O O . ARG B 1 157 ? -0.489 15.891 0.708 1 96.62 157 ARG B O 1
ATOM 2998 N N . THR B 1 158 ? -2.383 14.812 0.002 1 97.81 158 THR B N 1
ATOM 2999 C CA . THR B 1 158 ? -1.953 13.516 0.521 1 97.81 158 THR B CA 1
ATOM 3000 C C . THR B 1 158 ? -0.669 13.062 -0.165 1 97.81 158 THR B C 1
ATOM 3002 O O . THR B 1 158 ? 0.256 12.578 0.493 1 97.81 158 THR B O 1
ATOM 3005 N N . GLY B 1 159 ? -0.616 13.203 -1.479 1 97.94 159 GLY B N 1
ATOM 3006 C CA . GLY B 1 159 ? 0.569 12.836 -2.236 1 97.94 159 GLY B CA 1
ATOM 3007 C C . GLY B 1 159 ? 1.816 13.578 -1.791 1 97.94 159 GLY B C 1
ATOM 3008 O O . GLY B 1 159 ? 2.898 12.992 -1.719 1 97.94 159 GLY B O 1
ATOM 3009 N N . CYS B 1 160 ? 1.666 14.844 -1.491 1 97.06 160 CYS B N 1
ATOM 3010 C CA . CYS B 1 160 ? 2.797 15.641 -1.03 1 97.06 160 CYS B CA 1
ATOM 3011 C C . CYS B 1 160 ? 3.287 15.156 0.329 1 97.06 160 CYS B C 1
ATOM 3013 O O . CYS B 1 160 ? 4.492 14.992 0.538 1 97.06 160 CYS B O 1
ATOM 3015 N N . LEU B 1 161 ? 2.365 14.93 1.24 1 98 161 LEU B N 1
ATOM 3016 C CA . LEU B 1 161 ? 2.748 14.461 2.568 1 98 161 LEU B CA 1
ATOM 3017 C C . LEU B 1 161 ? 3.449 13.109 2.488 1 98 161 LEU B C 1
ATOM 3019 O O . LEU B 1 161 ? 4.508 12.914 3.09 1 98 161 LEU B O 1
ATOM 3023 N N . VAL B 1 162 ? 2.877 12.164 1.746 1 98.5 162 VAL B N 1
ATOM 3024 C CA . VAL B 1 162 ? 3.453 10.836 1.583 1 98.5 162 VAL B CA 1
ATOM 3025 C C . VAL B 1 162 ? 4.793 10.938 0.858 1 98.5 162 VAL B C 1
ATOM 3027 O O . VAL B 1 162 ? 5.742 10.219 1.187 1 98.5 162 VAL B O 1
ATOM 3030 N N . GLY B 1 163 ? 4.844 11.805 -0.172 1 98.31 163 GLY B N 1
ATOM 3031 C CA . GLY B 1 163 ? 6.113 12.023 -0.851 1 98.31 163 GLY B CA 1
ATOM 3032 C C . GLY B 1 163 ? 7.215 12.492 0.079 1 98.31 163 GLY B C 1
ATOM 3033 O O . GLY B 1 163 ? 8.344 12.016 -0.002 1 98.31 163 GLY B O 1
ATOM 3034 N N . CYS B 1 164 ? 6.914 13.398 0.975 1 97.19 164 CYS B N 1
ATOM 3035 C CA . CYS B 1 164 ? 7.887 13.883 1.949 1 97.19 164 CYS B CA 1
ATOM 3036 C C . CYS B 1 164 ? 8.273 12.773 2.926 1 97.19 164 CYS B C 1
ATOM 3038 O O . CYS B 1 164 ? 9.422 12.703 3.359 1 97.19 164 CYS B O 1
ATOM 3040 N N . LEU B 1 165 ? 7.348 11.953 3.295 1 97 165 LEU B N 1
ATOM 3041 C CA . LEU B 1 165 ? 7.656 10.789 4.117 1 97 165 LEU B CA 1
ATOM 3042 C C . LEU B 1 165 ? 8.664 9.883 3.42 1 97 165 LEU B C 1
ATOM 3044 O O . LEU B 1 165 ? 9.617 9.406 4.047 1 97 165 LEU B O 1
ATOM 3048 N N . ARG B 1 166 ? 8.43 9.625 2.09 1 97.56 166 ARG B N 1
ATOM 3049 C CA . ARG B 1 166 ? 9.336 8.781 1.322 1 97.56 166 ARG B CA 1
ATOM 3050 C C . ARG B 1 166 ? 10.742 9.383 1.287 1 97.56 166 ARG B C 1
ATOM 3052 O O . ARG B 1 166 ? 11.734 8.656 1.315 1 97.56 166 ARG B O 1
ATOM 3059 N N . LYS B 1 167 ? 10.773 10.695 1.215 1 95.19 167 LYS B N 1
ATOM 3060 C CA . LYS B 1 167 ? 12.07 11.352 1.274 1 95.19 167 LYS B CA 1
ATOM 3061 C C . LYS B 1 167 ? 12.773 11.062 2.6 1 95.19 167 LYS B C 1
ATOM 3063 O O . LYS B 1 167 ? 13.969 10.773 2.623 1 95.19 167 LYS B O 1
ATOM 3068 N N . LEU B 1 168 ? 12.055 11.18 3.609 1 93.56 168 LEU B N 1
ATOM 3069 C CA . LEU B 1 168 ? 12.594 10.859 4.926 1 93.56 168 LEU B CA 1
ATOM 3070 C C . LEU B 1 168 ? 13.062 9.414 4.984 1 93.56 168 LEU B C 1
ATOM 3072 O O . LEU B 1 168 ? 14.023 9.094 5.688 1 93.56 168 LEU B O 1
ATOM 3076 N N . GLN B 1 169 ? 12.406 8.578 4.23 1 92.75 169 GLN B N 1
ATOM 3077 C CA . GLN B 1 169 ? 12.727 7.156 4.176 1 92.75 169 GLN B CA 1
ATOM 3078 C C . GLN B 1 169 ? 13.859 6.887 3.186 1 92.75 169 GLN B C 1
ATOM 3080 O O . GLN B 1 169 ? 14.164 5.734 2.881 1 92.75 169 GLN B O 1
ATOM 3085 N N . HIS B 1 170 ? 14.375 7.895 2.508 1 94.19 170 HIS B N 1
ATOM 3086 C CA . HIS B 1 170 ? 15.562 7.883 1.666 1 94.19 170 HIS B CA 1
ATOM 3087 C C . HIS B 1 170 ? 15.289 7.207 0.327 1 94.19 170 HIS B C 1
ATOM 3089 O O . HIS B 1 170 ? 16.156 6.543 -0.232 1 94.19 170 HIS B O 1
ATOM 3095 N N . TRP B 1 171 ? 14.039 7.309 -0.166 1 96.62 171 TRP B N 1
ATOM 3096 C CA . TRP B 1 171 ? 13.758 6.895 -1.536 1 96.62 171 TRP B CA 1
ATOM 3097 C C . TRP B 1 171 ? 14.383 7.863 -2.535 1 96.62 171 TRP B C 1
ATOM 3099 O O . TRP B 1 171 ? 14.516 9.055 -2.254 1 96.62 171 TRP B O 1
ATOM 3109 N N . CYS B 1 172 ? 14.742 7.375 -3.621 1 96.69 172 CYS B N 1
ATOM 3110 C CA . CYS B 1 172 ? 15.164 8.297 -4.668 1 96.69 172 CYS B CA 1
ATOM 3111 C C . CYS B 1 172 ? 13.984 9.086 -5.219 1 96.69 172 CYS B C 1
ATOM 3113 O O . CYS B 1 172 ? 12.852 8.609 -5.188 1 96.69 172 CYS B O 1
ATOM 3115 N N . LEU B 1 173 ? 14.242 10.219 -5.773 1 97.75 173 LEU B N 1
ATOM 3116 C CA . LEU B 1 173 ? 13.195 11.141 -6.199 1 97.75 173 LEU B CA 1
ATOM 3117 C C . LEU B 1 173 ? 12.359 10.539 -7.32 1 97.75 173 LEU B C 1
ATOM 3119 O O . LEU B 1 173 ? 11.141 10.711 -7.352 1 97.75 173 LEU B O 1
ATOM 3123 N N . THR B 1 174 ? 12.961 9.836 -8.242 1 97.88 174 THR B N 1
ATOM 3124 C CA . THR B 1 174 ? 12.227 9.25 -9.359 1 97.88 174 THR B CA 1
ATOM 3125 C C . THR B 1 174 ? 11.156 8.289 -8.859 1 97.88 174 THR B C 1
ATOM 3127 O O . THR B 1 174 ? 10.023 8.289 -9.359 1 97.88 174 THR B O 1
ATOM 3130 N N . SER B 1 175 ? 11.508 7.5 -7.852 1 98 175 SER B N 1
ATOM 3131 C CA . SER B 1 175 ? 10.539 6.562 -7.285 1 98 175 SER B CA 1
ATOM 3132 C C . SER B 1 175 ? 9.445 7.289 -6.512 1 98 175 SER B C 1
ATOM 3134 O O . SER B 1 175 ? 8.281 6.883 -6.539 1 98 175 SER B O 1
ATOM 3136 N N . ILE B 1 176 ? 9.812 8.336 -5.828 1 98.56 176 ILE B N 1
ATOM 3137 C CA . ILE B 1 176 ? 8.836 9.141 -5.098 1 98.56 176 ILE B CA 1
ATOM 3138 C C . ILE B 1 176 ? 7.828 9.742 -6.074 1 98.56 176 ILE B C 1
ATOM 3140 O O . ILE B 1 176 ? 6.617 9.688 -5.844 1 98.56 176 ILE B O 1
ATOM 3144 N N . PHE B 1 177 ? 8.336 10.25 -7.125 1 98.5 177 PHE B N 1
ATOM 3145 C CA . PHE B 1 177 ? 7.484 10.875 -8.133 1 98.5 177 PHE B CA 1
ATOM 3146 C C . PHE B 1 177 ? 6.586 9.836 -8.797 1 98.5 177 PHE B C 1
ATOM 3148 O O . PHE B 1 177 ? 5.418 10.109 -9.078 1 98.5 177 PHE B O 1
ATOM 3155 N N . ASP B 1 178 ? 7.156 8.703 -9.016 1 98 178 ASP B N 1
ATOM 3156 C CA . ASP B 1 178 ? 6.367 7.625 -9.602 1 98 178 ASP B CA 1
ATOM 3157 C C . ASP B 1 178 ? 5.18 7.262 -8.711 1 98 178 ASP B C 1
ATOM 3159 O O . ASP B 1 178 ? 4.062 7.09 -9.203 1 98 178 ASP B O 1
ATOM 3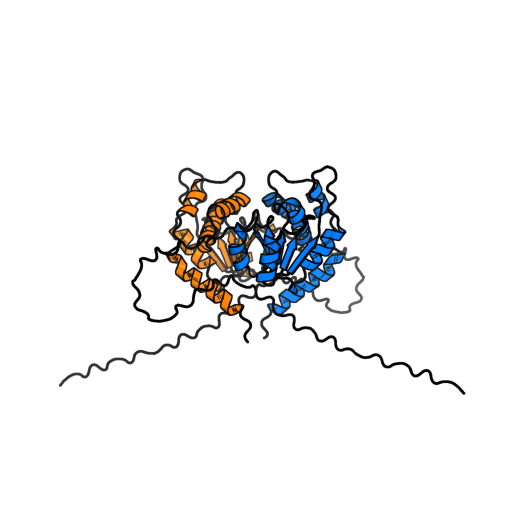163 N N . GLU B 1 179 ? 5.426 7.141 -7.461 1 98.38 179 GLU B N 1
ATOM 3164 C CA . GLU B 1 179 ? 4.332 6.836 -6.539 1 98.38 179 GLU B CA 1
ATOM 3165 C C . GLU B 1 179 ? 3.301 7.957 -6.516 1 98.38 179 GLU B C 1
ATOM 3167 O O . GLU B 1 179 ? 2.096 7.703 -6.551 1 98.38 179 GLU B O 1
ATOM 3172 N N . TYR B 1 180 ? 3.748 9.211 -6.434 1 98.31 180 TYR B N 1
ATOM 3173 C CA . TYR B 1 180 ? 2.838 10.352 -6.488 1 98.31 180 TYR B CA 1
ATOM 3174 C C . TYR B 1 180 ? 1.953 10.281 -7.73 1 98.31 180 TYR B C 1
ATOM 3176 O O . TYR B 1 180 ? 0.733 10.438 -7.637 1 98.31 180 TYR B O 1
ATOM 3184 N N . GLN B 1 181 ? 2.561 9.992 -8.797 1 98.12 181 GLN B N 1
ATOM 3185 C CA . GLN B 1 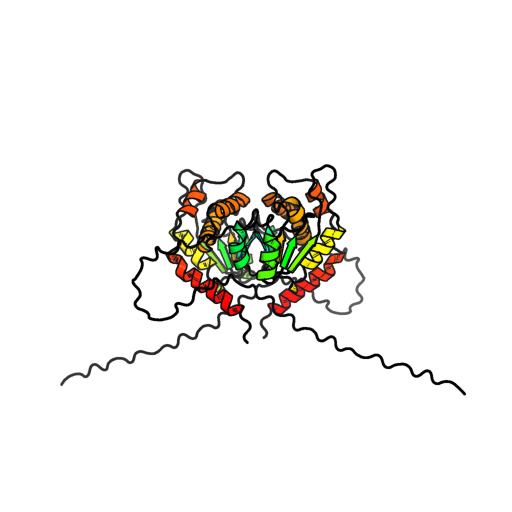181 ? 1.869 10.023 -10.086 1 98.12 181 GLN B CA 1
ATOM 3186 C C . GLN B 1 181 ? 0.885 8.859 -10.203 1 98.12 181 GLN B C 1
ATOM 3188 O O . GLN B 1 181 ? -0.135 8.977 -10.891 1 98.12 181 GLN B O 1
ATOM 3193 N N . ARG B 1 182 ? 1.161 7.801 -9.539 1 97.62 182 ARG B N 1
ATOM 3194 C CA . ARG B 1 182 ? 0.246 6.664 -9.547 1 97.62 182 ARG B CA 1
ATOM 3195 C C . ARG B 1 182 ? -1.114 7.051 -8.977 1 97.62 182 ARG B C 1
ATOM 3197 O O . ARG B 1 182 ? -2.15 6.574 -9.453 1 97.62 182 ARG B O 1
ATOM 3204 N N . PHE B 1 183 ? -1.139 7.93 -8.086 1 98.19 183 PHE B N 1
ATOM 3205 C CA . PHE B 1 183 ? -2.391 8.344 -7.461 1 98.19 183 PHE B CA 1
ATOM 3206 C C . PHE B 1 183 ? -2.959 9.578 -8.148 1 98.19 183 PHE B C 1
ATOM 3208 O O . PHE B 1 183 ? -4.176 9.695 -8.32 1 98.19 183 PHE B O 1
ATOM 3215 N N . ALA B 1 184 ? -2.076 10.484 -8.516 1 96.88 184 ALA B N 1
ATOM 3216 C CA . ALA B 1 184 ? -2.531 11.719 -9.148 1 96.88 184 ALA B CA 1
ATOM 3217 C C . ALA B 1 184 ? -2.902 11.484 -10.609 1 96.88 184 ALA B C 1
ATOM 3219 O O . ALA B 1 184 ? -3.771 12.164 -11.148 1 96.88 184 ALA B O 1
ATOM 3220 N N . ALA B 1 185 ? -2.186 10.523 -11.258 1 95.06 185 ALA B N 1
ATOM 3221 C CA . ALA B 1 185 ? -2.414 10.156 -12.656 1 95.06 185 ALA B CA 1
ATOM 3222 C C . ALA B 1 185 ? -2.436 11.391 -13.547 1 95.06 185 ALA B C 1
ATOM 3224 O O . ALA B 1 185 ? -1.47 12.156 -13.578 1 95.06 185 ALA B O 1
ATOM 3225 N N . ALA B 1 186 ? -3.572 11.664 -14.227 1 93.19 186 ALA B N 1
ATOM 3226 C CA . ALA B 1 186 ? -3.67 12.75 -15.203 1 93.19 186 ALA B CA 1
ATOM 3227 C C . ALA B 1 186 ? -3.688 14.109 -14.508 1 93.19 186 ALA B C 1
ATOM 3229 O O . ALA B 1 186 ? -3.525 15.148 -15.156 1 93.19 186 ALA B O 1
ATOM 3230 N N . LYS B 1 187 ? -3.766 14.211 -13.242 1 94 187 LYS B N 1
ATOM 3231 C CA . LYS B 1 187 ? -3.871 15.469 -12.508 1 94 187 LYS B CA 1
ATOM 3232 C C . LYS B 1 187 ? -2.562 15.805 -11.805 1 94 187 LYS B C 1
ATOM 3234 O O . LYS B 1 187 ? -2.547 16.609 -10.859 1 94 187 LYS B O 1
ATOM 3239 N N . THR B 1 188 ? -1.54 15.211 -12.203 1 95.38 188 THR B N 1
ATOM 3240 C CA . THR B 1 188 ? -0.217 15.469 -11.648 1 95.38 188 THR B CA 1
ATOM 3241 C C . THR B 1 188 ? 0.12 16.953 -11.734 1 95.38 188 THR B C 1
ATOM 3243 O O . THR B 1 188 ? -0.133 17.594 -12.75 1 95.38 188 THR B O 1
ATOM 3246 N N . ARG B 1 189 ? 0.679 17.469 -10.672 1 93.88 189 ARG B N 1
ATOM 3247 C CA . ARG B 1 189 ? 1.091 18.859 -10.602 1 93.88 189 ARG B CA 1
ATOM 3248 C C . ARG B 1 189 ? 2.602 18.984 -10.438 1 93.88 189 ARG B C 1
ATOM 3250 O O . ARG B 1 189 ? 3.162 18.5 -9.453 1 93.88 189 ARG B O 1
ATOM 3257 N N . VAL B 1 190 ? 3.238 19.672 -11.312 1 94.06 190 VAL B N 1
ATOM 3258 C CA . VAL B 1 190 ? 4.684 19.875 -11.266 1 94.06 190 VAL B CA 1
ATOM 3259 C C . VAL B 1 190 ? 5.062 20.609 -9.984 1 94.06 190 VAL B C 1
ATOM 3261 O O . VAL B 1 190 ? 6.117 20.344 -9.398 1 94.06 190 VAL B O 1
ATOM 3264 N N . THR B 1 191 ? 4.203 21.516 -9.516 1 93.19 191 THR B N 1
ATOM 3265 C CA . THR B 1 191 ? 4.469 22.281 -8.305 1 93.19 191 THR B CA 1
ATOM 3266 C C . THR B 1 191 ? 4.539 21.359 -7.09 1 93.19 191 THR B C 1
ATOM 3268 O O . THR B 1 191 ? 5.328 21.609 -6.172 1 93.19 191 THR B O 1
ATOM 3271 N N . ASP B 1 192 ? 3.713 20.359 -7.039 1 95 192 ASP B N 1
ATOM 3272 C CA . ASP B 1 192 ? 3.785 19.375 -5.961 1 95 192 ASP B CA 1
ATOM 3273 C C . ASP B 1 192 ? 5.113 18.625 -5.996 1 95 192 ASP B C 1
ATOM 3275 O O . ASP B 1 192 ? 5.73 18.391 -4.953 1 95 192 ASP B O 1
ATOM 3279 N N . LEU B 1 193 ? 5.52 18.219 -7.176 1 96.44 193 LEU B N 1
ATOM 3280 C CA . LEU B 1 193 ? 6.777 17.484 -7.336 1 96.44 193 LEU B CA 1
ATOM 3281 C C . LEU B 1 193 ? 7.957 18.344 -6.902 1 96.44 193 LEU B C 1
ATOM 3283 O O . LEU B 1 193 ? 8.867 17.875 -6.219 1 96.44 193 LEU B O 1
ATOM 3287 N N . ARG B 1 194 ? 7.91 19.594 -7.27 1 95.25 194 ARG B N 1
ATOM 3288 C CA . ARG B 1 194 ? 8.953 20.531 -6.852 1 95.25 194 ARG B CA 1
ATOM 3289 C C . ARG B 1 194 ? 8.953 20.703 -5.336 1 95.25 194 ARG B C 1
ATOM 3291 O O . ARG B 1 194 ? 10.016 20.812 -4.719 1 95.25 194 ARG B O 1
ATOM 3298 N N . PHE B 1 195 ? 7.789 20.797 -4.781 1 94.69 195 PHE B N 1
ATOM 3299 C CA . PHE B 1 195 ? 7.684 20.906 -3.33 1 94.69 195 PHE B CA 1
ATOM 3300 C C . PHE B 1 195 ? 8.352 19.734 -2.641 1 94.69 195 PHE B C 1
ATOM 3302 O O . PHE B 1 195 ? 9.156 19.906 -1.724 1 94.69 195 PHE B O 1
ATOM 3309 N N . ILE B 1 196 ? 8.031 18.516 -3.094 1 96.69 196 ILE B N 1
ATOM 3310 C CA . ILE B 1 196 ? 8.609 17.312 -2.518 1 96.69 196 ILE B CA 1
ATOM 3311 C C . ILE B 1 196 ? 10.133 17.328 -2.674 1 96.69 196 ILE B C 1
ATOM 3313 O O . ILE B 1 196 ? 10.859 17.031 -1.728 1 96.69 196 ILE B O 1
ATOM 3317 N N . GLU B 1 197 ? 10.555 17.672 -3.787 1 96.5 197 GLU B N 1
ATOM 3318 C CA . GLU B 1 197 ? 11.984 17.719 -4.098 1 96.5 197 GLU B CA 1
ATOM 3319 C C . GLU B 1 197 ? 12.727 18.656 -3.148 1 96.5 197 GLU B C 1
ATOM 3321 O O . GLU B 1 197 ? 13.82 18.328 -2.676 1 96.5 197 GLU B O 1
ATOM 3326 N N . ARG B 1 198 ? 12.109 19.703 -2.797 1 94.31 198 ARG B N 1
ATOM 3327 C CA . ARG B 1 198 ? 12.789 20.766 -2.057 1 94.31 198 ARG B CA 1
ATOM 3328 C C . ARG B 1 198 ? 12.57 20.609 -0.556 1 94.31 198 ARG B C 1
ATOM 3330 O O . ARG B 1 198 ? 13.211 21.297 0.246 1 94.31 198 ARG B O 1
ATOM 3337 N N . PHE B 1 199 ? 11.664 19.797 -0.198 1 94.75 199 PHE B N 1
ATOM 3338 C CA . PHE B 1 199 ? 11.344 19.641 1.216 1 94.75 199 PHE B CA 1
ATOM 3339 C C . PHE B 1 199 ? 12.586 19.266 2.014 1 94.75 199 PHE B C 1
ATOM 3341 O O . PHE B 1 199 ? 13.312 18.344 1.644 1 94.75 199 PHE B O 1
ATOM 3348 N N . ASP B 1 200 ? 12.789 19.938 3.098 1 90.81 200 ASP B N 1
ATOM 3349 C CA . ASP B 1 200 ? 13.953 19.703 3.949 1 90.81 200 ASP B CA 1
ATOM 3350 C C . ASP B 1 200 ? 13.633 18.688 5.051 1 90.81 200 ASP B C 1
ATOM 3352 O O . ASP B 1 200 ? 12.812 18.969 5.93 1 90.81 200 ASP B O 1
ATOM 3356 N N . THR B 1 201 ? 14.344 17.625 5.031 1 90.31 201 THR B N 1
ATOM 3357 C CA . THR B 1 201 ? 14.07 16.547 5.973 1 90.31 201 THR B CA 1
ATOM 3358 C C . THR B 1 201 ? 14.93 16.703 7.227 1 90.31 201 THR B C 1
ATOM 3360 O O . THR B 1 201 ? 14.766 15.945 8.188 1 90.31 201 THR B O 1
ATOM 3363 N N . ALA B 1 202 ? 15.773 17.547 7.328 1 85.06 202 ALA B N 1
ATOM 3364 C CA . ALA B 1 202 ? 16.766 17.656 8.398 1 85.06 202 ALA B CA 1
ATOM 3365 C C . ALA B 1 202 ? 16.094 17.828 9.758 1 85.06 202 ALA B C 1
ATOM 3367 O O . ALA B 1 202 ? 16.5 17.234 10.742 1 85.06 202 ALA B O 1
ATOM 3368 N N . SER B 1 203 ? 15.102 18.609 9.789 1 81.56 203 SER B N 1
ATOM 3369 C CA . SER B 1 203 ? 14.438 18.906 11.055 1 81.56 203 SER B CA 1
ATOM 3370 C C . SER B 1 203 ? 13.703 17.688 11.594 1 81.56 203 SER B C 1
ATOM 3372 O O . SER B 1 203 ? 13.391 17.609 12.789 1 81.56 203 SER B O 1
ATOM 3374 N N . LEU B 1 204 ? 13.422 16.75 10.734 1 86.62 204 LEU B N 1
ATOM 3375 C CA . LEU B 1 204 ? 12.625 15.594 11.125 1 86.62 204 LEU B CA 1
ATOM 3376 C C . LEU B 1 204 ? 13.5 14.352 11.234 1 86.62 204 LEU B C 1
ATOM 3378 O O . LEU B 1 204 ? 13.031 13.289 11.648 1 86.62 204 LEU B O 1
ATOM 3382 N N . SER B 1 205 ? 14.656 14.484 10.828 1 75 205 SER B N 1
ATOM 3383 C CA . SER B 1 205 ? 15.555 13.336 10.75 1 75 205 SER B CA 1
ATOM 3384 C C . SER B 1 205 ? 15.719 12.672 12.117 1 75 205 SER B C 1
ATOM 3386 O O . SER B 1 205 ? 15.781 11.438 12.211 1 75 205 SER B O 1
ATOM 3388 N N . TYR B 1 206 ? 15.758 13.555 13.094 1 71.12 206 TYR B N 1
ATOM 3389 C CA . TYR B 1 206 ? 15.914 13.016 14.438 1 71.12 206 TYR B CA 1
ATOM 3390 C C . TYR B 1 206 ? 14.688 12.211 14.852 1 71.12 206 TYR B C 1
ATOM 3392 O O . TYR B 1 206 ? 14.812 11.102 15.383 1 71.12 206 TYR B O 1
ATOM 3400 N N . GLU B 1 207 ? 13.578 12.742 14.609 1 70.12 207 GLU B N 1
ATOM 3401 C CA . GLU B 1 207 ? 12.328 12.062 14.945 1 70.12 207 GLU B CA 1
ATOM 3402 C C . GLU B 1 207 ? 12.188 10.758 14.172 1 70.12 207 GLU B C 1
ATOM 3404 O O . GLU B 1 207 ? 11.734 9.75 14.719 1 70.12 207 GLU B O 1
ATOM 3409 N N . PHE B 1 208 ? 12.578 10.812 12.977 1 74.88 208 PHE B N 1
ATOM 3410 C CA . PHE B 1 208 ? 12.469 9.641 12.109 1 74.88 208 PHE B CA 1
ATOM 3411 C C . PHE B 1 208 ? 13.398 8.531 12.586 1 74.88 208 PHE B C 1
ATOM 3413 O O . PHE B 1 208 ? 13.016 7.363 12.617 1 74.88 208 PHE B O 1
ATOM 3420 N N . ARG B 1 209 ? 14.531 8.898 12.883 1 66.62 209 ARG B N 1
ATOM 3421 C CA . ARG B 1 209 ? 15.492 7.906 13.367 1 66.62 209 ARG B CA 1
ATOM 3422 C C . ARG B 1 209 ? 15.023 7.277 14.672 1 66.62 209 ARG B C 1
ATOM 3424 O O . ARG B 1 209 ? 15.219 6.082 14.898 1 66.62 209 ARG B O 1
ATOM 3431 N N . ALA B 1 210 ? 14.398 8.094 15.375 1 58.81 210 ALA B N 1
ATOM 3432 C CA . ALA B 1 210 ? 13.898 7.617 16.656 1 58.81 210 ALA B CA 1
ATOM 3433 C C . ALA B 1 210 ? 12.789 6.586 16.453 1 58.81 210 ALA B C 1
ATOM 3435 O O . ALA B 1 210 ? 12.734 5.578 17.172 1 58.81 210 ALA B O 1
ATOM 3436 N N . VAL B 1 211 ? 12.031 6.785 15.516 1 61.66 211 VAL B N 1
ATOM 3437 C CA . VAL B 1 211 ? 10.891 5.91 15.258 1 61.66 211 VAL B CA 1
ATOM 3438 C C . VAL B 1 211 ? 11.383 4.602 14.641 1 61.66 211 VAL B C 1
ATOM 3440 O O . VAL B 1 211 ? 10.867 3.525 14.961 1 61.66 211 VAL B O 1
ATOM 3443 N N . LYS B 1 212 ? 12.289 4.766 13.781 1 61.5 212 LYS B N 1
ATOM 3444 C CA . LYS B 1 212 ? 12.859 3.57 13.156 1 61.5 212 LYS B CA 1
ATOM 3445 C C . LYS B 1 212 ? 13.5 2.66 14.203 1 61.5 212 LYS B C 1
ATOM 3447 O O . LYS B 1 212 ? 13.367 1.438 14.133 1 61.5 212 LYS B O 1
ATOM 3452 N N . PHE B 1 213 ? 14.148 3.291 15.094 1 48.94 213 PHE B N 1
ATOM 3453 C CA . PHE B 1 213 ? 14.781 2.543 16.172 1 48.94 213 PHE B CA 1
ATOM 3454 C C . PHE B 1 213 ? 13.734 1.876 17.062 1 48.94 213 PHE B C 1
ATOM 3456 O O . PHE B 1 213 ? 13.922 0.738 17.5 1 48.94 213 PHE B O 1
ATOM 3463 N N . ALA B 1 214 ? 12.758 2.529 17.25 1 44.19 214 ALA B N 1
ATOM 3464 C CA . ALA B 1 214 ? 11.695 1.999 18.094 1 44.19 214 ALA B CA 1
ATOM 3465 C C . ALA B 1 214 ? 10.984 0.829 17.422 1 44.19 214 ALA B C 1
ATOM 3467 O O . ALA B 1 214 ? 10.617 -0.148 18.078 1 44.19 214 ALA B O 1
ATOM 3468 N N . ARG B 1 215 ? 10.906 0.914 16.188 1 51 215 ARG B N 1
ATOM 3469 C CA . ARG B 1 215 ? 10.258 -0.178 15.469 1 51 215 ARG B CA 1
ATOM 3470 C C . ARG B 1 215 ? 11.164 -1.402 15.406 1 51 215 ARG B C 1
ATOM 3472 O O . ARG B 1 215 ? 10.688 -2.539 15.438 1 51 215 ARG B O 1
ATOM 3479 N N . LEU B 1 216 ? 12.477 -1.19 15.289 1 45.41 216 LEU B N 1
ATOM 3480 C CA . LEU B 1 216 ? 13.453 -2.275 15.32 1 45.41 216 LEU B CA 1
ATOM 3481 C C . LEU B 1 216 ? 13.484 -2.945 16.688 1 45.41 216 LEU B C 1
ATOM 3483 O O . LEU B 1 216 ? 13.641 -4.164 16.781 1 45.41 216 LEU B O 1
ATOM 3487 N N . LYS B 1 217 ? 13.555 -2.205 17.672 1 41.06 217 LYS B N 1
ATOM 3488 C CA . LYS B 1 217 ? 13.586 -2.789 19 1 41.06 217 LYS B CA 1
ATOM 3489 C C . LYS B 1 217 ? 12.352 -3.658 19.25 1 41.06 217 LYS B C 1
ATOM 3491 O O . LYS B 1 217 ? 12.414 -4.613 20.031 1 41.06 217 LYS B O 1
ATOM 3496 N N . PHE B 1 218 ? 11.352 -3.346 18.734 1 36.88 218 PHE B N 1
ATOM 3497 C CA . PHE B 1 218 ? 10.148 -4.125 19.016 1 36.88 218 PHE B CA 1
ATOM 3498 C C . PHE B 1 218 ? 10.133 -5.406 18.188 1 36.88 218 PHE B C 1
ATOM 3500 O O . PHE B 1 218 ? 9.391 -6.34 18.5 1 36.88 218 PHE B O 1
ATOM 3507 N N . THR B 1 219 ? 10.953 -5.438 17.188 1 37.88 219 THR B N 1
ATOM 3508 C CA . THR B 1 219 ? 11 -6.648 16.391 1 37.88 219 THR B CA 1
ATOM 3509 C C . THR B 1 219 ? 12.117 -7.574 16.875 1 37.88 219 THR B C 1
ATOM 3511 O O . THR B 1 219 ? 12.297 -8.664 16.328 1 37.88 219 THR B O 1
ATOM 3514 N N . SER B 1 220 ? 13.008 -7.137 17.656 1 30.09 220 SER B N 1
ATOM 3515 C CA . SER B 1 220 ? 13.984 -8.109 18.141 1 30.09 220 SER B CA 1
ATOM 3516 C C . SER B 1 220 ? 13.328 -9.133 19.062 1 30.09 220 SER B C 1
ATOM 3518 O O . SER B 1 220 ? 12.633 -8.766 20.016 1 30.09 220 SER B O 1
ATOM 3520 N N . PRO B 1 221 ? 13.242 -10.359 18.703 1 27.41 221 PRO B N 1
ATOM 3521 C CA . PRO B 1 221 ? 12.875 -11.367 19.688 1 27.41 221 PRO B CA 1
ATOM 3522 C C . PRO B 1 221 ? 13.695 -11.25 20.984 1 27.41 221 PRO B C 1
ATOM 3524 O O . PRO B 1 221 ? 14.875 -10.883 20.938 1 27.41 221 PRO B O 1
ATOM 3527 N N . LEU B 1 222 ? 13.133 -10.766 22.109 1 27.53 222 LEU B N 1
ATOM 3528 C CA . LEU B 1 222 ? 13.781 -11.078 23.375 1 27.53 222 LEU B CA 1
ATOM 3529 C C . LEU B 1 222 ? 14.438 -12.453 23.328 1 27.53 222 LEU B C 1
ATOM 3531 O O . LEU B 1 222 ? 13.766 -13.461 23.109 1 27.53 222 LEU B O 1
ATOM 3535 N N . ILE B 1 223 ? 15.664 -12.508 22.891 1 23.09 223 ILE B N 1
ATOM 3536 C CA . ILE B 1 223 ? 16.438 -13.641 23.391 1 23.09 223 ILE B CA 1
ATOM 3537 C C . ILE B 1 223 ? 16.609 -13.516 24.906 1 23.09 223 ILE B C 1
ATOM 3539 O O . ILE B 1 223 ? 17 -12.461 25.406 1 23.09 223 ILE B O 1
#

pLDDT: mean 75.69, std 29.09, range [20.55, 98.94]

Nearest PDB structures (foldseek):
  7mod-assembly1_A  TM=9.954E-01  e=1.274E-24  Arabidopsis thaliana
  7mom-assembly1_A  TM=9.963E-01  e=2.075E-24  Arabidopsis thaliana
  7moj-assembly2_B  TM=9.970E-01  e=4.580E-24  Arabidopsis thaliana
  2q47-assembly1_B  TM=9.879E-01  e=4.362E-23  Arabidopsis thaliana
  6e3b-assembly20_T  TM=9.026E-01  e=2.205E-19  Saccharomyces cerevisiae